Protein AF-A0A1X0B716-F1 (afdb_monomer_lite)

Sequence (444 aa):
MPIYIGDAAASIYVGNDLQDAVYLGSDRIWPPISFPYVIENTNLTDAETPSEAAGVIVELAGGGGPGKAGAVMPSQNNVVAAGGDGGGGAATIGTAGLRFFIPIEDLGPLFSTIVGTPGTASSFVSGAVQLNAGAGTNSAGGTPTISGIGYGFSAPGSLGANTLGGAAGGGQGRTARTDSNKNVSYTPGTAGAASLFKSGGAYLSPDPVPEASKPSGGAGGGAAGRGYGAGGGGGSGQIQGTPVDGSGKVGGPGYLRVTFTDKRHYWGRFLAGSWSWTLPSWLRNGDKIRLTGLGGGRGGDKGGSTSGGAGGRAGAWNDVVLTVGVDVPVGGTLVGVVGTGGAINSGNGGNTTCTTVGFVALGATASNGGTATGGDNSGIHSYLDDDYIGGLGGLYGGDINLTDPVGGDGGPGSGGGGGGSIFFSGKDGGKGGDGRLFIHAYQV

pLDDT: mean 75.84, std 18.98, range [22.39, 98.31]

Radius of gyration: 25.42 Å; chains: 1; bounding box: 63×60×68 Å

Secondary structure (DSSP, 8-state):
--EEETTEEE--EETTEEPS-EEETTEEEESPP-SSEEEES--EEEEEPPTT-SEEEEEEE-PPPPPPPPPEE-S-TT-EEPPPPPPPPPBEES-TT---EEEGGGS-SEEEEEPPPTTS-EEEEETTEEEEEPPPBTTBPP-EEEES--S---------TTSSSBPPPPPPPPEEEE-TT--EEEEPPPPPPPPS--S--SS-----SS-TTS----SSSSPPPPSTTPPPPPPPPEETT-----PPPPPPPPEEEEEEESS-EEEEEE-SEEEEEEPPTT--TT-EEEEEEEPPPPPPPPP-SSSPPPPBPPPPEEEEEEEBTTTB-TT-EEEEEEPPPPPTTTPPPPPEEEGGGTEEEPPP--BS-SS--PPPP--EEEETTEEEE-PPPPPPS--TT-SS-PPPPPSTTPPPPPP-EETTEEPPPPPPPP-EEEEEEE--

Structure (mmCIF, N/CA/C/O backbone):
data_AF-A0A1X0B716-F1
#
_entry.id   AF-A0A1X0B716-F1
#
loop_
_atom_site.group_PDB
_atom_site.id
_atom_site.type_symbol
_atom_site.label_atom_id
_atom_site.label_alt_id
_atom_site.label_comp_id
_atom_site.label_asym_id
_atom_site.label_entity_id
_atom_site.label_seq_id
_atom_site.pdbx_PDB_ins_code
_atom_site.Cartn_x
_atom_site.Cartn_y
_atom_site.Cartn_z
_atom_site.occupancy
_atom_site.B_iso_or_equiv
_atom_site.auth_seq_id
_atom_site.auth_comp_id
_atom_site.auth_asym_id
_atom_site.auth_atom_id
_atom_site.pdbx_PDB_model_num
ATOM 1 N N . MET A 1 1 ? -24.656 15.912 19.391 1.00 50.19 1 MET A N 1
ATOM 2 C CA . MET A 1 1 ? -25.612 16.390 20.421 1.00 50.19 1 MET A CA 1
ATOM 3 C C . MET A 1 1 ? -25.341 17.863 20.668 1.00 50.19 1 MET A C 1
ATOM 5 O O . MET A 1 1 ? -24.162 18.200 20.685 1.00 50.19 1 MET A O 1
ATOM 9 N N . PRO A 1 2 ? -26.360 18.723 20.838 1.00 56.22 2 PRO A N 1
ATOM 10 C CA . PRO A 1 2 ? -26.133 20.110 21.246 1.00 56.22 2 PRO A CA 1
ATOM 11 C C . PRO A 1 2 ? -25.443 20.166 22.617 1.00 56.22 2 PRO A C 1
ATOM 13 O O . PRO A 1 2 ? -25.610 19.256 23.432 1.00 56.22 2 PRO A O 1
ATOM 16 N N . ILE A 1 3 ? -24.669 21.223 22.863 1.00 62.41 3 ILE A N 1
ATOM 17 C CA . ILE A 1 3 ? -24.228 21.567 24.221 1.00 62.41 3 ILE A CA 1
ATOM 18 C C . ILE A 1 3 ? -25.440 22.115 24.960 1.00 62.41 3 ILE A C 1
ATOM 20 O O . ILE A 1 3 ? -26.265 22.795 24.357 1.00 62.41 3 ILE A O 1
ATOM 24 N N . TYR A 1 4 ? -25.546 21.842 26.254 1.00 67.19 4 TYR A N 1
ATOM 25 C CA . TYR A 1 4 ? -26.570 22.440 27.098 1.00 67.19 4 TYR A CA 1
ATOM 26 C C . TYR A 1 4 ? -25.923 23.358 28.133 1.00 67.19 4 TYR A C 1
ATOM 28 O O . TYR A 1 4 ? -24.949 22.977 28.784 1.00 67.19 4 TYR A O 1
ATOM 36 N N . ILE A 1 5 ? -26.463 24.568 28.281 1.00 64.12 5 ILE A N 1
ATOM 37 C CA . ILE A 1 5 ? -26.136 25.478 29.385 1.00 64.12 5 ILE A CA 1
ATOM 38 C C . ILE A 1 5 ? -27.394 25.558 30.251 1.00 64.12 5 ILE A C 1
ATOM 40 O O . ILE A 1 5 ? -28.365 26.229 29.898 1.00 64.12 5 ILE A O 1
ATOM 44 N N . GLY A 1 6 ? -27.407 24.797 31.348 1.00 73.75 6 GLY A N 1
ATOM 45 C CA . GLY A 1 6 ? -28.658 24.440 32.022 1.00 73.75 6 GLY A CA 1
ATOM 46 C C . GLY A 1 6 ? -29.502 23.542 31.115 1.00 73.75 6 GLY A C 1
ATOM 47 O O . GLY A 1 6 ? -28.984 22.574 30.568 1.00 73.75 6 GLY A O 1
ATOM 48 N N . ASP A 1 7 ? -30.768 23.898 30.907 1.00 73.00 7 ASP A N 1
ATOM 49 C CA . ASP A 1 7 ? -31.716 23.103 30.108 1.00 73.00 7 ASP A CA 1
ATOM 50 C C . ASP A 1 7 ? -31.784 23.544 28.630 1.00 73.00 7 ASP A C 1
ATOM 52 O O . ASP A 1 7 ? -32.474 22.930 27.812 1.00 73.00 7 ASP A O 1
ATOM 56 N N . ALA A 1 8 ? -31.087 24.626 28.264 1.00 60.66 8 ALA A N 1
ATOM 57 C CA . ALA A 1 8 ? -31.146 25.224 26.934 1.00 60.66 8 ALA A CA 1
ATOM 58 C C . ALA A 1 8 ? -30.020 24.709 26.027 1.00 60.66 8 ALA A C 1
ATOM 60 O O . ALA A 1 8 ? -28.842 24.784 26.383 1.00 60.66 8 ALA A O 1
ATOM 61 N N . ALA A 1 9 ? -30.386 24.238 24.831 1.00 68.44 9 ALA A N 1
ATOM 62 C CA . ALA A 1 9 ? -29.429 23.912 23.780 1.00 68.44 9 ALA A CA 1
ATOM 63 C C . ALA A 1 9 ? -28.690 25.184 23.328 1.00 68.44 9 ALA A C 1
ATOM 65 O O . ALA A 1 9 ? -29.315 26.176 22.953 1.00 68.44 9 ALA A O 1
ATOM 66 N N . ALA A 1 10 ? -27.363 25.136 23.361 1.00 69.75 10 ALA A N 1
ATOM 67 C CA . ALA A 1 10 ? -26.463 26.242 23.090 1.00 69.75 10 ALA A CA 1
ATOM 68 C C . ALA A 1 10 ? -25.494 25.902 21.949 1.00 69.75 10 ALA A C 1
ATOM 70 O O . ALA A 1 10 ? -25.012 24.773 21.824 1.00 69.75 10 ALA A O 1
ATOM 71 N N . SER A 1 11 ? -25.183 26.923 21.156 1.00 77.88 11 SER A N 1
ATOM 72 C CA . SER A 1 11 ? -24.108 26.920 20.164 1.00 77.88 11 SER A CA 1
ATOM 73 C C . SER A 1 11 ? -22.907 27.677 20.724 1.00 77.88 11 SER A C 1
ATOM 75 O O . SER A 1 11 ? -23.088 28.703 21.382 1.00 77.88 11 SER A O 1
ATOM 77 N N . ILE A 1 12 ? -21.689 27.205 20.456 1.00 72.94 12 ILE A N 1
ATOM 78 C CA . ILE A 1 12 ? -20.468 27.910 20.864 1.00 72.94 12 ILE A CA 1
ATOM 79 C C . ILE A 1 12 ? -19.996 28.828 19.744 1.00 72.94 12 ILE A C 1
ATOM 81 O O . ILE A 1 12 ? -19.888 28.420 18.591 1.00 72.94 12 ILE A O 1
ATOM 85 N N . TYR A 1 13 ? -19.683 30.062 20.123 1.00 77.94 13 TYR A N 1
ATOM 86 C CA . TYR A 1 13 ? -19.100 31.075 19.258 1.00 77.94 13 TYR A CA 1
ATOM 87 C C . TYR A 1 13 ? -17.765 31.532 19.843 1.00 77.94 13 TYR A C 1
ATOM 89 O O . TYR A 1 13 ? -17.650 31.729 21.055 1.00 77.94 13 TYR A O 1
ATOM 97 N N . VAL A 1 14 ? -16.773 31.745 18.981 1.00 76.31 14 VAL A N 1
ATOM 98 C CA . VAL A 1 14 ? -15.540 32.466 19.324 1.00 76.31 14 VAL A CA 1
ATOM 99 C C . VAL A 1 14 ? -15.579 33.776 18.549 1.00 76.31 14 VAL A C 1
ATOM 101 O O . VAL A 1 14 ? -15.478 33.799 17.326 1.00 76.31 14 VAL A O 1
ATOM 104 N N . GLY A 1 15 ? -15.830 34.878 19.257 1.00 82.81 15 GLY A N 1
ATOM 105 C CA . GLY A 1 15 ? -16.239 36.123 18.608 1.00 82.81 15 GLY A CA 1
ATOM 106 C C . GLY A 1 15 ? -17.602 35.951 17.930 1.00 82.81 15 GLY A C 1
ATOM 107 O O . GLY A 1 15 ? -18.578 35.624 18.599 1.00 82.81 15 GLY A O 1
ATOM 108 N N . ASN A 1 16 ? -17.654 36.158 16.613 1.00 84.88 16 ASN A N 1
ATOM 109 C CA . ASN A 1 16 ? -18.868 35.980 15.808 1.00 84.88 16 ASN A CA 1
ATOM 110 C C . ASN A 1 16 ? -18.928 34.615 15.097 1.00 84.88 16 ASN A C 1
ATOM 112 O O . ASN A 1 16 ? -19.954 34.290 14.500 1.00 84.88 16 ASN A O 1
ATOM 116 N N . ASP A 1 17 ? -17.852 33.827 15.148 1.00 79.75 17 ASP A N 1
ATOM 117 C CA . ASP A 1 17 ? -17.718 32.605 14.360 1.00 79.75 17 ASP A CA 1
ATOM 118 C C . ASP A 1 17 ? -18.241 31.399 15.146 1.00 79.75 17 ASP A C 1
ATOM 120 O O . ASP A 1 17 ? -17.757 31.094 16.243 1.00 79.75 17 ASP A O 1
ATOM 124 N N . LEU A 1 18 ? -19.239 30.714 14.581 1.00 80.00 18 LEU A N 1
ATOM 125 C CA . LEU A 1 18 ? -19.770 29.454 15.105 1.00 80.00 18 LEU A CA 1
ATOM 126 C C . LEU A 1 18 ? -18.666 28.388 15.093 1.00 80.00 18 LEU A C 1
ATOM 128 O O . LEU A 1 18 ? -17.950 28.254 14.104 1.00 80.00 18 LEU A O 1
ATOM 132 N N . GLN A 1 19 ? -18.535 27.635 16.183 1.00 77.56 19 GLN A N 1
ATOM 133 C CA . GLN A 1 19 ? -17.537 26.576 16.315 1.00 77.56 19 GLN A CA 1
ATOM 134 C C . GLN A 1 19 ? -18.175 25.194 16.160 1.00 77.56 19 GLN A C 1
ATOM 136 O O . GLN A 1 19 ? -19.081 24.833 16.912 1.00 77.56 19 GLN A O 1
ATOM 141 N N . ASP A 1 20 ? -17.643 24.397 15.233 1.00 71.56 20 ASP A N 1
ATOM 142 C CA . ASP A 1 20 ? -18.076 23.011 14.998 1.00 71.56 20 ASP A CA 1
ATOM 143 C C . ASP A 1 20 ? -17.448 22.005 15.982 1.00 71.56 20 ASP A C 1
ATOM 145 O O . ASP A 1 20 ? -17.894 20.861 16.079 1.00 71.56 20 ASP A O 1
ATOM 149 N N . ALA A 1 21 ? -16.411 22.416 16.719 1.00 73.38 21 ALA A N 1
ATOM 150 C CA . ALA A 1 21 ? -15.748 21.613 17.741 1.00 73.38 21 ALA A CA 1
ATOM 151 C C . ALA A 1 21 ? -15.097 22.488 18.826 1.00 73.38 21 ALA A C 1
ATOM 153 O O . ALA A 1 21 ? -14.761 23.647 18.592 1.00 73.38 21 ALA A O 1
ATOM 154 N N . VAL A 1 22 ? -14.880 21.909 20.008 1.00 72.62 22 VAL A N 1
ATOM 155 C CA . VAL A 1 22 ? -14.138 22.511 21.124 1.00 72.62 22 VAL A CA 1
ATOM 156 C C . VAL A 1 22 ? -13.045 21.557 21.574 1.00 72.62 22 VAL A C 1
ATOM 158 O O . VAL A 1 22 ? -13.288 20.357 21.723 1.00 72.62 22 VAL A O 1
ATOM 161 N N . TYR A 1 23 ? -11.866 22.119 21.831 1.00 73.38 23 TYR A N 1
ATOM 162 C CA . TYR A 1 23 ? -10.691 21.393 22.292 1.00 73.38 23 TYR A CA 1
ATOM 163 C C . TYR A 1 23 ? -10.191 21.947 23.629 1.00 73.38 23 TYR A C 1
ATOM 165 O O . TYR A 1 23 ? -10.232 23.159 23.855 1.00 73.38 23 TYR A O 1
ATOM 173 N N . LEU A 1 24 ? -9.694 21.067 24.495 1.00 68.75 24 LEU A N 1
ATOM 174 C CA . LEU A 1 24 ? -8.885 21.417 25.659 1.00 68.75 24 LEU A CA 1
ATOM 175 C C . LEU A 1 24 ? -7.451 20.963 25.365 1.00 68.75 24 LEU A C 1
ATOM 177 O O . LEU A 1 24 ? -7.176 19.773 25.324 1.00 68.75 24 LEU A O 1
ATOM 181 N N . GLY A 1 25 ? -6.546 21.901 25.076 1.00 75.94 25 GLY A N 1
ATOM 182 C CA . GLY A 1 25 ? -5.245 21.535 24.506 1.00 75.94 25 GLY A CA 1
ATOM 183 C C . GLY A 1 25 ? -5.425 20.880 23.133 1.00 75.94 25 GLY A C 1
ATOM 184 O O . GLY A 1 25 ? -5.976 21.509 22.229 1.00 75.94 25 GLY A O 1
ATOM 185 N N . SER A 1 26 ? -4.988 19.627 22.994 1.00 70.75 26 SER A N 1
ATOM 186 C CA . SER A 1 26 ? -5.176 18.816 21.782 1.00 70.75 26 SER A CA 1
ATOM 187 C C . SER A 1 26 ? -6.481 17.993 21.791 1.00 70.75 26 SER A C 1
ATOM 189 O O . SER A 1 26 ? -6.825 17.386 20.775 1.00 70.75 26 SER A O 1
ATOM 191 N N . ASP A 1 27 ? -7.223 17.977 22.904 1.00 67.31 27 ASP A N 1
ATOM 192 C CA . ASP A 1 27 ? -8.265 16.977 23.175 1.00 67.31 27 ASP A CA 1
ATOM 193 C C . ASP A 1 27 ? -9.656 17.478 22.806 1.00 67.31 27 ASP A C 1
ATOM 195 O O . ASP A 1 27 ? -10.122 18.485 23.342 1.00 67.31 27 ASP A O 1
ATOM 199 N N . ARG A 1 28 ? -10.359 16.779 21.904 1.00 70.25 28 ARG A N 1
ATOM 200 C CA . ARG A 1 28 ? -11.700 17.196 21.471 1.00 70.25 28 ARG A CA 1
ATOM 201 C C . ARG A 1 28 ? -12.757 16.848 22.518 1.00 70.25 28 ARG A C 1
ATOM 203 O O . ARG A 1 28 ? -13.259 15.727 22.554 1.00 70.25 28 ARG A O 1
ATOM 210 N N . ILE A 1 29 ? -13.167 17.843 23.300 1.00 75.00 29 ILE A N 1
ATOM 211 C CA . ILE A 1 29 ? -14.209 17.696 24.326 1.00 75.00 29 ILE A CA 1
ATOM 212 C C . ILE A 1 29 ? -15.636 17.832 23.770 1.00 75.00 29 ILE A C 1
ATOM 214 O O . ILE A 1 29 ? -16.586 17.344 24.382 1.00 75.00 29 ILE A O 1
ATOM 218 N N . TRP A 1 30 ? -15.817 18.469 22.606 1.00 67.56 30 TRP A N 1
ATOM 219 C CA . TRP A 1 30 ? -17.112 18.516 21.916 1.00 67.56 30 TRP A CA 1
ATOM 220 C C . TRP A 1 30 ? -16.957 18.658 20.388 1.00 67.56 30 TRP A C 1
ATOM 222 O O . TRP A 1 30 ? -16.027 19.335 19.952 1.00 67.56 30 TRP A O 1
ATOM 232 N N . PRO A 1 31 ? -17.853 18.079 19.561 1.00 68.38 31 PRO A N 1
ATOM 233 C CA . PRO A 1 31 ? -18.824 17.046 19.921 1.00 68.38 31 PRO A CA 1
ATOM 234 C C . PRO A 1 31 ? -18.126 15.771 20.427 1.00 68.38 31 PRO A C 1
ATOM 236 O O . PRO A 1 31 ? -16.957 15.548 20.083 1.00 68.38 31 PRO A O 1
ATOM 239 N N . PRO A 1 32 ? -18.823 14.930 21.223 1.00 70.50 32 PRO A N 1
ATOM 240 C CA . PRO A 1 32 ? -18.295 13.645 21.676 1.00 70.50 32 PRO A CA 1
ATOM 241 C C . PRO A 1 32 ? -17.695 12.832 20.526 1.00 70.50 32 PRO A C 1
ATOM 243 O O . PRO A 1 32 ? -18.095 12.981 19.365 1.00 70.50 32 PRO A O 1
ATOM 246 N N . ILE A 1 33 ? -16.703 12.002 20.832 1.00 73.88 33 ILE A N 1
ATOM 247 C CA . ILE A 1 33 ? -16.033 11.193 19.816 1.00 73.88 33 ILE A CA 1
ATOM 248 C C . ILE A 1 33 ? -17.026 10.160 19.272 1.00 73.88 33 ILE A C 1
ATOM 250 O O . ILE A 1 33 ? -17.605 9.376 20.012 1.00 73.88 33 ILE A O 1
ATOM 254 N N . SER A 1 34 ? -17.240 10.199 17.960 1.00 77.94 34 SER A N 1
ATOM 255 C CA . SER A 1 34 ? -18.018 9.221 17.205 1.00 77.94 34 SER A CA 1
ATOM 256 C C . SER A 1 34 ? -17.068 8.465 16.289 1.00 77.94 34 SER A C 1
ATOM 258 O O . SER A 1 34 ? -16.291 9.104 15.573 1.00 77.94 34 SER A O 1
ATOM 260 N N . PHE A 1 35 ? -17.143 7.138 16.276 1.00 82.00 35 PHE A N 1
ATOM 261 C CA . PHE A 1 35 ? -16.296 6.321 15.412 1.00 82.00 35 PHE A CA 1
ATOM 262 C C . PHE A 1 35 ? -16.904 6.164 14.004 1.00 82.00 35 PHE A C 1
ATOM 264 O O . PHE A 1 35 ? -18.129 6.090 13.878 1.00 82.00 35 PHE A O 1
ATOM 271 N N . PRO A 1 36 ? -16.080 6.136 12.938 1.00 85.56 36 PRO A N 1
ATOM 272 C CA . PRO A 1 36 ? -14.628 6.334 12.946 1.00 85.56 36 PRO A CA 1
ATOM 273 C C . PRO A 1 36 ? -14.232 7.795 13.231 1.00 85.56 36 PRO A C 1
ATOM 275 O O . PRO A 1 36 ? -14.748 8.725 12.612 1.00 85.56 36 PRO A O 1
ATOM 278 N N . TYR A 1 37 ? -13.270 7.995 14.134 1.00 83.25 37 TYR A N 1
ATOM 279 C CA . TYR A 1 37 ? -12.711 9.313 14.435 1.00 83.25 37 TYR A CA 1
ATOM 280 C C . TYR A 1 37 ? -11.433 9.517 13.624 1.00 83.25 37 TYR A C 1
ATOM 282 O O . TYR A 1 37 ? -10.414 8.871 13.873 1.00 83.25 37 TYR A O 1
ATOM 290 N N . VAL A 1 38 ? -11.521 10.389 12.618 1.00 85.00 38 VAL A N 1
ATOM 291 C CA . VAL A 1 38 ? -10.452 10.649 11.648 1.00 85.00 38 VAL A CA 1
ATOM 292 C C . VAL A 1 38 ? -9.750 11.964 11.972 1.00 85.00 38 VAL A C 1
ATOM 294 O O . VAL A 1 38 ? -10.389 13.007 12.085 1.00 85.00 38 VAL A O 1
ATOM 297 N N . ILE A 1 39 ? -8.425 11.906 12.048 1.00 84.06 39 ILE A N 1
ATOM 298 C CA . ILE A 1 39 ? -7.511 13.045 12.117 1.00 84.06 39 ILE A CA 1
ATOM 299 C C . ILE A 1 39 ? -6.667 12.997 10.844 1.00 84.06 39 ILE A C 1
ATOM 301 O O . ILE A 1 39 ? -5.988 12.004 10.590 1.00 84.06 39 ILE A O 1
ATOM 305 N N . GLU A 1 40 ? -6.700 14.051 10.033 1.00 85.12 40 GLU A N 1
ATOM 306 C CA . GLU A 1 40 ? -5.980 14.115 8.758 1.00 85.12 40 GLU A CA 1
ATOM 307 C C . GLU A 1 40 ? -5.145 15.398 8.687 1.00 85.12 40 GLU A C 1
ATOM 309 O O . GLU A 1 40 ? -5.602 16.471 9.080 1.00 85.12 40 GLU A O 1
ATOM 314 N N . ASN A 1 41 ? -3.895 15.270 8.234 1.00 84.00 41 ASN A N 1
ATOM 315 C CA . ASN A 1 41 ? -2.912 16.341 8.037 1.00 84.00 41 ASN A CA 1
ATOM 316 C C . ASN A 1 41 ? -2.848 17.381 9.176 1.00 84.00 41 ASN A C 1
ATOM 318 O O . ASN A 1 41 ? -2.639 18.570 8.939 1.00 84.00 41 ASN A O 1
ATOM 322 N N . THR A 1 42 ? -2.987 16.913 10.419 1.00 83.38 42 THR A N 1
ATOM 323 C CA . THR A 1 42 ? -2.998 17.740 11.631 1.00 83.38 42 THR A CA 1
ATOM 324 C C . THR A 1 42 ? -1.854 17.330 12.557 1.00 83.38 42 THR A C 1
ATOM 326 O O . THR A 1 42 ? -1.674 16.144 12.848 1.00 83.38 42 THR A O 1
ATOM 329 N N . ASN A 1 43 ? -1.090 18.317 13.030 1.00 88.88 43 ASN A N 1
ATOM 330 C CA . ASN A 1 43 ? -0.106 18.127 14.093 1.00 88.88 43 ASN A CA 1
ATOM 331 C C . ASN A 1 43 ? -0.817 18.174 15.446 1.00 88.88 43 ASN A C 1
ATOM 333 O O . ASN A 1 43 ? -1.476 19.168 15.746 1.00 88.88 43 ASN A O 1
ATOM 337 N N . LEU A 1 44 ? -0.651 17.132 16.253 1.00 89.25 44 LEU A N 1
ATOM 338 C CA . LEU A 1 44 ? -1.146 17.052 17.624 1.00 89.25 44 LEU A CA 1
ATOM 339 C C . LEU A 1 44 ? 0.016 16.669 18.534 1.00 89.25 44 LEU A C 1
ATOM 341 O O . LEU A 1 44 ? 0.822 15.805 18.185 1.00 89.25 44 LEU A O 1
ATOM 345 N N . THR A 1 45 ? 0.071 17.293 19.704 1.00 92.00 45 THR A N 1
ATOM 346 C CA . THR A 1 45 ? 1.028 16.955 20.758 1.00 92.00 45 THR A CA 1
ATOM 347 C C . THR A 1 45 ? 0.242 16.471 21.961 1.00 92.00 45 THR A C 1
ATOM 349 O O . THR A 1 45 ? -0.648 17.186 22.421 1.00 92.00 45 THR A O 1
ATOM 352 N N . ASP A 1 46 ? 0.584 15.281 22.445 1.00 89.94 46 ASP A N 1
ATOM 353 C CA . ASP A 1 46 ? 0.077 14.683 23.684 1.00 89.94 46 ASP A CA 1
ATOM 354 C C . ASP A 1 46 ? -1.459 14.720 23.815 1.00 89.94 46 ASP A C 1
ATOM 356 O O . ASP A 1 46 ? -1.996 15.081 24.858 1.00 89.94 46 ASP A O 1
ATOM 360 N N . ALA A 1 47 ? -2.157 14.349 22.737 1.00 88.19 47 ALA A N 1
ATOM 361 C CA . ALA A 1 47 ? -3.612 14.224 22.694 1.00 88.19 47 ALA A CA 1
ATOM 362 C C . ALA A 1 47 ? -4.085 12.910 23.336 1.00 88.19 47 ALA A C 1
ATOM 364 O O . ALA A 1 47 ? -3.438 11.877 23.166 1.00 88.19 47 ALA A O 1
ATOM 365 N N . GLU A 1 48 ? -5.230 12.909 24.013 1.00 88.94 48 GLU A N 1
ATOM 366 C CA . GLU A 1 48 ? -5.825 11.724 24.632 1.00 88.94 48 GLU A CA 1
ATOM 367 C C . GLU A 1 48 ? -6.213 10.658 23.600 1.00 88.94 48 GLU A C 1
ATOM 369 O O . GLU A 1 48 ? -6.988 10.884 22.666 1.00 88.94 48 GLU A O 1
ATOM 374 N N . THR A 1 49 ? -5.701 9.445 23.806 1.00 89.25 49 THR A N 1
ATOM 375 C CA . THR A 1 49 ? -6.096 8.255 23.052 1.00 89.25 49 THR A CA 1
ATOM 376 C C . THR A 1 49 ? -7.562 7.915 23.382 1.00 89.25 49 THR A C 1
ATOM 378 O O . THR A 1 49 ? -7.861 7.651 24.549 1.00 89.25 49 THR A O 1
ATOM 381 N N . PRO A 1 50 ? -8.495 7.879 22.405 1.00 88.12 50 PRO A N 1
ATOM 382 C CA . PRO A 1 50 ? -9.922 7.692 22.682 1.00 88.12 50 PRO A CA 1
ATOM 383 C C . PRO A 1 50 ? -10.223 6.358 23.378 1.00 88.12 50 PRO A C 1
ATOM 385 O O . PRO A 1 50 ? -10.025 5.290 22.802 1.00 88.12 50 PRO A O 1
ATOM 388 N N . SER A 1 51 ? -10.759 6.419 24.597 1.00 82.00 51 SER A N 1
ATOM 389 C CA . SER A 1 51 ? -10.973 5.257 25.477 1.00 82.00 51 SER A CA 1
ATOM 390 C C . SER A 1 51 ? -11.987 4.227 24.965 1.00 82.00 51 SER A C 1
ATOM 392 O O . SER A 1 51 ? -11.925 3.063 25.352 1.00 82.00 51 SER A O 1
ATOM 394 N N . GLU A 1 52 ? -12.908 4.641 24.094 1.00 84.94 52 GLU A N 1
ATOM 395 C CA . GLU A 1 52 ? -13.909 3.775 23.456 1.00 84.94 52 GLU A CA 1
ATOM 396 C C . GLU A 1 52 ? -13.426 3.149 22.132 1.00 84.94 52 GLU A C 1
ATOM 398 O O . GLU A 1 52 ? -14.128 2.322 21.549 1.00 84.94 52 GLU A O 1
ATOM 403 N N . ALA A 1 53 ? -12.233 3.507 21.640 1.00 87.62 53 ALA A N 1
ATOM 404 C CA . ALA A 1 53 ? -11.691 2.904 20.427 1.00 87.62 53 ALA A CA 1
ATOM 405 C C . ALA A 1 53 ? -11.252 1.452 20.682 1.00 87.62 53 ALA A C 1
ATOM 407 O O . ALA A 1 53 ? -10.569 1.151 21.656 1.00 87.62 53 ALA A O 1
ATOM 408 N N . ALA A 1 54 ? -11.549 0.549 19.749 1.00 86.25 54 ALA A N 1
ATOM 409 C CA . ALA A 1 54 ? -10.935 -0.776 19.705 1.00 86.25 54 ALA A CA 1
ATOM 410 C C . ALA A 1 54 ? -9.466 -0.719 19.246 1.00 86.25 54 ALA A C 1
ATOM 412 O O . ALA A 1 54 ? -8.700 -1.654 19.498 1.00 86.25 54 ALA A O 1
ATOM 413 N N . GLY A 1 55 ? -9.081 0.355 18.552 1.00 87.06 55 GLY A N 1
ATOM 414 C CA . GLY A 1 55 ? -7.722 0.627 18.098 1.00 87.06 55 GLY A CA 1
ATOM 415 C C . GLY A 1 55 ? -7.673 1.715 17.028 1.00 87.06 55 GLY A C 1
ATOM 416 O O . GLY A 1 55 ? -8.637 2.461 16.825 1.00 87.06 55 GLY A O 1
ATOM 417 N N . VAL A 1 56 ? -6.538 1.801 16.337 1.00 87.38 56 VAL A N 1
ATOM 418 C CA . VAL A 1 56 ? -6.241 2.856 15.363 1.00 87.38 56 VAL A CA 1
ATOM 419 C C . VAL A 1 56 ? -5.656 2.300 14.065 1.00 87.38 56 VAL A C 1
ATOM 421 O O . VAL A 1 56 ? -4.873 1.351 14.062 1.00 87.38 56 VAL A O 1
ATOM 424 N N . ILE A 1 57 ? -6.034 2.915 12.949 1.00 84.19 57 ILE A N 1
ATOM 425 C CA . ILE A 1 57 ? -5.453 2.712 11.620 1.00 84.19 57 ILE A CA 1
ATOM 426 C C . ILE A 1 57 ? -4.619 3.954 11.311 1.00 84.19 57 ILE A C 1
ATOM 428 O O . ILE A 1 57 ? -5.129 5.071 11.415 1.00 84.19 57 ILE A O 1
ATOM 432 N N . VAL A 1 58 ? -3.350 3.780 10.944 1.00 81.56 58 VAL A N 1
ATOM 433 C CA . VAL A 1 58 ? -2.422 4.897 10.714 1.00 81.56 58 VAL A CA 1
ATOM 434 C C . VAL A 1 58 ? -1.841 4.823 9.307 1.00 81.56 58 VAL A C 1
ATOM 436 O O . VAL A 1 58 ? -1.159 3.859 8.975 1.00 81.56 58 VAL A O 1
ATOM 439 N N . GLU A 1 59 ? -2.079 5.860 8.506 1.00 80.81 59 GLU A N 1
ATOM 440 C CA . GLU A 1 59 ? -1.545 6.053 7.157 1.00 80.81 59 GLU A CA 1
ATOM 441 C C . GLU A 1 59 ? -0.587 7.264 7.175 1.00 80.81 59 GLU A C 1
ATOM 443 O O . GLU A 1 59 ? -0.984 8.376 7.516 1.00 80.81 59 GLU A O 1
ATOM 448 N N . LEU A 1 60 ? 0.686 7.075 6.817 1.00 78.38 60 LEU A N 1
ATOM 449 C CA . LEU A 1 60 ? 1.716 8.122 6.785 1.00 78.38 60 LEU A CA 1
ATOM 450 C C . LEU A 1 60 ? 2.458 8.114 5.447 1.00 78.38 60 LEU A C 1
ATOM 452 O O . LEU A 1 60 ? 2.784 7.052 4.915 1.00 78.38 60 LEU A O 1
ATOM 456 N N . ALA A 1 61 ? 2.846 9.296 4.978 1.00 77.56 61 ALA A N 1
ATOM 457 C CA . ALA A 1 61 ? 3.923 9.477 4.009 1.00 77.56 61 ALA A CA 1
ATOM 458 C C . ALA A 1 61 ? 4.807 10.641 4.465 1.00 77.56 61 ALA A C 1
ATOM 460 O O . ALA A 1 61 ? 4.282 11.687 4.846 1.00 77.56 61 ALA A O 1
ATOM 461 N N . GLY A 1 62 ? 6.131 10.498 4.430 1.00 77.69 62 GLY A N 1
ATOM 462 C CA . GLY A 1 62 ? 7.029 11.632 4.684 1.00 77.69 62 GLY A CA 1
ATOM 463 C C . GLY A 1 62 ? 6.960 12.682 3.569 1.00 77.69 62 GLY A C 1
ATOM 464 O O . GLY A 1 62 ? 6.292 12.492 2.553 1.00 77.69 62 GLY A O 1
ATOM 465 N N . GLY A 1 63 ? 7.681 13.789 3.719 1.00 78.25 63 GLY A N 1
ATOM 466 C CA . GLY A 1 63 ? 7.883 14.768 2.653 1.00 78.25 63 GLY A CA 1
ATOM 467 C C . GLY A 1 63 ? 8.897 14.301 1.608 1.00 78.25 63 GLY A C 1
ATOM 468 O O . GLY A 1 63 ? 9.908 13.669 1.925 1.00 78.25 63 GLY A O 1
ATOM 469 N N . GLY A 1 64 ? 8.643 14.628 0.344 1.00 74.06 64 GLY A N 1
ATOM 470 C CA . GLY A 1 64 ? 9.529 14.276 -0.762 1.00 74.06 64 GLY A CA 1
ATOM 471 C C . GLY A 1 64 ? 10.807 15.109 -0.784 1.00 74.06 64 GLY A C 1
ATOM 472 O O . GLY A 1 64 ? 10.812 16.273 -0.375 1.00 74.06 64 GLY A O 1
ATOM 473 N N . GLY A 1 65 ? 11.892 14.518 -1.279 1.00 76.38 65 GLY A N 1
ATOM 474 C CA . GLY A 1 65 ? 13.178 15.191 -1.415 1.00 76.38 65 GLY A CA 1
ATOM 475 C C . GLY A 1 65 ? 13.183 16.221 -2.551 1.00 76.38 65 GLY A C 1
ATOM 476 O O . GLY A 1 65 ? 12.468 16.049 -3.546 1.00 76.38 65 GLY A O 1
ATOM 477 N N . PRO A 1 66 ? 13.992 17.290 -2.444 1.00 80.50 66 PRO A N 1
ATOM 478 C CA . PRO A 1 66 ? 14.195 18.220 -3.545 1.00 80.50 66 PRO A CA 1
ATOM 479 C C . PRO A 1 66 ? 14.969 17.555 -4.692 1.00 80.50 66 PRO A C 1
ATOM 481 O O . PRO A 1 66 ? 15.864 16.736 -4.465 1.00 80.50 66 PRO A O 1
ATOM 484 N N . GLY A 1 67 ? 14.655 17.948 -5.926 1.00 75.50 67 GLY A N 1
ATOM 485 C CA . GLY A 1 67 ? 15.504 17.665 -7.082 1.00 75.50 67 GLY A CA 1
ATOM 486 C C . GLY A 1 67 ? 16.810 18.462 -7.020 1.00 75.50 67 GLY A C 1
ATOM 487 O O . GLY A 1 67 ? 16.885 19.516 -6.384 1.00 75.50 67 GLY A O 1
ATOM 488 N N . LYS A 1 68 ? 17.851 17.980 -7.701 1.00 82.88 68 LYS A N 1
ATOM 489 C CA . LYS A 1 68 ? 19.126 18.698 -7.834 1.00 82.88 68 LYS A CA 1
ATOM 490 C C . LYS A 1 68 ? 19.033 19.765 -8.922 1.00 82.88 68 LYS A C 1
ATOM 492 O O . LYS A 1 68 ? 18.234 19.661 -9.855 1.00 82.88 68 LYS A O 1
ATOM 497 N N . ALA A 1 69 ? 19.883 20.783 -8.822 1.00 85.81 69 ALA A N 1
ATOM 498 C CA . ALA A 1 69 ? 20.084 21.735 -9.907 1.00 85.81 69 ALA A CA 1
ATOM 499 C C . ALA A 1 69 ? 20.735 21.060 -11.128 1.00 85.81 69 ALA A C 1
ATOM 501 O O . ALA A 1 69 ? 21.493 20.099 -10.982 1.00 85.81 69 ALA A O 1
ATOM 502 N N . GLY A 1 70 ? 20.450 21.582 -12.321 1.00 82.75 70 GLY A N 1
ATOM 503 C CA . GLY A 1 70 ? 21.200 21.242 -13.527 1.00 82.75 70 GLY A CA 1
ATOM 504 C C . GLY A 1 70 ? 22.610 21.829 -13.495 1.00 82.75 70 GLY A C 1
ATOM 505 O O . GLY A 1 70 ? 22.886 22.794 -12.780 1.00 82.75 70 GLY A O 1
ATOM 506 N N . ALA A 1 71 ? 23.519 21.253 -14.280 1.00 88.12 71 ALA A N 1
ATOM 507 C CA . ALA A 1 71 ? 24.859 21.804 -14.432 1.00 88.12 71 ALA A CA 1
ATOM 508 C C . ALA A 1 71 ? 24.801 23.177 -15.124 1.00 88.12 71 ALA A C 1
ATOM 510 O O . ALA A 1 71 ? 23.991 23.388 -16.029 1.00 88.12 71 ALA A O 1
ATOM 511 N N . VAL A 1 72 ? 25.694 24.092 -14.743 1.00 90.56 72 VAL A N 1
ATOM 512 C CA . VAL A 1 72 ? 25.854 25.398 -15.400 1.00 90.56 72 VAL A CA 1
ATOM 513 C C . VAL A 1 72 ? 27.163 25.395 -16.179 1.00 90.56 72 VAL A C 1
ATOM 515 O O . VAL A 1 72 ? 28.226 25.198 -15.595 1.00 90.56 72 VAL A O 1
ATOM 518 N N . MET A 1 73 ? 27.088 25.630 -17.488 1.00 89.38 73 MET A N 1
ATOM 519 C CA . MET A 1 73 ? 28.248 25.671 -18.383 1.00 89.38 73 MET A CA 1
ATOM 520 C C . MET A 1 73 ? 28.414 27.057 -19.029 1.00 89.38 73 MET A C 1
ATOM 522 O O . MET A 1 73 ? 27.420 27.749 -19.283 1.00 89.38 73 MET A O 1
ATOM 526 N N . PRO A 1 74 ? 29.657 27.485 -19.322 1.00 87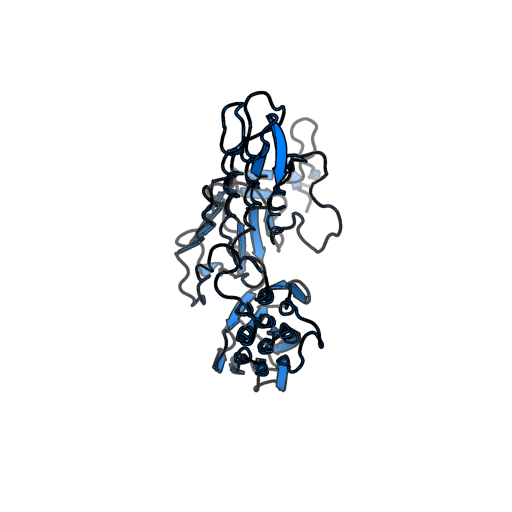.06 74 PRO A N 1
ATOM 527 C CA . PRO A 1 74 ? 29.920 28.744 -20.015 1.00 87.06 74 PRO A CA 1
ATOM 528 C C . PRO A 1 74 ? 29.384 28.726 -21.457 1.00 87.06 74 PRO A C 1
ATOM 530 O O . PRO A 1 74 ? 29.219 27.669 -22.063 1.00 87.06 74 PRO A O 1
ATOM 533 N N . SER A 1 75 ? 29.161 29.908 -22.042 1.00 83.38 75 SER A N 1
ATOM 534 C CA . SER A 1 75 ? 28.688 30.056 -23.432 1.00 83.38 75 SER A CA 1
ATOM 535 C C . SER A 1 75 ? 29.796 29.776 -24.466 1.00 83.38 75 SER A C 1
ATOM 537 O O . SER A 1 75 ? 30.418 30.674 -25.053 1.00 83.38 75 SER A O 1
ATOM 539 N N . GLN A 1 76 ? 30.071 28.488 -24.663 1.00 86.44 76 GLN A N 1
ATOM 540 C CA . GLN A 1 76 ? 31.114 27.945 -25.536 1.00 86.44 76 GLN A CA 1
ATOM 541 C C . GLN A 1 76 ? 30.523 27.007 -26.601 1.00 86.44 76 GLN A C 1
ATOM 543 O O . GLN A 1 76 ? 29.355 26.627 -26.539 1.00 86.44 76 GLN A O 1
ATOM 548 N N . ASN A 1 77 ? 31.327 26.651 -27.601 1.00 84.94 77 ASN A N 1
ATOM 549 C CA . ASN A 1 77 ? 30.939 25.696 -28.640 1.00 84.94 77 ASN A CA 1
ATOM 550 C C . ASN A 1 77 ? 31.026 24.270 -28.076 1.00 84.94 77 ASN A C 1
ATOM 552 O O . ASN A 1 77 ? 31.959 23.976 -27.328 1.00 84.94 77 ASN A O 1
ATOM 556 N N . ASN A 1 78 ? 30.117 23.381 -28.482 1.00 85.56 78 ASN A N 1
ATOM 557 C CA . ASN A 1 78 ? 30.153 21.947 -28.156 1.00 85.56 78 ASN A CA 1
ATOM 558 C C . ASN A 1 78 ? 30.221 21.614 -26.647 1.00 85.56 78 ASN A C 1
ATOM 560 O O . ASN A 1 78 ? 30.819 20.608 -26.262 1.00 85.56 78 ASN A O 1
ATOM 564 N N . VAL A 1 79 ? 29.603 22.429 -25.784 1.00 87.88 79 VAL A N 1
ATOM 565 C CA . VAL A 1 79 ? 29.463 22.120 -24.350 1.00 87.88 79 VAL A CA 1
ATOM 566 C C . VAL A 1 79 ? 28.131 21.441 -24.051 1.00 87.88 79 VAL A C 1
ATOM 568 O O . VAL A 1 79 ? 27.110 21.711 -24.686 1.00 87.88 79 VAL A O 1
ATOM 571 N N . VAL A 1 80 ? 28.141 20.569 -23.042 1.00 87.31 80 VAL A N 1
ATOM 572 C CA . VAL A 1 80 ? 26.963 19.859 -22.538 1.00 87.31 80 VAL A CA 1
ATOM 573 C C . VAL A 1 80 ? 26.745 20.251 -21.082 1.00 87.31 80 VAL A C 1
ATOM 575 O O . VAL A 1 80 ? 27.583 19.966 -20.233 1.00 87.31 80 VAL A O 1
ATOM 578 N N . ALA A 1 81 ? 25.607 20.875 -20.793 1.00 86.38 81 ALA A N 1
ATOM 579 C CA . ALA A 1 81 ? 25.124 21.086 -19.437 1.00 86.38 81 ALA A CA 1
ATOM 580 C C . ALA A 1 81 ? 24.096 19.995 -19.114 1.00 86.38 81 ALA A C 1
ATOM 582 O O . ALA A 1 81 ? 22.988 19.991 -19.656 1.00 86.38 81 ALA A O 1
ATOM 583 N N . ALA A 1 82 ? 24.478 19.042 -18.264 1.00 82.50 82 ALA A N 1
ATOM 584 C CA . ALA A 1 82 ? 23.595 17.966 -17.825 1.00 82.50 82 ALA A CA 1
ATOM 585 C C . ALA A 1 82 ? 22.374 18.507 -17.060 1.00 82.50 82 ALA A C 1
ATOM 587 O O . ALA A 1 82 ? 22.479 19.487 -16.317 1.00 82.50 82 ALA A O 1
ATOM 588 N N . GLY A 1 83 ? 21.231 17.841 -17.226 1.00 77.31 83 GLY A N 1
ATOM 589 C CA . GLY A 1 83 ? 20.089 18.015 -16.330 1.00 77.31 83 GLY A CA 1
ATOM 590 C C . GLY A 1 83 ? 20.423 17.554 -14.910 1.00 77.31 83 GLY A C 1
ATOM 591 O O . GLY A 1 83 ? 21.293 16.708 -14.713 1.00 77.31 83 GLY A O 1
ATOM 592 N N . GLY A 1 84 ? 19.752 18.139 -13.924 1.00 73.00 84 GLY A N 1
ATOM 593 C CA . GLY A 1 84 ? 19.857 17.742 -12.526 1.00 73.00 84 GLY A CA 1
ATOM 594 C C . GLY A 1 84 ? 19.017 16.504 -12.233 1.00 73.00 84 GLY A C 1
ATOM 595 O O . GLY A 1 84 ? 17.986 16.281 -12.874 1.00 73.00 84 GLY A O 1
ATOM 596 N N . ASP A 1 85 ? 19.437 15.732 -11.230 1.00 74.56 85 ASP A N 1
ATOM 597 C CA . ASP A 1 85 ? 18.685 14.564 -10.782 1.00 74.56 85 ASP A CA 1
ATOM 598 C C . ASP A 1 85 ? 17.321 14.923 -10.195 1.00 74.56 85 ASP A C 1
ATOM 600 O O . ASP A 1 85 ? 17.164 15.921 -9.486 1.00 74.56 85 ASP A O 1
ATOM 604 N N . GLY A 1 86 ? 16.355 14.033 -10.412 1.00 69.94 86 GLY A N 1
ATOM 605 C CA . GLY A 1 86 ? 15.106 14.038 -9.664 1.00 69.94 86 GLY A CA 1
ATOM 606 C C . GLY A 1 86 ? 15.319 13.786 -8.167 1.00 69.94 86 GLY A C 1
ATOM 607 O O . GLY A 1 86 ? 16.288 13.144 -7.740 1.00 69.94 86 GLY A O 1
ATOM 608 N N . GLY A 1 87 ? 14.386 14.305 -7.374 1.00 69.25 87 GLY A N 1
ATOM 609 C CA . GLY A 1 87 ? 14.275 14.041 -5.949 1.00 69.25 87 GLY A CA 1
ATOM 610 C C . GLY A 1 87 ? 13.770 12.620 -5.679 1.00 69.25 87 GLY A C 1
ATOM 611 O O . GLY A 1 87 ? 12.991 12.073 -6.454 1.00 69.25 87 GLY A O 1
ATOM 612 N N . GLY A 1 88 ? 14.174 12.013 -4.573 1.00 67.38 88 GLY A N 1
ATOM 613 C CA . GLY A 1 88 ? 13.625 10.766 -4.068 1.00 67.38 88 GLY A CA 1
ATOM 614 C C . GLY A 1 88 ? 12.298 11.032 -3.372 1.00 67.38 88 GLY A C 1
ATOM 615 O O . GLY A 1 88 ? 12.132 12.051 -2.697 1.00 67.38 88 GLY A O 1
ATOM 616 N N . GLY A 1 89 ? 11.337 10.131 -3.547 1.00 69.31 89 GLY A N 1
ATOM 617 C CA . GLY A 1 89 ? 10.093 10.200 -2.795 1.00 69.31 89 GLY A CA 1
ATOM 618 C C . GLY A 1 89 ? 10.258 9.694 -1.362 1.00 69.31 89 GLY A C 1
ATOM 619 O O . GLY A 1 89 ? 11.204 8.976 -1.031 1.00 69.31 89 GLY A O 1
ATOM 620 N N . ALA A 1 90 ? 9.345 10.095 -0.491 1.00 70.25 90 ALA A N 1
ATOM 621 C CA . ALA A 1 90 ? 9.342 9.684 0.904 1.00 70.25 90 ALA A CA 1
ATOM 622 C C . ALA A 1 90 ? 8.976 8.211 1.103 1.00 70.25 90 ALA A C 1
ATOM 624 O O . ALA A 1 90 ? 8.293 7.622 0.268 1.00 70.25 90 ALA A O 1
ATOM 625 N N . ALA A 1 91 ? 9.352 7.655 2.254 1.00 72.88 91 ALA A N 1
ATOM 626 C CA . ALA A 1 91 ? 8.766 6.418 2.751 1.00 72.88 91 ALA A CA 1
ATOM 627 C C . ALA A 1 91 ? 7.297 6.608 3.123 1.00 72.88 91 ALA A C 1
ATOM 629 O O . ALA A 1 91 ? 6.832 7.726 3.377 1.00 72.88 91 ALA A O 1
ATOM 630 N N . THR A 1 92 ? 6.593 5.484 3.215 1.00 71.12 92 THR A N 1
ATOM 631 C CA . THR A 1 92 ? 5.188 5.428 3.598 1.00 71.12 92 THR A CA 1
ATOM 632 C C . THR A 1 92 ? 4.946 4.283 4.581 1.00 71.12 92 THR A C 1
ATOM 634 O O . THR A 1 92 ? 5.703 3.312 4.641 1.00 71.12 92 THR A O 1
ATOM 637 N N . ILE A 1 93 ? 3.905 4.418 5.400 1.00 73.31 93 ILE A N 1
ATOM 638 C CA . ILE A 1 93 ? 3.504 3.459 6.435 1.00 73.31 93 ILE A CA 1
ATOM 639 C C . ILE A 1 93 ? 1.976 3.365 6.396 1.00 73.31 93 ILE A C 1
ATOM 641 O O . ILE A 1 93 ? 1.314 4.395 6.369 1.00 73.31 93 ILE A O 1
ATOM 645 N N . GLY A 1 94 ? 1.405 2.158 6.367 1.00 63.34 94 GLY A N 1
ATOM 646 C CA . GLY A 1 94 ? -0.055 1.980 6.410 1.00 63.34 94 GLY A CA 1
ATOM 647 C C . GLY A 1 94 ? -0.792 2.208 5.087 1.00 63.34 94 GLY A C 1
ATOM 648 O O . GLY A 1 94 ? -2.009 2.315 5.075 1.00 63.34 94 GLY A O 1
ATOM 649 N N . THR A 1 95 ? -0.080 2.327 3.968 1.00 54.19 95 THR A N 1
ATOM 650 C CA . THR A 1 95 ? -0.642 2.818 2.697 1.00 54.19 95 THR A CA 1
ATOM 651 C C . THR A 1 95 ? -0.982 1.665 1.746 1.00 54.19 95 THR A C 1
ATOM 653 O O . THR A 1 95 ? -0.636 0.529 2.054 1.00 54.19 95 THR A O 1
ATOM 656 N N . ALA A 1 96 ? -1.653 1.932 0.614 1.00 46.97 96 ALA A N 1
ATOM 657 C CA . ALA A 1 96 ? -2.251 0.938 -0.302 1.00 46.97 96 ALA A CA 1
ATOM 658 C C . ALA A 1 96 ? -1.571 -0.460 -0.326 1.00 46.97 96 ALA A C 1
ATOM 660 O O . ALA A 1 96 ? -0.370 -0.606 -0.558 1.00 46.97 96 ALA A O 1
ATOM 661 N N . GLY A 1 97 ? -2.356 -1.502 -0.041 1.00 45.56 97 GLY A N 1
ATOM 662 C CA . GLY A 1 97 ? -1.919 -2.894 0.116 1.00 45.56 97 GLY A CA 1
ATOM 663 C C . GLY A 1 97 ? -1.192 -3.232 1.429 1.00 45.56 97 GLY A C 1
ATOM 664 O O . GLY A 1 97 ? -0.814 -4.389 1.616 1.00 45.56 97 GLY A O 1
ATOM 665 N N . LEU A 1 98 ? -0.966 -2.257 2.319 1.00 51.38 98 LEU A N 1
ATOM 666 C CA . LEU A 1 98 ? -0.225 -2.384 3.584 1.00 51.38 98 LEU A CA 1
ATOM 667 C C . LEU A 1 98 ? -0.788 -1.503 4.723 1.00 51.38 98 LEU A C 1
ATOM 669 O O . LEU A 1 98 ? -0.031 -1.041 5.580 1.00 51.38 98 LEU A O 1
ATOM 673 N N . ARG A 1 99 ? -2.111 -1.297 4.774 1.00 63.41 99 ARG A N 1
ATOM 674 C CA . ARG A 1 99 ? -2.790 -0.817 5.994 1.00 63.41 99 ARG A CA 1
ATOM 675 C C . ARG A 1 99 ? -2.489 -1.744 7.169 1.00 63.41 99 ARG A C 1
ATOM 677 O O . ARG A 1 99 ? -2.254 -2.935 6.977 1.00 63.41 99 ARG A O 1
ATOM 684 N N . PHE A 1 100 ? -2.513 -1.214 8.386 1.00 65.44 100 PHE A N 1
ATOM 685 C CA . PHE A 1 100 ? -2.489 -2.031 9.595 1.00 65.44 100 PHE A CA 1
ATOM 686 C C . PHE A 1 100 ? -3.282 -1.377 10.719 1.00 65.44 100 PHE A C 1
ATOM 688 O O . PHE A 1 100 ? -3.449 -0.160 10.775 1.00 65.44 100 PHE A O 1
ATOM 695 N N . PHE A 1 101 ? -3.769 -2.240 11.599 1.00 76.19 101 PHE A N 1
ATOM 696 C CA . PHE A 1 101 ? -4.490 -1.898 12.809 1.00 76.19 101 PHE A CA 1
ATOM 697 C C . PHE A 1 101 ? -3.539 -2.027 13.994 1.00 76.19 101 PHE A C 1
ATOM 699 O O . PHE A 1 101 ? -2.851 -3.042 14.114 1.00 76.19 101 PHE A O 1
ATOM 706 N N . ILE A 1 102 ? -3.520 -1.023 14.862 1.00 82.81 102 ILE A N 1
ATOM 707 C CA . ILE A 1 102 ? -2.844 -1.067 16.155 1.00 82.81 102 ILE A CA 1
ATOM 708 C C . ILE A 1 102 ? -3.961 -1.155 17.203 1.00 82.81 102 ILE A C 1
ATOM 710 O O . ILE A 1 102 ? -4.736 -0.201 17.320 1.00 82.81 102 ILE A O 1
ATOM 714 N N . PRO A 1 103 ? -4.118 -2.291 17.903 1.00 83.56 103 PRO A N 1
ATOM 715 C CA . PRO A 1 103 ? -5.108 -2.434 18.965 1.00 83.56 103 PRO A CA 1
ATOM 716 C C . PRO A 1 103 ? -4.931 -1.375 20.057 1.00 83.56 103 PRO A C 1
ATOM 718 O O . PRO A 1 103 ? -3.810 -0.954 20.341 1.00 83.56 103 PRO A O 1
ATOM 721 N N . ILE A 1 104 ? -6.031 -0.964 20.691 1.00 87.25 104 ILE A N 1
ATOM 722 C CA . ILE A 1 104 ? -6.010 0.050 21.757 1.00 87.25 104 ILE A CA 1
ATOM 723 C C . ILE A 1 104 ? -5.110 -0.368 22.931 1.00 87.25 104 ILE A C 1
ATOM 725 O O . ILE A 1 104 ? -4.457 0.474 23.536 1.00 87.25 104 ILE A O 1
ATOM 729 N N . GLU A 1 105 ? -5.014 -1.675 23.199 1.00 85.50 105 GLU A N 1
ATOM 730 C CA . GLU A 1 105 ? -4.157 -2.253 24.237 1.00 85.50 105 GLU A CA 1
ATOM 731 C C . GLU A 1 105 ? -2.641 -2.113 23.987 1.00 85.50 105 GLU A C 1
ATOM 733 O O . GLU A 1 105 ? -1.872 -2.231 24.939 1.00 85.50 105 GLU A O 1
ATOM 738 N N . ASP A 1 106 ? -2.212 -1.831 22.750 1.00 84.25 106 ASP A N 1
ATOM 739 C CA . ASP A 1 106 ? -0.803 -1.580 22.405 1.00 84.25 106 ASP A CA 1
ATOM 740 C C . ASP A 1 106 ? -0.443 -0.074 22.462 1.00 84.25 106 ASP A C 1
ATOM 742 O O . ASP A 1 106 ? 0.731 0.293 22.354 1.00 84.25 106 ASP A O 1
ATOM 746 N N . LEU A 1 107 ? -1.434 0.815 22.618 1.00 88.25 107 LEU A N 1
ATOM 747 C CA . LEU A 1 107 ? -1.253 2.270 22.638 1.00 88.25 107 LEU A CA 1
ATOM 748 C C . LEU A 1 107 ? -1.003 2.815 24.054 1.00 88.25 107 LEU A C 1
ATOM 750 O O . LEU A 1 107 ? -1.342 2.209 25.070 1.00 88.25 107 LEU A O 1
ATOM 754 N N . GLY A 1 108 ? -0.414 4.009 24.122 1.00 90.88 108 GLY A N 1
ATOM 755 C CA . GLY A 1 108 ? -0.356 4.793 25.355 1.00 90.88 108 GLY A CA 1
ATOM 756 C C . GLY A 1 108 ? -1.655 5.571 25.605 1.00 90.88 108 GLY A C 1
ATOM 757 O O . GLY A 1 108 ? -2.466 5.727 24.691 1.00 90.88 108 GLY A O 1
ATOM 758 N N . PRO A 1 109 ? -1.839 6.144 26.811 1.00 92.06 109 PRO A N 1
ATOM 759 C CA . PRO A 1 109 ? -2.989 7.004 27.113 1.00 92.06 109 PRO A CA 1
ATOM 760 C C . PRO A 1 109 ? -2.998 8.301 26.290 1.00 92.06 109 PRO A C 1
ATOM 762 O O . PRO A 1 109 ? -4.044 8.922 26.148 1.00 92.06 109 PRO A O 1
ATOM 765 N N . LEU A 1 110 ? -1.841 8.693 25.747 1.00 93.62 110 LEU A N 1
ATOM 766 C CA . LEU A 1 110 ? -1.660 9.862 24.894 1.00 93.62 110 LEU A CA 1
ATOM 767 C C . LEU A 1 110 ? -1.047 9.449 23.548 1.00 93.62 110 LEU A C 1
ATOM 769 O O . LEU A 1 110 ? -0.326 8.443 23.460 1.00 93.62 110 LEU A O 1
ATOM 773 N N . PHE A 1 111 ? -1.275 10.255 22.516 1.00 94.19 111 PHE A N 1
ATOM 774 C CA . PHE A 1 111 ? -0.637 10.142 21.212 1.00 94.19 111 PHE A CA 1
ATOM 775 C C . PHE A 1 111 ? -0.212 11.510 20.654 1.00 94.19 111 PHE A C 1
ATOM 777 O O . PHE A 1 111 ? -0.747 12.554 21.014 1.00 94.19 111 PHE A O 1
ATOM 784 N N . SER A 1 112 ? 0.761 11.499 19.746 1.00 94.81 112 SER A N 1
ATOM 785 C CA . SER A 1 112 ? 1.230 12.677 19.011 1.00 94.81 112 SER A CA 1
ATOM 786 C C . SER A 1 112 ? 1.324 12.379 17.515 1.00 94.81 112 SER A C 1
ATOM 788 O O . SER A 1 112 ? 1.658 11.259 17.115 1.00 94.81 112 SER A O 1
ATOM 790 N N . THR A 1 113 ? 1.067 13.390 16.686 1.00 94.38 113 THR A N 1
ATOM 791 C CA . THR A 1 113 ? 1.127 13.328 15.219 1.00 94.38 113 THR A CA 1
ATOM 792 C C . THR A 1 113 ? 1.983 14.455 14.654 1.00 94.38 113 THR A C 1
ATOM 794 O O . THR A 1 113 ? 1.861 15.609 15.064 1.00 94.38 113 THR A O 1
ATOM 797 N N . ILE A 1 114 ? 2.827 14.135 13.670 1.00 94.88 114 ILE A N 1
ATOM 798 C CA . ILE A 1 114 ? 3.611 15.117 12.912 1.00 94.88 114 ILE A CA 1
ATOM 799 C C . ILE A 1 114 ? 3.395 14.883 11.419 1.00 94.88 114 ILE A C 1
ATOM 801 O O . ILE A 1 114 ? 3.613 13.783 10.911 1.00 94.88 114 ILE A O 1
ATOM 805 N N . VAL A 1 115 ? 3.005 15.936 10.708 1.00 87.88 115 VAL A N 1
ATOM 806 C CA . VAL A 1 115 ? 2.923 15.992 9.248 1.00 87.88 115 VAL A CA 1
ATOM 807 C C . VAL A 1 115 ? 4.241 16.532 8.701 1.00 87.88 115 VAL A C 1
ATOM 809 O O . VAL A 1 115 ? 4.635 17.662 8.996 1.00 87.88 115 VAL A O 1
ATOM 812 N N . GLY A 1 116 ? 4.916 15.741 7.872 1.00 84.88 116 GLY A N 1
ATOM 813 C CA . GLY A 1 116 ? 6.141 16.157 7.205 1.00 84.88 116 GLY A CA 1
ATOM 814 C C . GLY A 1 116 ? 5.906 17.305 6.221 1.00 84.88 116 GLY A C 1
ATOM 815 O O . GLY A 1 116 ? 4.976 17.298 5.418 1.00 84.88 116 GLY A O 1
ATOM 816 N N . THR A 1 117 ? 6.802 18.282 6.219 1.00 85.69 117 THR A N 1
ATOM 817 C CA . THR A 1 117 ? 7.013 19.201 5.087 1.00 85.69 117 THR A CA 1
ATOM 818 C C . THR A 1 117 ? 8.021 18.581 4.102 1.00 85.69 117 THR A C 1
ATOM 820 O O . THR A 1 117 ? 8.669 17.595 4.458 1.00 85.69 117 THR A O 1
ATOM 823 N N . PRO A 1 118 ? 8.197 19.091 2.866 1.00 82.38 118 PRO A N 1
ATOM 824 C CA . PRO A 1 118 ? 9.170 18.537 1.916 1.00 82.38 118 PRO A CA 1
ATOM 825 C C . PRO A 1 118 ? 10.569 18.358 2.533 1.00 82.38 118 PRO A C 1
ATOM 827 O O . PRO A 1 118 ? 11.101 19.272 3.159 1.00 82.38 118 PRO A O 1
ATOM 830 N N . GLY A 1 119 ? 11.157 17.168 2.381 1.00 79.94 119 GLY A N 1
ATOM 831 C CA . GLY A 1 119 ? 12.427 16.793 3.013 1.00 79.94 119 GLY A CA 1
ATOM 832 C C . GLY A 1 119 ? 12.372 16.475 4.519 1.00 79.94 119 GLY A C 1
ATOM 833 O O . GLY A 1 119 ? 13.420 16.199 5.099 1.00 79.94 119 GLY A O 1
ATOM 834 N N . THR A 1 120 ? 11.197 16.467 5.162 1.00 90.38 120 THR A N 1
ATOM 835 C CA . THR A 1 120 ? 11.020 16.088 6.581 1.00 90.38 120 THR A CA 1
ATOM 836 C C . THR A 1 120 ? 9.982 14.974 6.756 1.00 90.38 120 THR A C 1
ATOM 838 O O . THR A 1 120 ? 9.149 14.736 5.884 1.00 90.38 120 THR A O 1
ATOM 841 N N . ALA A 1 121 ? 10.101 14.198 7.831 1.00 89.56 121 ALA A N 1
ATOM 842 C CA . ALA A 1 121 ? 9.339 12.964 8.014 1.00 89.56 121 ALA A CA 1
ATOM 843 C C . ALA A 1 121 ? 7.948 13.208 8.627 1.00 89.56 121 ALA A C 1
ATOM 845 O O . ALA A 1 121 ? 7.743 14.213 9.306 1.00 89.56 121 ALA A O 1
ATOM 846 N N . SER A 1 122 ? 7.023 12.267 8.420 1.00 87.75 122 SER A N 1
ATOM 847 C CA . SER A 1 122 ? 5.718 12.243 9.104 1.00 87.75 122 SER A CA 1
ATOM 848 C C . SER A 1 122 ? 5.704 11.133 10.149 1.00 87.75 122 SER A C 1
ATOM 850 O O . SER A 1 122 ? 6.192 10.036 9.868 1.00 87.75 122 SER A O 1
ATOM 852 N N . SER A 1 123 ? 5.128 11.369 11.327 1.00 92.94 123 SER A N 1
ATOM 853 C CA . SER A 1 123 ? 5.132 10.389 12.416 1.00 92.94 123 SER A CA 1
ATOM 854 C C . SER A 1 123 ? 3.826 10.305 13.203 1.00 92.94 123 SER A C 1
ATOM 856 O O . SER A 1 123 ? 3.047 11.254 13.280 1.00 92.94 123 SER A O 1
ATOM 858 N N . PHE A 1 124 ? 3.624 9.139 13.814 1.00 93.25 124 PHE A N 1
ATOM 859 C CA . PHE A 1 124 ? 2.634 8.873 14.852 1.00 93.25 124 PHE A CA 1
ATOM 860 C C . PHE A 1 124 ? 3.348 8.196 16.023 1.00 93.25 124 PHE A C 1
ATOM 862 O O . PHE A 1 124 ? 4.115 7.251 15.819 1.00 93.25 124 PHE A O 1
ATOM 869 N N . VAL A 1 125 ? 3.110 8.671 17.242 1.00 94.69 125 VAL A N 1
ATOM 870 C CA . VAL A 1 125 ? 3.702 8.123 18.469 1.00 94.69 125 VAL A CA 1
ATOM 871 C C . VAL A 1 125 ? 2.609 7.954 19.511 1.00 94.69 125 VAL A C 1
ATOM 873 O O . VAL A 1 125 ? 1.853 8.891 19.741 1.00 94.69 125 VAL A O 1
ATOM 876 N N . SER A 1 126 ? 2.543 6.798 20.169 1.00 93.88 126 SER A N 1
ATOM 877 C CA . SER A 1 126 ? 1.682 6.580 21.335 1.00 93.88 126 SER A CA 1
ATOM 878 C C . SER A 1 126 ? 2.262 5.484 22.226 1.00 93.88 126 SER A C 1
ATOM 880 O O . SER A 1 126 ? 2.445 4.347 21.792 1.00 93.88 126 SER A O 1
ATOM 882 N N . GLY A 1 127 ? 2.578 5.818 23.479 1.00 90.75 127 GLY A N 1
ATOM 883 C CA . GLY A 1 127 ? 3.222 4.882 24.404 1.00 90.75 127 GLY A CA 1
ATOM 884 C C . GLY A 1 127 ? 4.541 4.332 23.845 1.00 90.75 127 GLY A C 1
ATOM 885 O O . GLY A 1 127 ? 5.464 5.092 23.554 1.00 90.75 127 GLY A O 1
ATOM 886 N N . ALA A 1 128 ? 4.629 3.008 23.698 1.00 87.00 128 ALA A N 1
ATOM 887 C CA . ALA A 1 128 ? 5.788 2.339 23.101 1.00 87.00 128 ALA A CA 1
ATOM 888 C C . ALA A 1 128 ? 5.776 2.339 21.560 1.00 87.00 128 ALA A C 1
ATOM 890 O O . ALA A 1 128 ? 6.820 2.110 20.947 1.00 87.00 128 ALA A O 1
ATOM 891 N N . VAL A 1 129 ? 4.619 2.576 20.933 1.00 88.81 129 VAL A N 1
ATOM 892 C CA . VAL A 1 129 ? 4.445 2.536 19.478 1.00 88.81 129 VAL A CA 1
ATOM 893 C C . VAL A 1 129 ? 4.991 3.811 18.852 1.00 88.81 129 VAL A C 1
ATOM 895 O O . VAL A 1 129 ? 4.551 4.915 19.178 1.00 88.81 129 VAL A O 1
ATOM 898 N N . GLN A 1 130 ? 5.926 3.661 17.913 1.00 90.44 130 GLN A N 1
ATOM 899 C CA . GLN A 1 130 ?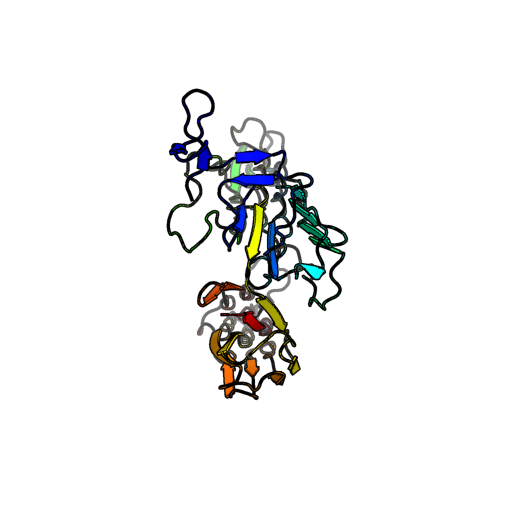 6.436 4.768 17.104 1.00 90.44 130 GLN A CA 1
ATOM 900 C C . GLN A 1 130 ? 6.447 4.374 15.631 1.00 90.44 130 GLN A C 1
ATOM 902 O O . GLN A 1 130 ? 7.063 3.384 15.230 1.00 90.44 130 GLN A O 1
ATOM 907 N N . LEU A 1 131 ? 5.777 5.183 14.821 1.00 87.62 131 LEU A N 1
ATOM 908 C CA . LEU A 1 131 ? 5.704 5.065 13.374 1.00 87.62 131 LEU A CA 1
ATOM 909 C C . LEU A 1 131 ? 6.318 6.322 12.773 1.00 87.62 131 LEU A C 1
ATOM 911 O O . LEU A 1 131 ? 5.891 7.429 13.093 1.00 87.62 131 LEU A O 1
ATOM 915 N N . ASN A 1 132 ? 7.308 6.168 11.901 1.00 88.19 132 ASN A N 1
ATOM 916 C CA . ASN A 1 132 ? 7.982 7.294 11.266 1.00 88.19 132 ASN A CA 1
ATOM 917 C C . ASN A 1 132 ? 8.206 7.006 9.779 1.00 88.19 132 ASN A C 1
ATOM 919 O O . ASN A 1 132 ? 9.015 6.154 9.406 1.00 88.19 132 ASN A O 1
ATOM 923 N N . ALA A 1 133 ? 7.471 7.713 8.928 1.00 83.06 133 ALA A N 1
ATOM 924 C CA . ALA A 1 133 ? 7.615 7.682 7.485 1.00 83.06 133 ALA A CA 1
ATOM 925 C C . ALA A 1 133 ? 8.701 8.689 7.074 1.00 83.06 133 ALA A C 1
ATOM 927 O O . ALA A 1 133 ? 8.435 9.880 6.891 1.00 83.06 133 ALA A O 1
ATOM 928 N N . GLY A 1 134 ? 9.942 8.202 6.968 1.00 81.44 134 GLY A N 1
ATOM 929 C CA . GLY A 1 134 ? 11.114 9.014 6.643 1.00 81.44 134 GLY A CA 1
ATOM 930 C C . GLY A 1 134 ? 10.999 9.771 5.316 1.00 81.44 134 GLY A C 1
ATOM 931 O O . GLY A 1 134 ? 10.424 9.286 4.340 1.00 81.44 134 GLY A O 1
ATOM 932 N N . ALA A 1 135 ? 11.580 10.967 5.272 1.00 82.00 135 ALA A N 1
ATOM 933 C CA . ALA A 1 135 ? 11.591 11.822 4.090 1.00 82.00 135 ALA A CA 1
ATOM 934 C C . ALA A 1 135 ? 12.491 11.296 2.966 1.00 82.00 135 ALA A C 1
ATOM 936 O O . ALA A 1 135 ? 13.505 10.648 3.224 1.00 82.00 135 ALA A O 1
ATOM 937 N N . GLY A 1 136 ? 12.173 11.666 1.725 1.00 75.44 136 GLY A N 1
ATOM 938 C CA . GLY A 1 136 ? 13.125 11.556 0.619 1.00 75.44 136 GLY A CA 1
ATOM 939 C C . GLY A 1 136 ? 14.235 12.605 0.749 1.00 75.44 136 GLY A C 1
ATOM 940 O O . GLY A 1 136 ? 13.990 13.717 1.219 1.00 75.44 136 GLY A O 1
ATOM 941 N N . THR A 1 137 ? 15.462 12.282 0.331 1.00 76.56 137 THR A N 1
ATOM 942 C CA . THR A 1 137 ? 16.614 13.200 0.434 1.00 76.56 137 THR A CA 1
ATOM 943 C C . THR A 1 137 ? 17.464 13.182 -0.831 1.00 76.56 137 THR A C 1
ATOM 945 O O . THR A 1 137 ? 17.995 12.145 -1.224 1.00 76.56 137 THR A O 1
ATOM 948 N N . ASN A 1 138 ? 17.621 14.339 -1.489 1.00 73.81 138 ASN A N 1
ATOM 949 C CA . ASN A 1 138 ? 18.208 14.418 -2.835 1.00 73.81 138 ASN A CA 1
ATOM 950 C C . ASN A 1 138 ? 17.597 13.318 -3.714 1.00 73.81 138 ASN A C 1
ATOM 952 O O . ASN A 1 138 ? 16.384 13.230 -3.735 1.00 73.81 138 ASN A O 1
ATOM 956 N N . SER A 1 139 ? 18.378 12.439 -4.345 1.00 68.56 139 SER A N 1
ATOM 957 C CA . SER A 1 139 ? 17.877 11.329 -5.181 1.00 68.56 139 SER A CA 1
ATOM 958 C C . SER A 1 139 ? 17.590 10.017 -4.427 1.00 68.56 139 SER A C 1
ATOM 960 O O . SER A 1 139 ? 17.301 9.008 -5.063 1.00 68.56 139 SER A O 1
ATOM 962 N N . ALA A 1 140 ? 17.703 9.992 -3.095 1.00 70.94 140 ALA A N 1
ATOM 963 C CA . ALA A 1 140 ? 17.457 8.808 -2.273 1.00 70.94 140 ALA A CA 1
ATOM 964 C C . ALA A 1 140 ? 16.018 8.788 -1.737 1.00 70.94 140 ALA A C 1
ATOM 966 O O . ALA A 1 140 ? 15.508 9.802 -1.250 1.00 70.94 140 ALA A O 1
ATOM 967 N N . GLY A 1 141 ? 15.375 7.621 -1.818 1.00 67.94 141 GLY A N 1
ATOM 968 C CA . GLY A 1 141 ? 14.067 7.393 -1.208 1.00 67.94 141 GLY A CA 1
ATOM 969 C C . GLY A 1 141 ? 14.134 7.433 0.320 1.00 67.94 141 GLY A C 1
ATOM 970 O O . GLY A 1 141 ? 15.180 7.152 0.908 1.00 67.94 141 GLY A O 1
ATOM 971 N N . GLY A 1 142 ? 13.024 7.792 0.959 1.00 68.25 142 GLY A N 1
ATOM 972 C CA . GLY A 1 142 ? 12.914 7.723 2.414 1.00 68.25 142 GLY A CA 1
ATOM 973 C C . GLY A 1 142 ? 12.871 6.288 2.942 1.00 68.25 142 GLY A C 1
ATOM 974 O O . GLY A 1 142 ? 12.530 5.354 2.217 1.00 68.25 142 GLY A O 1
ATOM 975 N N . THR A 1 143 ? 13.153 6.125 4.237 1.00 77.25 143 THR A N 1
ATOM 976 C CA . THR A 1 143 ? 13.104 4.832 4.945 1.00 77.25 143 THR A CA 1
ATOM 977 C C . THR A 1 143 ? 12.046 4.878 6.054 1.00 77.25 143 THR A C 1
ATOM 979 O O . THR A 1 143 ? 12.084 5.809 6.862 1.00 77.25 143 THR A O 1
ATOM 982 N N . PRO A 1 144 ? 11.104 3.918 6.132 1.00 74.12 144 PRO A N 1
ATOM 983 C CA . PRO A 1 144 ? 10.169 3.837 7.248 1.00 74.12 144 PRO A CA 1
ATOM 984 C C . PRO A 1 144 ? 10.842 3.204 8.474 1.00 74.12 144 PRO A C 1
ATOM 986 O O . PRO A 1 144 ? 11.618 2.258 8.341 1.00 74.12 144 PRO A O 1
ATOM 989 N N . THR A 1 145 ? 10.496 3.664 9.677 1.00 80.69 145 THR A N 1
ATOM 990 C CA . THR A 1 145 ? 10.828 2.963 10.928 1.00 80.69 145 THR A CA 1
ATOM 991 C C . THR A 1 145 ? 9.568 2.717 11.748 1.00 80.69 145 THR A C 1
ATOM 993 O O . THR A 1 145 ? 8.753 3.624 11.922 1.00 80.69 145 THR A O 1
ATOM 996 N N . ILE A 1 146 ? 9.427 1.493 12.256 1.00 77.88 146 ILE A N 1
ATOM 997 C CA . ILE A 1 146 ? 8.308 1.033 13.084 1.00 77.88 146 ILE A CA 1
ATOM 998 C C . ILE A 1 146 ? 8.905 0.403 14.344 1.00 77.88 146 ILE A C 1
ATOM 1000 O O . ILE A 1 146 ? 9.778 -0.459 14.242 1.00 77.88 146 ILE A O 1
ATOM 1004 N N . SER A 1 147 ? 8.442 0.821 15.519 1.00 82.19 147 SER A N 1
ATOM 1005 C CA . SER A 1 147 ? 8.792 0.227 16.813 1.00 82.19 147 SER A CA 1
ATOM 1006 C C . SER A 1 147 ? 7.558 0.112 17.714 1.00 82.19 147 SER A C 1
ATOM 1008 O O . SER A 1 147 ? 6.509 0.688 17.426 1.00 82.19 147 SER A O 1
ATOM 1010 N N . GLY A 1 148 ? 7.661 -0.697 18.773 1.00 71.44 148 GLY A N 1
ATOM 1011 C CA . GLY A 1 148 ? 6.579 -0.927 19.738 1.00 71.44 148 GLY A CA 1
ATOM 1012 C C . GLY A 1 148 ? 5.504 -1.936 19.320 1.00 71.44 148 GLY A C 1
ATOM 1013 O O . GLY A 1 148 ? 4.679 -2.290 20.149 1.00 71.44 148 GLY A O 1
ATOM 1014 N N . ILE A 1 149 ? 5.529 -2.451 18.084 1.00 69.75 149 ILE A N 1
ATOM 1015 C CA . ILE A 1 149 ? 4.562 -3.445 17.589 1.00 69.75 149 ILE A CA 1
ATOM 1016 C C . ILE A 1 149 ? 5.274 -4.786 17.369 1.00 69.75 149 ILE A C 1
ATOM 1018 O O . ILE A 1 149 ? 6.215 -4.871 16.580 1.00 69.75 149 ILE A O 1
ATOM 1022 N N . GLY A 1 150 ? 4.830 -5.834 18.072 1.00 50.84 150 GLY A N 1
ATOM 1023 C CA . GLY A 1 150 ? 5.450 -7.170 18.041 1.00 50.84 150 GLY A CA 1
ATOM 1024 C C . GLY A 1 150 ? 4.849 -8.158 17.034 1.00 50.84 150 GLY A C 1
ATOM 1025 O O . GLY A 1 150 ? 5.430 -9.216 16.791 1.00 50.84 150 GLY A O 1
ATOM 1026 N N . TYR A 1 151 ? 3.691 -7.848 16.446 1.00 53.38 151 TYR A N 1
ATOM 1027 C CA . TYR A 1 151 ? 3.029 -8.740 15.493 1.00 53.38 151 TYR A CA 1
ATOM 1028 C C . TYR A 1 151 ? 3.744 -8.727 14.140 1.00 53.38 151 TYR A C 1
ATOM 1030 O O . TYR A 1 151 ? 4.080 -7.673 13.604 1.00 53.38 151 TYR A O 1
ATOM 1038 N N . GLY A 1 152 ? 4.001 -9.923 13.605 1.00 37.84 152 GLY A N 1
ATOM 1039 C CA . GLY A 1 152 ? 4.909 -10.139 12.480 1.00 37.84 152 GLY A CA 1
ATOM 1040 C C . GLY A 1 152 ? 4.462 -9.487 11.174 1.00 37.84 152 GLY A C 1
ATOM 1041 O O . GLY A 1 152 ? 3.827 -10.127 10.337 1.00 37.84 152 GLY A O 1
ATOM 1042 N N . PHE A 1 153 ? 4.889 -8.247 10.948 1.00 38.62 153 PHE A N 1
ATOM 1043 C CA . PHE A 1 153 ? 4.952 -7.686 9.608 1.00 38.62 153 PHE A CA 1
ATOM 1044 C C . PHE A 1 153 ? 5.881 -8.548 8.748 1.00 38.62 153 PHE A C 1
ATOM 1046 O O . PHE A 1 153 ? 7.061 -8.716 9.066 1.00 38.62 153 PHE A O 1
ATOM 1053 N N . SER A 1 154 ? 5.410 -8.964 7.567 1.00 32.94 154 SER A N 1
ATOM 1054 C CA . SER A 1 154 ? 6.327 -8.972 6.426 1.00 32.94 154 SER A CA 1
ATOM 1055 C C . SER A 1 154 ? 6.770 -7.517 6.278 1.00 32.94 154 SER A C 1
ATOM 1057 O O . SER A 1 154 ? 5.949 -6.687 5.874 1.00 32.94 154 SER A O 1
ATOM 1059 N N . ALA A 1 155 ? 7.991 -7.190 6.707 1.00 29.50 155 ALA A N 1
ATOM 1060 C CA . ALA A 1 155 ? 8.461 -5.811 6.731 1.00 29.50 155 ALA A CA 1
ATOM 1061 C C . ALA A 1 155 ? 8.189 -5.126 5.376 1.00 29.50 155 ALA A C 1
ATOM 1063 O O . ALA A 1 155 ? 8.230 -5.800 4.332 1.00 29.50 155 ALA A O 1
ATOM 1064 N N . PRO A 1 156 ? 7.928 -3.806 5.343 1.00 31.39 156 PRO A N 1
ATOM 1065 C CA . PRO A 1 156 ? 8.138 -3.057 4.119 1.00 31.39 156 PRO A CA 1
ATOM 1066 C C . PRO A 1 156 ? 9.623 -3.212 3.787 1.00 31.39 156 PRO A C 1
ATOM 1068 O O . PRO A 1 156 ? 10.482 -2.555 4.372 1.00 31.39 156 PRO A O 1
ATOM 1071 N N . GLY A 1 157 ? 9.933 -4.163 2.904 1.00 26.64 157 GLY A N 1
ATOM 1072 C CA . GLY A 1 157 ? 11.270 -4.281 2.357 1.00 26.64 157 GLY A CA 1
ATOM 1073 C C . GLY A 1 157 ? 11.646 -2.922 1.788 1.00 26.64 157 GLY A C 1
ATOM 1074 O O . GLY A 1 157 ? 10.798 -2.255 1.192 1.00 26.64 157 GLY A O 1
ATOM 1075 N N . SER A 1 158 ? 12.900 -2.520 1.979 1.00 26.08 158 SER A N 1
ATOM 1076 C CA . SER A 1 158 ? 13.470 -1.438 1.186 1.00 26.08 158 SER A CA 1
ATOM 1077 C C . SER A 1 158 ? 13.476 -1.916 -0.262 1.00 26.08 158 SER A C 1
ATOM 1079 O O . SER A 1 158 ? 14.365 -2.647 -0.699 1.00 26.08 158 SER A O 1
ATOM 1081 N N . LEU A 1 159 ? 12.389 -1.617 -0.965 1.00 33.53 159 LEU A N 1
ATOM 1082 C CA . LEU A 1 159 ? 12.254 -1.883 -2.378 1.00 33.53 159 LEU A CA 1
ATOM 1083 C C . LEU A 1 159 ? 12.989 -0.737 -3.068 1.00 33.53 159 LEU A C 1
ATOM 1085 O O . LEU A 1 159 ? 12.806 0.431 -2.722 1.00 33.53 159 LEU A O 1
ATOM 1089 N N . GLY A 1 160 ? 13.926 -1.106 -3.943 1.00 27.69 160 GLY A N 1
ATOM 1090 C CA . GLY A 1 160 ? 14.914 -0.186 -4.500 1.00 27.69 160 GLY A CA 1
ATOM 1091 C C . GLY A 1 160 ? 14.289 1.003 -5.232 1.00 27.69 160 GLY A C 1
ATOM 1092 O O . GLY A 1 160 ? 13.083 1.048 -5.451 1.00 27.69 160 GLY A O 1
ATOM 1093 N N . ALA A 1 161 ? 15.147 1.940 -5.644 1.00 26.17 161 ALA A N 1
ATOM 1094 C CA . ALA A 1 161 ? 14.868 3.340 -5.995 1.00 26.17 161 ALA A CA 1
ATOM 1095 C C . ALA A 1 161 ? 13.779 3.673 -7.056 1.00 26.17 161 ALA A C 1
ATOM 1097 O O . ALA A 1 161 ? 13.764 4.800 -7.546 1.00 26.17 161 ALA A O 1
ATOM 1098 N N . ASN A 1 162 ? 12.883 2.756 -7.439 1.00 29.97 162 ASN A N 1
ATOM 1099 C CA . ASN A 1 162 ? 11.790 3.020 -8.374 1.00 29.97 162 ASN A CA 1
ATOM 1100 C C . ASN A 1 162 ? 10.463 2.249 -8.166 1.00 29.97 162 ASN A C 1
ATOM 1102 O O . ASN A 1 162 ? 9.534 2.511 -8.927 1.00 29.97 162 ASN A O 1
ATOM 1106 N N . THR A 1 163 ? 10.307 1.320 -7.205 1.00 27.73 163 THR A N 1
ATOM 1107 C CA . THR A 1 163 ? 9.061 0.514 -7.119 1.00 27.73 163 THR A CA 1
ATOM 1108 C C . THR A 1 163 ? 8.609 0.111 -5.705 1.00 27.73 163 THR A C 1
ATOM 1110 O O . THR A 1 163 ? 9.181 -0.783 -5.099 1.00 27.73 163 THR A O 1
ATOM 1113 N N . LEU A 1 164 ? 7.440 0.640 -5.300 1.00 29.33 164 LEU A N 1
ATOM 1114 C CA . LEU A 1 164 ? 6.573 0.250 -4.161 1.00 29.33 164 LEU A CA 1
ATOM 1115 C C . LEU A 1 164 ? 6.981 0.718 -2.748 1.00 29.33 164 LEU A C 1
ATOM 1117 O O . LEU A 1 164 ? 8.102 0.527 -2.296 1.00 29.33 164 LEU A O 1
ATOM 1121 N N . GLY A 1 165 ? 6.008 1.272 -2.010 1.00 33.59 165 GLY A N 1
ATOM 1122 C CA . GLY A 1 165 ? 6.146 1.693 -0.603 1.00 33.59 165 GLY A CA 1
ATOM 1123 C C . GLY A 1 165 ? 6.827 3.049 -0.384 1.00 33.59 165 GLY A C 1
ATOM 1124 O O . GLY A 1 165 ? 6.778 3.593 0.714 1.00 33.59 165 GLY A O 1
ATOM 1125 N N . GLY A 1 166 ? 7.434 3.615 -1.425 1.00 45.53 166 GLY A N 1
ATOM 1126 C CA . GLY A 1 166 ? 7.789 5.027 -1.479 1.00 45.53 166 GLY A CA 1
ATOM 1127 C C . GLY A 1 166 ? 6.762 5.823 -2.282 1.00 45.53 166 GLY A C 1
ATOM 1128 O O . GLY A 1 166 ? 6.170 5.311 -3.237 1.00 45.53 166 GLY A O 1
ATOM 1129 N N . ALA A 1 167 ? 6.590 7.097 -1.945 1.00 49.03 167 ALA A N 1
ATOM 1130 C CA . ALA A 1 167 ? 6.077 8.065 -2.903 1.00 49.03 167 ALA A CA 1
ATOM 1131 C C . ALA A 1 167 ? 7.014 8.133 -4.128 1.00 49.03 167 ALA A C 1
ATOM 1133 O O . ALA A 1 167 ? 8.188 7.764 -4.062 1.00 49.03 167 ALA A O 1
ATOM 1134 N N . ALA A 1 168 ? 6.501 8.573 -5.274 1.00 55.09 168 ALA A N 1
ATOM 1135 C CA . ALA A 1 168 ? 7.260 8.505 -6.521 1.00 55.09 168 ALA A CA 1
ATOM 1136 C C . ALA A 1 168 ? 8.488 9.428 -6.539 1.00 55.09 168 ALA A C 1
ATOM 1138 O O . ALA A 1 168 ? 8.425 10.558 -6.056 1.00 55.09 168 ALA A O 1
ATOM 1139 N N . GLY A 1 169 ? 9.577 8.974 -7.165 1.00 55.75 169 GLY A N 1
ATOM 1140 C CA . GLY A 1 169 ? 10.725 9.821 -7.490 1.00 55.75 169 GLY A CA 1
ATOM 1141 C C . GLY A 1 169 ? 10.389 10.885 -8.543 1.00 55.75 169 GLY A C 1
ATOM 1142 O O . GLY A 1 169 ? 9.534 10.685 -9.411 1.00 55.75 169 GLY A O 1
ATOM 1143 N N . GLY A 1 170 ? 11.071 12.024 -8.462 1.00 57.44 170 GLY A N 1
ATOM 1144 C CA . GLY A 1 170 ? 10.965 13.123 -9.413 1.00 57.44 170 GLY A CA 1
ATOM 1145 C C . GLY A 1 170 ? 11.644 12.816 -10.748 1.00 57.44 170 GLY A C 1
ATOM 1146 O O . GLY A 1 170 ? 12.551 11.989 -10.835 1.00 57.44 170 GLY A O 1
ATOM 1147 N N . GLY A 1 171 ? 11.207 13.503 -11.803 1.00 59.59 171 GLY A N 1
ATOM 1148 C CA . GLY A 1 171 ? 11.808 13.387 -13.130 1.00 59.59 171 GLY A CA 1
ATOM 1149 C C . GLY A 1 171 ? 13.193 14.026 -13.224 1.00 59.59 171 GLY A C 1
ATOM 1150 O O . GLY A 1 171 ? 13.491 14.985 -12.513 1.00 59.59 171 GLY A O 1
ATOM 1151 N N . GLN A 1 172 ? 14.022 13.517 -14.134 1.00 66.38 172 GLN A N 1
ATOM 1152 C CA . GLN A 1 172 ? 15.314 14.109 -14.491 1.00 66.38 172 GLN A CA 1
ATOM 1153 C C . GLN A 1 172 ? 15.119 15.425 -15.257 1.00 66.38 172 GLN A C 1
ATOM 1155 O O . GLN A 1 172 ? 14.200 15.540 -16.070 1.00 66.38 172 GLN A O 1
ATOM 1160 N N . GLY A 1 173 ? 15.994 16.407 -15.038 1.00 64.12 173 GLY A N 1
ATOM 1161 C CA . GLY A 1 173 ? 15.968 17.676 -15.773 1.00 64.12 173 GLY A CA 1
ATOM 1162 C C . GLY A 1 173 ? 16.392 17.542 -17.243 1.00 64.12 173 GLY A C 1
ATOM 1163 O O . GLY A 1 173 ? 17.005 16.552 -17.652 1.00 64.12 173 GLY A O 1
ATOM 1164 N N . ARG A 1 174 ? 16.102 18.556 -18.074 1.00 76.12 174 ARG A N 1
ATOM 1165 C CA . ARG A 1 174 ? 16.588 18.589 -19.470 1.00 76.12 174 ARG A CA 1
ATOM 1166 C C . ARG A 1 174 ? 18.106 18.728 -19.520 1.00 76.12 174 ARG A C 1
ATOM 1168 O O . ARG A 1 174 ? 18.675 19.507 -18.762 1.00 76.12 174 ARG A O 1
ATOM 1175 N N . THR A 1 175 ? 18.748 18.082 -20.489 1.00 78.12 175 THR A N 1
ATOM 1176 C CA . THR A 1 175 ? 20.167 18.326 -20.803 1.00 78.12 175 THR A CA 1
ATOM 1177 C C . THR A 1 175 ? 20.276 19.361 -21.919 1.00 78.12 175 THR A C 1
ATOM 1179 O O . THR A 1 175 ? 19.686 19.170 -22.981 1.00 78.12 175 THR A O 1
ATOM 1182 N N . ALA A 1 176 ? 21.032 20.436 -21.701 1.00 83.12 176 ALA A N 1
ATOM 1183 C CA . ALA A 1 176 ? 21.297 21.459 -22.712 1.00 83.12 176 ALA A CA 1
ATOM 1184 C C . ALA A 1 176 ? 22.625 21.196 -23.431 1.00 83.12 176 ALA A C 1
ATOM 1186 O O . ALA A 1 176 ? 23.595 20.743 -22.818 1.00 83.12 176 ALA A O 1
ATOM 1187 N N . ARG A 1 177 ? 22.682 21.487 -24.732 1.00 88.31 177 ARG A N 1
ATOM 1188 C CA . ARG A 1 177 ? 23.880 21.315 -25.567 1.00 88.31 177 ARG A CA 1
ATOM 1189 C C . ARG A 1 177 ? 24.030 22.471 -26.545 1.00 88.31 177 ARG A C 1
ATOM 1191 O O . ARG A 1 177 ? 23.043 22.844 -27.181 1.00 88.31 177 ARG A O 1
ATOM 1198 N N . THR A 1 178 ? 25.243 22.996 -26.699 1.00 87.25 178 THR A N 1
ATOM 1199 C CA . THR A 1 178 ? 25.580 23.901 -27.809 1.00 87.25 178 THR A CA 1
ATOM 1200 C C . THR A 1 178 ? 26.130 23.132 -29.003 1.00 87.25 178 THR A C 1
ATOM 1202 O O . THR A 1 178 ? 26.857 22.154 -28.836 1.00 87.25 178 THR A O 1
ATOM 1205 N N . ASP A 1 179 ? 25.812 23.590 -30.212 1.00 84.88 179 ASP A N 1
ATOM 1206 C CA . ASP A 1 179 ? 26.502 23.166 -31.433 1.00 84.88 179 ASP A CA 1
ATOM 1207 C C . ASP A 1 179 ? 27.787 23.992 -31.685 1.00 84.88 179 ASP A C 1
ATOM 1209 O O . ASP A 1 179 ? 28.180 24.861 -30.892 1.00 84.88 179 ASP A O 1
ATOM 1213 N N . SER A 1 180 ? 28.436 23.751 -32.827 1.00 87.81 180 SER A N 1
ATOM 1214 C CA . SER A 1 180 ? 29.608 24.506 -33.295 1.00 87.81 180 SER A CA 1
ATOM 1215 C C . SER A 1 180 ? 29.347 26.002 -33.534 1.00 87.81 180 SER A C 1
ATOM 1217 O O . SER A 1 180 ? 30.304 26.765 -33.635 1.00 87.81 180 SER A O 1
ATOM 1219 N N . ASN A 1 181 ? 28.083 26.428 -33.610 1.00 84.62 181 ASN A N 1
ATOM 1220 C CA . ASN A 1 181 ? 27.644 27.809 -33.826 1.00 84.62 181 ASN A CA 1
ATOM 1221 C C . ASN A 1 181 ? 27.065 28.451 -32.547 1.00 84.62 181 ASN A C 1
ATOM 1223 O O . ASN A 1 181 ? 26.551 29.566 -32.603 1.00 84.62 181 ASN A O 1
ATOM 1227 N N . LYS A 1 182 ? 27.162 27.768 -31.394 1.00 81.56 182 LYS A N 1
ATOM 1228 C CA . LYS A 1 182 ? 26.559 28.141 -30.100 1.00 81.56 182 LYS A CA 1
ATOM 1229 C C . LYS A 1 182 ? 25.025 28.140 -30.063 1.00 81.56 182 LYS A C 1
ATOM 1231 O O . LYS A 1 182 ? 24.448 28.655 -29.104 1.00 81.56 182 LYS A O 1
ATOM 1236 N N . ASN A 1 183 ? 24.350 27.524 -31.033 1.00 84.88 183 ASN A N 1
ATOM 1237 C CA . ASN A 1 183 ? 22.908 27.309 -30.943 1.00 84.88 183 ASN A CA 1
ATOM 1238 C C . ASN A 1 183 ? 22.625 26.334 -29.800 1.00 84.88 183 ASN A C 1
ATOM 1240 O O . ASN A 1 183 ? 23.197 25.243 -29.756 1.00 84.88 183 ASN A O 1
ATOM 1244 N N . VAL A 1 184 ? 21.748 26.720 -28.873 1.00 83.50 184 VAL A N 1
ATOM 1245 C CA . VAL A 1 184 ? 21.401 25.888 -27.717 1.00 83.50 184 VAL A CA 1
ATOM 1246 C C . VAL A 1 184 ? 20.219 24.991 -28.065 1.00 83.50 184 VAL A C 1
ATOM 1248 O O . VAL A 1 184 ? 19.153 25.460 -28.459 1.00 83.50 184 VAL A O 1
ATOM 1251 N N . SER A 1 185 ? 20.406 23.691 -27.872 1.00 83.56 185 SER A N 1
ATOM 1252 C CA . SER A 1 185 ? 19.380 22.658 -27.998 1.00 83.56 185 SER A CA 1
ATOM 1253 C C . SER A 1 185 ? 19.162 21.964 -26.652 1.00 83.56 185 SER A C 1
ATOM 1255 O O . SER A 1 185 ? 20.063 21.928 -25.813 1.00 83.56 185 SER A O 1
ATOM 1257 N N . TYR A 1 186 ? 17.966 21.411 -26.439 1.00 76.31 186 TYR A N 1
ATOM 1258 C CA . TYR A 1 186 ? 17.605 20.719 -25.200 1.00 76.31 186 TYR A CA 1
ATOM 1259 C C . TYR A 1 186 ? 17.131 19.299 -25.500 1.00 76.31 186 TYR A C 1
ATOM 1261 O O . TYR A 1 186 ? 16.139 19.104 -26.201 1.00 76.31 186 TYR A O 1
ATOM 1269 N N . THR A 1 187 ? 17.801 18.308 -24.919 1.00 74.75 187 THR A N 1
ATOM 1270 C CA . THR A 1 187 ? 17.292 16.937 -24.837 1.00 74.75 187 THR A CA 1
ATOM 1271 C C . THR A 1 187 ? 16.254 16.869 -23.707 1.00 74.75 187 THR A C 1
ATOM 1273 O O . THR A 1 187 ? 16.558 17.331 -22.600 1.00 74.75 187 THR A O 1
ATOM 1276 N N . PRO A 1 188 ? 15.043 16.326 -23.942 1.00 66.00 188 PRO A N 1
ATOM 1277 C CA . PRO A 1 188 ? 14.044 16.144 -22.891 1.00 66.00 188 PRO A CA 1
ATOM 1278 C C . PRO A 1 188 ? 14.588 15.341 -21.704 1.00 66.00 188 PRO A C 1
ATOM 1280 O O . PRO A 1 188 ? 15.314 14.367 -21.889 1.00 66.00 188 PRO A O 1
ATOM 1283 N N . GLY A 1 189 ? 14.221 15.756 -20.492 1.00 59.03 189 GLY A N 1
ATOM 1284 C CA . GLY A 1 189 ? 14.412 14.960 -19.279 1.00 59.03 189 GLY A CA 1
ATOM 1285 C C . GLY A 1 189 ? 13.312 13.904 -19.113 1.00 59.03 189 GLY A C 1
ATOM 1286 O O . GLY A 1 189 ? 12.322 13.910 -19.850 1.00 59.03 189 GLY A O 1
ATOM 1287 N N . THR A 1 190 ? 13.459 13.006 -18.138 1.00 57.91 190 THR A N 1
ATOM 1288 C CA . THR A 1 190 ? 12.438 11.987 -17.840 1.00 57.91 190 THR A CA 1
ATOM 1289 C C . THR A 1 190 ? 11.285 12.574 -17.022 1.00 57.91 190 THR A C 1
ATOM 1291 O O . THR A 1 190 ? 11.448 13.544 -16.282 1.00 57.91 190 THR A O 1
ATOM 1294 N N . ALA A 1 191 ? 10.094 11.987 -17.130 1.00 52.78 191 ALA A N 1
ATOM 1295 C CA . ALA A 1 191 ? 9.020 12.255 -16.179 1.00 52.78 191 ALA A CA 1
ATOM 1296 C C . ALA A 1 191 ? 9.247 11.441 -14.897 1.00 52.78 191 ALA A C 1
ATOM 1298 O O . ALA A 1 191 ? 9.640 10.277 -14.972 1.00 52.78 191 ALA A O 1
ATOM 1299 N N . GLY A 1 192 ? 8.977 12.038 -13.735 1.00 49.75 192 GLY A N 1
ATOM 1300 C CA . GLY A 1 192 ? 8.816 11.283 -12.496 1.00 49.75 192 GLY A CA 1
ATOM 1301 C C . GLY A 1 192 ? 7.541 10.444 -12.550 1.00 49.75 192 GLY A C 1
ATOM 1302 O O . GLY A 1 192 ? 6.600 10.776 -13.281 1.00 49.75 192 GLY A O 1
ATOM 1303 N N . ALA A 1 193 ? 7.488 9.364 -11.774 1.00 49.38 193 ALA A N 1
ATOM 1304 C CA . ALA A 1 193 ? 6.246 8.612 -11.625 1.00 49.38 193 ALA A CA 1
ATOM 1305 C C . ALA A 1 193 ? 5.196 9.452 -10.863 1.00 49.38 193 ALA A C 1
ATOM 1307 O O . ALA A 1 193 ? 5.517 10.412 -10.160 1.00 49.38 193 ALA A O 1
ATOM 1308 N N . ALA A 1 194 ? 3.913 9.114 -11.000 1.00 46.19 194 ALA A N 1
ATOM 1309 C CA . ALA A 1 194 ? 2.886 9.695 -10.137 1.00 46.19 194 ALA A CA 1
ATOM 1310 C C . ALA A 1 194 ? 3.009 9.098 -8.729 1.00 46.19 194 ALA A C 1
ATOM 1312 O O . ALA A 1 194 ? 3.211 7.891 -8.596 1.00 46.19 194 ALA A O 1
ATOM 1313 N N . SER A 1 195 ? 2.876 9.918 -7.682 1.00 45.25 195 SER A N 1
ATOM 1314 C CA . SER A 1 195 ? 2.793 9.380 -6.327 1.00 45.25 195 SER A CA 1
ATOM 1315 C C . SER A 1 195 ? 1.497 8.593 -6.172 1.00 45.25 195 SER A C 1
ATOM 1317 O O . SER A 1 195 ? 0.465 8.954 -6.739 1.00 45.25 195 SER A O 1
ATOM 1319 N N . LEU A 1 196 ? 1.551 7.531 -5.372 1.00 47.53 196 LEU A N 1
ATOM 1320 C CA . LEU A 1 196 ? 0.382 6.717 -5.045 1.00 47.53 196 LEU A CA 1
ATOM 1321 C C . LEU A 1 196 ? -0.600 7.476 -4.125 1.00 47.53 196 LEU A C 1
ATOM 1323 O O . LEU A 1 196 ? -1.765 7.105 -4.032 1.00 47.53 196 LEU A O 1
ATOM 1327 N N . PHE A 1 197 ? -0.161 8.582 -3.511 1.00 46.00 197 PHE A N 1
ATOM 1328 C CA . PHE A 1 197 ? -0.997 9.473 -2.702 1.00 46.00 197 PHE A CA 1
ATOM 1329 C C . PHE A 1 197 ? -1.728 10.498 -3.560 1.00 46.00 197 PHE A C 1
ATOM 1331 O O . PHE A 1 197 ? -1.204 11.579 -3.854 1.00 46.00 197 PHE A O 1
ATOM 1338 N N . LYS A 1 198 ? -2.980 10.187 -3.892 1.00 39.56 198 LYS A N 1
ATOM 1339 C CA . LYS A 1 198 ? -3.969 11.219 -4.205 1.00 39.56 198 LYS A CA 1
ATOM 1340 C C . LYS A 1 198 ? -4.383 11.907 -2.901 1.00 39.56 198 LYS A C 1
ATOM 1342 O O . LYS A 1 198 ? -4.563 11.245 -1.886 1.00 39.56 198 LYS A O 1
ATOM 1347 N N . SER A 1 199 ? -4.526 13.227 -2.931 1.00 29.03 199 SER A N 1
ATOM 1348 C CA . SER A 1 199 ? -5.227 13.959 -1.875 1.00 29.03 199 SER A CA 1
ATOM 1349 C C . SER A 1 199 ? -6.724 13.708 -1.990 1.00 29.03 199 SER A C 1
ATOM 1351 O O . SER A 1 199 ? -7.247 13.760 -3.103 1.00 29.03 199 SER A O 1
ATOM 1353 N N . GLY A 1 200 ? -7.394 13.501 -0.860 1.00 27.11 200 GLY A N 1
ATOM 1354 C CA . GLY A 1 200 ? -8.829 13.241 -0.818 1.00 27.11 200 GLY A CA 1
ATOM 1355 C C . GLY A 1 200 ? -9.133 11.924 -0.121 1.00 27.11 200 GLY A C 1
ATOM 1356 O O . GLY A 1 200 ? -9.243 10.882 -0.763 1.00 27.11 200 GLY A O 1
ATOM 1357 N N . GLY A 1 201 ? -9.305 12.000 1.198 1.00 25.05 201 GLY A N 1
ATOM 1358 C CA . GLY A 1 201 ? -10.200 11.089 1.896 1.00 25.05 201 GLY A CA 1
ATOM 1359 C C . GLY A 1 201 ? -11.668 11.289 1.466 1.00 25.05 201 GLY A C 1
ATOM 1360 O O . GLY A 1 201 ? -11.986 12.153 0.650 1.00 25.05 201 GLY A O 1
ATOM 1361 N N . ALA A 1 202 ? -12.619 10.531 2.013 1.00 33.47 202 ALA A N 1
ATOM 1362 C CA . ALA A 1 202 ? -12.493 9.657 3.177 1.00 33.47 202 ALA A CA 1
ATOM 1363 C C . ALA A 1 202 ? -12.763 8.138 3.003 1.00 33.47 202 ALA A C 1
ATOM 1365 O O . ALA A 1 202 ? -12.009 7.384 3.617 1.00 33.47 202 ALA A O 1
ATOM 1366 N N . TYR A 1 203 ? -13.764 7.553 2.324 1.00 30.91 203 TYR A N 1
ATOM 1367 C CA . TYR A 1 203 ? -14.709 7.962 1.265 1.00 30.91 203 TYR A CA 1
ATOM 1368 C C . TYR A 1 203 ? -14.047 8.167 -0.116 1.00 30.91 203 TYR A C 1
ATOM 1370 O O . TYR A 1 203 ? -13.111 8.943 -0.255 1.00 30.91 203 TYR A O 1
ATOM 1378 N N . LEU A 1 204 ? -14.563 7.509 -1.162 1.00 35.09 204 LEU A N 1
ATOM 1379 C CA . LEU A 1 204 ? -14.172 7.773 -2.553 1.00 35.09 204 LEU A CA 1
ATOM 1380 C C . LEU A 1 204 ? -14.896 9.028 -3.060 1.00 35.09 204 LEU A C 1
ATOM 1382 O O . LEU A 1 204 ? -16.003 8.938 -3.589 1.00 35.09 204 LEU A O 1
ATOM 1386 N N . SER A 1 205 ? -14.268 10.195 -2.908 1.00 23.09 205 SER A N 1
ATOM 1387 C CA . SER A 1 205 ? -14.682 11.408 -3.618 1.00 23.09 205 SER A CA 1
ATOM 1388 C C . SER A 1 205 ? -13.954 11.473 -4.963 1.00 23.09 205 SER A C 1
ATOM 1390 O O . SER A 1 205 ? -12.725 11.579 -4.973 1.00 23.09 205 SER A O 1
ATOM 1392 N N . PRO A 1 206 ? -14.651 11.423 -6.112 1.00 26.56 206 PRO A N 1
ATOM 1393 C CA . PRO A 1 206 ? -14.083 11.969 -7.333 1.00 26.56 206 PRO A CA 1
ATOM 1394 C C . PRO A 1 206 ? -13.930 13.491 -7.176 1.00 26.56 206 PRO A C 1
ATOM 1396 O O . PRO A 1 206 ? -14.684 14.128 -6.444 1.00 26.56 206 PRO A O 1
ATOM 1399 N N . ASP A 1 207 ? -12.965 14.038 -7.908 1.00 22.39 207 ASP A N 1
ATOM 1400 C CA . ASP A 1 207 ? -12.584 15.453 -7.997 1.00 22.39 207 ASP A CA 1
ATOM 1401 C C . ASP A 1 207 ? -11.934 16.143 -6.773 1.00 22.39 207 ASP A C 1
ATOM 1403 O O . ASP A 1 207 ? -12.342 15.953 -5.630 1.00 22.39 207 ASP A O 1
ATOM 1407 N N . PRO A 1 208 ? -10.985 17.069 -7.018 1.00 26.73 208 PRO A N 1
ATOM 1408 C CA . PRO A 1 208 ? -10.007 17.091 -8.101 1.00 26.73 208 PRO A CA 1
ATOM 1409 C C . PRO A 1 208 ? -8.589 16.812 -7.583 1.00 26.73 208 PRO A C 1
ATOM 1411 O O . PRO A 1 208 ? -8.283 16.851 -6.391 1.00 26.73 208 PRO A O 1
ATOM 1414 N N . VAL A 1 209 ? -7.675 16.597 -8.533 1.00 28.28 209 VAL A N 1
ATOM 1415 C CA . VAL A 1 209 ? -6.243 16.884 -8.339 1.00 28.28 209 VAL A CA 1
ATOM 1416 C C . VAL A 1 209 ? -6.117 18.244 -7.629 1.00 28.28 209 VAL A C 1
ATOM 1418 O O . VAL A 1 209 ? -6.888 19.133 -8.001 1.00 28.28 209 VAL A O 1
ATOM 1421 N N . PRO A 1 210 ? -5.178 18.450 -6.675 1.00 25.81 210 PRO A N 1
ATOM 1422 C CA . PRO A 1 210 ? -4.949 19.763 -6.080 1.00 25.81 210 PRO A CA 1
ATOM 1423 C C . PRO A 1 210 ? -4.978 20.839 -7.158 1.00 25.81 210 PRO A C 1
ATOM 1425 O O . PRO A 1 210 ? -4.290 20.707 -8.175 1.00 25.81 210 PRO A O 1
ATOM 1428 N N . GLU A 1 211 ? -5.858 21.820 -6.954 1.00 25.73 211 GLU A N 1
ATOM 1429 C CA . GLU A 1 211 ? -6.222 22.819 -7.952 1.00 25.73 211 GLU A CA 1
ATOM 1430 C C . GLU A 1 211 ? -4.961 23.381 -8.624 1.00 25.73 211 GLU A C 1
ATOM 1432 O O . GLU A 1 211 ? -3.957 23.639 -7.954 1.00 25.73 211 GLU A O 1
ATOM 1437 N N . ALA A 1 212 ? -5.008 23.595 -9.944 1.00 28.84 212 ALA A N 1
ATOM 1438 C CA . ALA A 1 212 ? -3.861 24.012 -10.767 1.00 28.84 212 ALA A CA 1
ATOM 1439 C C . ALA A 1 212 ? -3.242 25.384 -10.380 1.00 28.84 212 ALA A C 1
ATOM 1441 O O . ALA A 1 212 ? -2.369 25.899 -11.076 1.00 28.84 212 ALA A O 1
ATOM 1442 N N . SER A 1 213 ? -3.709 25.971 -9.278 1.00 23.94 213 SER A N 1
ATOM 1443 C CA . SER A 1 213 ? -3.358 27.248 -8.669 1.00 23.94 213 SER A CA 1
ATOM 1444 C C . SER A 1 213 ? -2.289 27.158 -7.564 1.00 23.94 213 SER A C 1
ATOM 1446 O O . SER A 1 213 ? -1.726 28.195 -7.207 1.00 23.94 213 SER A O 1
ATOM 1448 N N . LYS A 1 214 ? -1.983 25.973 -6.998 1.00 25.31 214 LYS A N 1
ATOM 1449 C CA . LYS A 1 214 ? -0.985 25.813 -5.909 1.00 25.31 214 LYS A CA 1
ATOM 1450 C C . LYS A 1 214 ? 0.039 24.707 -6.224 1.00 25.31 214 LYS A C 1
ATOM 1452 O O . LYS A 1 214 ? -0.283 23.732 -6.896 1.00 25.31 214 LYS A O 1
ATOM 1457 N N . PRO A 1 215 ? 1.327 24.905 -5.887 1.00 29.61 215 PRO A N 1
ATOM 1458 C CA . PRO A 1 215 ? 2.357 24.823 -6.923 1.00 29.61 215 PRO A CA 1
ATOM 1459 C C . PRO A 1 215 ? 2.822 23.401 -7.270 1.00 29.61 215 PRO A C 1
ATOM 1461 O O . PRO A 1 215 ? 3.808 22.899 -6.732 1.00 29.61 215 PRO A O 1
ATOM 1464 N N . SER A 1 216 ? 2.232 22.819 -8.317 1.00 30.80 216 SER A N 1
ATOM 1465 C CA . SER A 1 216 ? 2.969 21.908 -9.197 1.00 30.80 216 SER A CA 1
ATOM 1466 C C . SER A 1 216 ? 4.035 22.714 -9.954 1.00 30.80 216 SER A C 1
ATOM 1468 O O . SER A 1 216 ? 3.723 23.446 -10.895 1.00 30.80 216 SER A O 1
ATOM 1470 N N . GLY A 1 217 ? 5.288 22.635 -9.503 1.00 28.08 217 GLY A N 1
ATOM 1471 C CA . GLY A 1 217 ? 6.366 23.540 -9.910 1.00 28.08 217 GLY A CA 1
ATOM 1472 C C . GLY A 1 217 ? 6.818 23.445 -11.374 1.00 28.08 217 GLY A C 1
ATOM 1473 O O . GLY A 1 217 ? 7.834 22.820 -11.658 1.00 28.08 217 GLY A O 1
ATOM 1474 N N . GLY A 1 218 ? 6.142 24.182 -12.260 1.00 23.61 218 GLY A N 1
ATOM 1475 C CA . GLY A 1 218 ? 6.710 24.739 -13.494 1.00 23.61 218 GLY A CA 1
ATOM 1476 C C . GLY A 1 218 ? 6.744 23.825 -14.726 1.00 23.61 218 GLY A C 1
ATOM 1477 O O . GLY A 1 218 ? 7.383 22.775 -14.750 1.00 23.61 218 GLY A O 1
ATOM 1478 N N . ALA A 1 219 ? 6.140 24.294 -15.821 1.00 26.72 219 ALA A N 1
ATOM 1479 C CA . ALA A 1 219 ? 6.309 23.711 -17.150 1.00 26.72 219 ALA A CA 1
ATOM 1480 C C . ALA A 1 219 ? 7.755 23.925 -17.651 1.00 26.72 219 ALA A C 1
ATOM 1482 O O . ALA A 1 219 ? 8.061 24.911 -18.314 1.00 26.72 219 ALA A O 1
ATOM 1483 N N . GLY A 1 220 ? 8.653 22.997 -17.300 1.00 28.28 220 GLY A N 1
ATOM 1484 C CA . GLY A 1 220 ? 10.101 23.137 -17.509 1.00 28.28 220 GLY A CA 1
ATOM 1485 C C . GLY A 1 220 ? 10.822 21.892 -18.032 1.00 28.28 220 GLY A C 1
ATOM 1486 O O . GLY A 1 220 ? 11.977 21.998 -18.414 1.00 28.28 220 GLY A O 1
ATOM 1487 N N . GLY A 1 221 ? 10.140 20.749 -18.184 1.00 31.17 221 GLY A N 1
ATOM 1488 C CA . GLY A 1 221 ? 10.707 19.465 -18.645 1.00 31.17 221 GLY A CA 1
ATOM 1489 C C . GLY A 1 221 ? 11.575 18.773 -17.587 1.00 31.17 221 GLY A C 1
ATOM 1490 O O . GLY A 1 221 ? 12.546 19.346 -17.109 1.00 31.17 221 GLY A O 1
ATOM 1491 N N . GLY A 1 222 ? 11.197 17.544 -17.237 1.00 39.75 222 GLY A N 1
ATOM 1492 C CA . GLY A 1 222 ? 11.415 17.011 -15.892 1.00 39.75 222 GLY A CA 1
ATOM 1493 C C . GLY A 1 222 ? 10.140 17.202 -15.076 1.00 39.75 222 GLY A C 1
ATOM 1494 O O . GLY A 1 222 ? 10.040 18.110 -14.255 1.00 39.75 222 GLY A O 1
ATOM 1495 N N . ALA A 1 223 ? 9.105 16.409 -15.371 1.00 43.66 223 ALA A N 1
ATOM 1496 C CA . ALA A 1 223 ? 7.857 16.478 -14.615 1.00 43.66 223 ALA A CA 1
ATOM 1497 C C . ALA A 1 223 ? 8.108 15.967 -13.188 1.00 43.66 223 ALA A C 1
ATOM 1499 O O . ALA A 1 223 ? 8.596 14.849 -13.011 1.00 43.66 223 ALA A O 1
ATOM 1500 N N . ALA A 1 224 ? 7.787 16.781 -12.180 1.00 43.69 224 ALA A N 1
ATOM 1501 C CA . ALA A 1 224 ? 7.804 16.346 -10.787 1.00 43.69 224 ALA A CA 1
ATOM 1502 C C . ALA A 1 224 ? 6.780 15.222 -10.564 1.00 43.69 224 ALA A C 1
ATOM 1504 O O . ALA A 1 224 ? 5.742 15.180 -11.238 1.00 43.69 224 ALA A O 1
ATOM 1505 N N . GLY A 1 225 ? 7.041 14.347 -9.591 1.00 42.81 225 GLY A N 1
ATOM 1506 C CA . GLY A 1 225 ? 6.001 13.438 -9.128 1.00 42.81 225 GLY A CA 1
ATOM 1507 C C . GLY A 1 225 ? 4.844 14.247 -8.533 1.00 42.81 225 GLY A C 1
ATOM 1508 O O . GLY A 1 225 ? 5.060 15.242 -7.841 1.00 42.81 225 GLY A O 1
ATOM 1509 N N . ARG A 1 226 ? 3.601 13.862 -8.835 1.00 48.06 226 ARG A N 1
ATOM 1510 C CA . ARG A 1 226 ? 2.399 14.524 -8.294 1.00 48.06 226 ARG A CA 1
ATOM 1511 C C . ARG A 1 226 ? 1.888 13.774 -7.072 1.00 48.06 226 ARG A C 1
ATOM 1513 O O . ARG A 1 226 ? 1.796 12.553 -7.141 1.00 48.06 226 ARG A O 1
ATOM 1520 N N . GLY A 1 227 ? 1.500 14.500 -6.024 1.00 55.94 227 GLY A N 1
ATOM 1521 C CA . GLY A 1 227 ? 0.907 13.953 -4.796 1.00 55.94 227 GLY A CA 1
ATOM 1522 C C . GLY A 1 227 ? 1.813 14.073 -3.569 1.00 55.94 227 GLY A C 1
ATOM 1523 O O . GLY A 1 227 ? 2.931 14.587 -3.654 1.00 55.94 227 GLY A O 1
ATOM 1524 N N . TYR A 1 228 ? 1.325 13.601 -2.421 1.00 66.81 228 TYR A N 1
ATOM 1525 C CA . TYR A 1 228 ? 2.098 13.619 -1.178 1.00 66.81 228 TYR A CA 1
ATOM 1526 C C . TYR A 1 228 ? 3.361 12.746 -1.277 1.00 66.81 228 TYR A C 1
ATOM 1528 O O . TYR A 1 228 ? 3.409 11.758 -2.018 1.00 66.81 228 TYR A O 1
ATOM 1536 N N . GLY A 1 229 ? 4.405 13.166 -0.563 1.00 68.88 229 GLY A N 1
ATOM 1537 C CA . GLY A 1 229 ? 5.734 12.560 -0.494 1.00 68.88 229 GLY A CA 1
ATOM 1538 C C . GLY A 1 229 ? 6.550 12.558 -1.789 1.00 68.88 229 GLY A C 1
ATOM 1539 O O . GLY A 1 229 ? 7.666 12.046 -1.786 1.00 68.88 229 GLY A O 1
ATOM 1540 N N . ALA A 1 230 ? 6.029 13.085 -2.899 1.00 68.38 230 ALA A N 1
ATOM 1541 C CA . ALA A 1 230 ? 6.647 12.939 -4.214 1.00 68.38 230 ALA A CA 1
ATOM 1542 C C . ALA A 1 230 ? 7.990 13.679 -4.343 1.00 68.38 230 ALA A C 1
ATOM 1544 O O . ALA A 1 230 ? 8.140 14.804 -3.875 1.00 68.38 230 ALA A O 1
ATOM 1545 N N . GLY A 1 231 ? 8.963 13.091 -5.031 1.00 67.25 231 GLY A N 1
ATOM 1546 C CA . GLY A 1 231 ? 10.237 13.736 -5.326 1.00 67.25 231 GLY A CA 1
ATOM 1547 C C . GLY A 1 231 ? 10.088 14.932 -6.273 1.00 67.25 231 GLY A C 1
ATOM 1548 O O . GLY A 1 231 ? 9.363 14.878 -7.274 1.00 67.25 231 GLY A O 1
ATOM 1549 N N . GLY A 1 232 ? 10.803 16.017 -5.975 1.00 69.19 232 GLY A N 1
ATOM 1550 C CA . GLY A 1 232 ? 10.842 17.204 -6.828 1.00 69.19 232 GLY A CA 1
ATOM 1551 C C . GLY A 1 232 ? 11.551 16.934 -8.160 1.00 69.19 232 GLY A C 1
ATOM 1552 O O . GLY A 1 232 ? 12.506 16.164 -8.219 1.00 69.19 232 GLY A O 1
ATOM 1553 N N . GLY A 1 233 ? 11.099 17.552 -9.252 1.00 70.94 233 GLY A N 1
ATOM 1554 C CA . GLY A 1 233 ? 11.776 17.447 -10.552 1.00 70.94 233 GLY A CA 1
ATOM 1555 C C . GLY A 1 233 ? 13.185 18.057 -10.532 1.00 70.94 233 GLY A C 1
ATOM 1556 O O . GLY A 1 233 ? 13.426 19.060 -9.859 1.00 70.94 233 GLY A O 1
ATOM 1557 N N . GLY A 1 234 ? 14.117 17.464 -11.272 1.00 71.56 234 GLY A N 1
ATOM 1558 C CA . GLY A 1 234 ? 15.465 17.997 -11.456 1.00 71.56 234 GLY A CA 1
ATOM 1559 C C . GLY A 1 234 ? 15.496 19.261 -12.322 1.00 71.56 234 GLY A C 1
ATOM 1560 O O . GLY A 1 234 ? 14.671 19.446 -13.219 1.00 71.56 234 GLY A O 1
ATOM 1561 N N . GLY A 1 235 ? 16.451 20.151 -12.053 1.00 77.62 235 GLY A N 1
ATOM 1562 C CA . GLY A 1 235 ? 16.630 21.397 -12.801 1.00 77.62 235 GLY A CA 1
ATOM 1563 C C . GLY A 1 235 ? 17.199 21.166 -14.203 1.00 77.62 235 GLY A C 1
ATOM 1564 O O . GLY A 1 235 ? 17.949 20.218 -14.429 1.00 77.62 235 GLY A O 1
ATOM 1565 N N . SER A 1 236 ? 16.876 22.026 -15.170 1.00 81.81 236 SER A N 1
ATOM 1566 C CA . SER A 1 236 ? 17.463 21.909 -16.515 1.00 81.81 236 SER A CA 1
ATOM 1567 C C . SER A 1 236 ? 18.934 22.336 -16.530 1.00 81.81 236 SER A C 1
ATOM 1569 O O . SER A 1 236 ? 19.320 23.280 -15.848 1.00 81.81 236 SER A O 1
ATOM 1571 N N . GLY A 1 237 ? 19.762 21.688 -17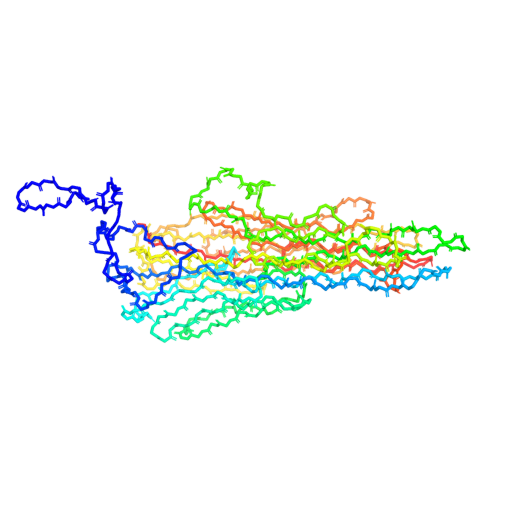.347 1.00 83.06 237 GLY A N 1
ATOM 1572 C CA . GLY A 1 237 ? 21.115 22.165 -17.619 1.00 83.06 237 GLY A CA 1
ATOM 1573 C C . GLY A 1 237 ? 21.088 23.569 -18.228 1.00 83.06 237 GLY A C 1
ATOM 1574 O O . GLY A 1 237 ? 20.272 23.859 -19.108 1.00 83.06 237 GLY A O 1
ATOM 1575 N N . GLN A 1 238 ? 21.970 24.450 -17.761 1.00 88.06 238 GLN A N 1
ATOM 1576 C CA . GLN A 1 238 ? 22.029 25.850 -18.176 1.00 88.06 238 GLN A CA 1
ATOM 1577 C C . GLN A 1 238 ? 23.300 26.138 -18.974 1.00 88.06 238 GLN A C 1
ATOM 1579 O O . GLN A 1 238 ? 24.413 25.851 -18.534 1.00 88.06 238 GLN A O 1
ATOM 1584 N N . ILE A 1 239 ? 23.134 26.799 -20.120 1.00 87.44 239 ILE A N 1
ATOM 1585 C CA . ILE A 1 239 ? 24.222 27.508 -20.800 1.00 87.44 239 ILE A CA 1
ATOM 1586 C C . ILE A 1 239 ? 24.131 28.978 -20.385 1.00 87.44 239 ILE A C 1
ATOM 1588 O O . ILE A 1 239 ? 23.052 29.571 -20.468 1.00 87.44 239 ILE A O 1
ATOM 1592 N N . GLN A 1 240 ? 25.232 29.573 -19.920 1.00 86.06 240 GLN A N 1
ATOM 1593 C CA . GLN A 1 240 ? 25.253 30.975 -19.481 1.00 86.06 240 GLN A CA 1
ATOM 1594 C C . GLN A 1 240 ? 24.655 31.918 -20.541 1.00 86.06 240 GLN A C 1
ATOM 1596 O O . GLN A 1 240 ? 25.055 31.894 -21.705 1.00 86.06 240 GLN A O 1
ATOM 1601 N N . GLY A 1 241 ? 23.702 32.754 -20.119 1.00 77.56 241 GLY A N 1
ATOM 1602 C CA . GLY A 1 241 ? 22.952 33.662 -20.995 1.00 77.56 241 GLY A CA 1
ATOM 1603 C C . GLY A 1 241 ? 21.633 33.100 -21.545 1.00 77.56 241 GLY A C 1
ATOM 1604 O O . GLY A 1 241 ? 20.912 33.835 -22.213 1.00 77.56 241 GLY A O 1
ATOM 1605 N N . THR A 1 242 ? 21.276 31.841 -21.257 1.00 76.44 242 THR A N 1
ATOM 1606 C CA . THR A 1 242 ? 19.946 31.293 -21.593 1.00 76.44 242 THR A CA 1
ATOM 1607 C C . THR A 1 242 ? 18.922 31.532 -20.473 1.00 76.44 242 THR A C 1
ATOM 1609 O O . THR A 1 242 ? 19.270 31.406 -19.300 1.00 76.44 242 THR A O 1
ATOM 1612 N N . PRO A 1 243 ? 17.647 31.839 -20.792 1.00 68.94 243 PRO A N 1
ATOM 1613 C CA . PRO A 1 243 ? 16.607 32.155 -19.805 1.00 68.94 243 PRO A CA 1
ATOM 1614 C C . PRO A 1 243 ? 15.929 30.904 -19.207 1.00 68.94 243 PRO A C 1
ATOM 1616 O O . PRO A 1 243 ? 14.757 30.946 -18.840 1.00 68.94 243 PRO A O 1
ATOM 1619 N N . VAL A 1 244 ? 16.626 29.766 -19.157 1.00 71.12 244 VAL A N 1
ATOM 1620 C CA . VAL A 1 244 ? 16.070 28.499 -18.657 1.00 71.12 244 VAL A CA 1
ATOM 1621 C C . VAL A 1 244 ? 16.422 28.324 -17.188 1.00 71.12 244 VAL A C 1
ATOM 1623 O O . VAL A 1 244 ? 17.564 28.531 -16.791 1.00 71.12 244 VAL A O 1
ATOM 1626 N N . ASP A 1 245 ? 15.445 27.922 -16.384 1.00 72.62 245 ASP A N 1
ATOM 1627 C CA . ASP A 1 245 ? 15.610 27.694 -14.953 1.00 72.62 245 ASP A CA 1
ATOM 1628 C C . ASP A 1 245 ? 16.312 26.353 -14.664 1.00 72.62 245 ASP A C 1
ATOM 1630 O O . ASP A 1 245 ? 15.778 25.271 -14.932 1.00 72.62 245 ASP A O 1
ATOM 1634 N N . GLY A 1 246 ? 17.524 26.441 -14.110 1.00 74.56 246 GLY A N 1
ATOM 1635 C CA . GLY A 1 246 ? 18.325 25.294 -13.688 1.00 74.56 246 GLY A CA 1
ATOM 1636 C C . GLY A 1 246 ? 18.127 24.864 -12.240 1.00 74.56 246 GLY A C 1
ATOM 1637 O O . GLY A 1 246 ? 18.792 23.927 -11.805 1.00 74.56 246 GLY A O 1
ATOM 1638 N N . SER A 1 247 ? 17.229 25.501 -11.482 1.00 82.06 247 SER A N 1
ATOM 1639 C CA . SER A 1 247 ? 16.927 25.086 -10.111 1.00 82.06 247 SER A CA 1
ATOM 1640 C C . SER A 1 247 ? 16.165 23.759 -10.076 1.00 82.06 247 SER A C 1
ATOM 1642 O O . SER A 1 247 ? 15.167 23.568 -10.782 1.00 82.06 247 SER A O 1
ATOM 1644 N N . GLY A 1 248 ? 16.617 22.852 -9.208 1.00 74.81 248 GLY A N 1
ATOM 1645 C CA . GLY A 1 248 ? 15.834 21.686 -8.815 1.00 74.81 248 GLY A CA 1
ATOM 1646 C C . GLY A 1 248 ? 14.567 22.106 -8.070 1.00 74.81 248 GLY A C 1
ATOM 1647 O O . GLY A 1 248 ? 14.525 23.156 -7.425 1.00 74.81 248 GLY A O 1
ATOM 1648 N N . LYS A 1 249 ? 13.502 21.315 -8.200 1.00 77.75 249 LYS A N 1
ATOM 1649 C CA . LYS A 1 249 ? 12.190 21.617 -7.620 1.00 77.75 249 LYS A CA 1
ATOM 1650 C C . LYS A 1 249 ? 12.043 21.017 -6.231 1.00 77.75 249 LYS A C 1
ATOM 1652 O O . LYS A 1 249 ? 12.645 19.997 -5.908 1.00 77.75 249 LYS A O 1
ATOM 1657 N N . VAL A 1 250 ? 11.216 21.665 -5.418 1.00 80.19 250 VAL A N 1
A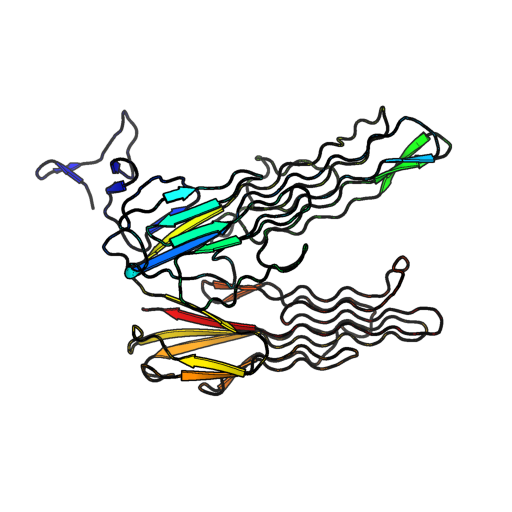TOM 1658 C CA . VAL A 1 250 ? 10.816 21.174 -4.096 1.00 80.19 250 VAL A CA 1
ATOM 1659 C C . VAL A 1 250 ? 9.979 19.898 -4.268 1.00 80.19 250 VAL A C 1
ATOM 1661 O O . VAL A 1 250 ? 9.244 19.771 -5.249 1.00 80.19 250 VAL A O 1
ATOM 1664 N N . GLY A 1 251 ? 10.116 18.947 -3.342 1.00 71.62 251 GLY A N 1
ATOM 1665 C CA . GLY A 1 251 ? 9.259 17.762 -3.288 1.00 71.62 251 GLY A CA 1
ATOM 1666 C C . GLY A 1 251 ? 7.844 18.065 -2.783 1.00 71.62 251 GLY A C 1
ATOM 1667 O O . GLY A 1 251 ? 7.545 19.164 -2.315 1.00 71.62 251 GLY A O 1
ATOM 1668 N N . GLY A 1 252 ? 6.961 17.075 -2.867 1.00 69.94 252 GLY A N 1
ATOM 1669 C CA . GLY A 1 252 ? 5.621 17.125 -2.296 1.00 69.94 252 GLY A CA 1
ATOM 1670 C C . GLY A 1 252 ? 5.646 17.124 -0.759 1.00 69.94 252 GLY A C 1
ATOM 1671 O O . GLY A 1 252 ? 6.571 16.566 -0.157 1.00 69.94 252 GLY A O 1
ATOM 1672 N N . PRO A 1 253 ? 4.637 17.728 -0.105 1.00 76.94 253 PRO A N 1
ATOM 1673 C CA . PRO A 1 253 ? 4.481 17.662 1.347 1.00 76.94 253 PRO A CA 1
ATOM 1674 C C . PRO A 1 253 ? 4.226 16.221 1.805 1.00 76.94 253 PRO A C 1
ATOM 1676 O O . PRO A 1 253 ? 3.808 15.379 1.011 1.00 76.94 253 PRO A O 1
ATOM 1679 N N . GLY A 1 254 ? 4.465 15.938 3.080 1.00 75.25 254 GLY A N 1
ATOM 1680 C CA . GLY A 1 254 ? 4.073 14.686 3.714 1.00 75.25 254 GLY A CA 1
ATOM 1681 C C . GLY A 1 254 ? 2.568 14.596 3.954 1.00 75.25 254 GLY A C 1
ATOM 1682 O O . GLY A 1 254 ? 1.842 15.585 3.857 1.00 75.25 254 GLY A O 1
ATOM 1683 N N . TYR A 1 255 ? 2.120 13.380 4.246 1.00 79.12 255 TYR A N 1
ATOM 1684 C CA . TYR A 1 255 ? 0.740 13.023 4.546 1.00 79.12 255 TYR A CA 1
ATOM 1685 C C . TYR A 1 255 ? 0.653 12.329 5.900 1.00 79.12 255 TYR A C 1
ATOM 1687 O O . TYR A 1 255 ? 1.541 11.551 6.264 1.00 79.12 255 TYR A O 1
ATOM 1695 N N . LEU A 1 256 ? -0.451 12.559 6.602 1.00 83.12 256 LEU A N 1
ATOM 1696 C CA . LEU A 1 256 ? -0.822 11.811 7.793 1.00 83.12 256 LEU A CA 1
ATOM 1697 C C . LEU A 1 256 ? -2.338 11.657 7.846 1.00 83.12 256 LEU A C 1
ATOM 1699 O O . LEU A 1 256 ? -3.063 12.645 7.745 1.00 83.12 256 LEU A O 1
ATOM 1703 N N . ARG A 1 257 ? -2.807 10.435 8.088 1.00 84.62 257 ARG A N 1
ATOM 1704 C CA . ARG A 1 257 ? -4.182 10.144 8.477 1.00 84.62 257 ARG A CA 1
ATOM 1705 C C . ARG A 1 257 ? -4.190 9.094 9.578 1.00 84.62 257 ARG A C 1
ATOM 1707 O O . ARG A 1 257 ? -3.583 8.036 9.459 1.00 84.62 257 ARG A O 1
ATOM 1714 N N . VAL A 1 258 ? -4.889 9.401 10.659 1.00 87.19 258 VAL A N 1
ATOM 1715 C CA . VAL A 1 258 ? -5.055 8.550 11.836 1.00 87.19 258 VAL A CA 1
ATOM 1716 C C . VAL A 1 258 ? -6.551 8.347 12.012 1.00 87.19 258 VAL A C 1
ATOM 1718 O O . VAL A 1 258 ? -7.299 9.315 12.100 1.00 87.19 258 VAL A O 1
ATOM 1721 N N . THR A 1 259 ? -7.004 7.098 11.996 1.00 87.19 259 THR A N 1
ATOM 1722 C CA . THR A 1 259 ? -8.421 6.741 12.116 1.00 87.19 259 THR A CA 1
ATOM 1723 C C . THR A 1 259 ? -8.607 5.814 13.306 1.00 87.19 259 THR A C 1
ATOM 1725 O O . THR A 1 259 ? -8.287 4.629 13.225 1.00 87.19 259 THR A O 1
ATOM 1728 N N . PHE A 1 260 ? -9.123 6.348 14.410 1.00 89.62 260 PHE A N 1
ATOM 1729 C CA . PHE A 1 260 ? -9.599 5.532 15.524 1.00 89.62 260 PHE A CA 1
ATOM 1730 C C . PHE A 1 260 ? -10.957 4.919 15.170 1.00 89.62 260 PHE A C 1
ATOM 1732 O O . PHE A 1 260 ? -11.779 5.551 14.502 1.00 89.62 260 PHE A O 1
ATOM 1739 N N . THR A 1 261 ? -11.198 3.688 15.610 1.00 88.50 261 THR A N 1
ATOM 1740 C CA . THR A 1 261 ? -12.394 2.903 15.268 1.00 88.50 261 THR A CA 1
ATOM 1741 C C . THR A 1 261 ? -12.834 2.042 16.451 1.00 88.50 261 THR A C 1
ATOM 1743 O O . THR A 1 261 ? -11.996 1.576 17.222 1.00 88.50 261 THR A O 1
ATOM 1746 N N . ASP A 1 262 ? -14.140 1.822 16.591 1.00 87.25 262 ASP A N 1
ATOM 1747 C CA . ASP A 1 262 ? -14.774 0.904 17.550 1.00 87.25 262 ASP A CA 1
ATOM 1748 C C . ASP A 1 262 ? -14.715 -0.568 17.091 1.00 87.25 262 ASP A C 1
ATOM 1750 O O . ASP A 1 262 ? -15.000 -1.483 17.865 1.00 87.25 262 ASP A O 1
ATOM 1754 N N . LYS A 1 263 ? -14.317 -0.817 15.836 1.00 86.69 263 LYS A N 1
ATOM 1755 C CA . LYS A 1 263 ? -14.200 -2.153 15.236 1.00 86.69 263 LYS A CA 1
ATOM 1756 C C . LYS A 1 263 ? -12.745 -2.600 15.151 1.00 86.69 263 LYS A C 1
ATOM 1758 O O . LYS A 1 263 ? -11.875 -1.847 14.712 1.00 86.69 263 LYS A O 1
ATOM 1763 N N . ARG A 1 264 ? -12.464 -3.859 15.501 1.00 84.94 264 ARG A N 1
ATOM 1764 C CA . ARG A 1 264 ? -11.150 -4.465 15.232 1.00 84.94 264 ARG A CA 1
ATOM 1765 C C . ARG A 1 264 ? -10.997 -4.807 13.756 1.00 84.94 264 ARG A C 1
ATOM 1767 O O . ARG A 1 264 ? -11.913 -5.339 13.127 1.00 84.94 264 ARG A O 1
ATOM 1774 N N . HIS A 1 265 ? -9.796 -4.559 13.244 1.00 84.31 265 HIS A N 1
ATOM 1775 C CA . HIS A 1 265 ? -9.372 -4.949 11.905 1.00 84.31 265 HIS A CA 1
ATOM 1776 C C . HIS A 1 265 ? -8.057 -5.736 11.967 1.00 84.31 265 HIS A C 1
ATOM 1778 O O . HIS A 1 265 ? -7.287 -5.644 12.922 1.00 84.31 265 HIS A O 1
ATOM 1784 N N . TYR A 1 266 ? -7.775 -6.497 10.919 1.00 80.44 266 TYR A N 1
ATOM 1785 C CA . TYR A 1 266 ? -6.479 -7.110 10.660 1.00 80.44 266 TYR A CA 1
ATOM 1786 C C . TYR A 1 266 ? -6.213 -7.077 9.160 1.00 80.44 266 TYR A C 1
ATOM 1788 O O . TYR A 1 266 ? -7.071 -7.487 8.382 1.00 80.44 266 TYR A O 1
ATOM 1796 N N . TRP A 1 267 ? -5.013 -6.659 8.767 1.00 78.56 267 TRP A N 1
ATOM 1797 C CA . TRP A 1 267 ? -4.516 -6.795 7.401 1.00 78.56 267 TRP A CA 1
ATOM 1798 C C . TRP A 1 267 ? -3.269 -7.681 7.406 1.00 78.56 267 TRP A C 1
ATOM 1800 O O . TRP A 1 267 ? -2.368 -7.502 8.225 1.00 78.56 267 TRP A O 1
ATOM 1810 N N . GLY A 1 268 ? -3.213 -8.635 6.481 1.00 73.44 268 GLY A N 1
ATOM 1811 C CA . GLY A 1 268 ? -2.085 -9.539 6.280 1.00 73.44 268 GLY A CA 1
ATOM 1812 C C . GLY A 1 268 ? -1.721 -9.640 4.804 1.00 73.44 268 GLY A C 1
ATOM 1813 O O . GLY A 1 268 ? -2.580 -9.506 3.934 1.00 73.44 268 GLY A O 1
ATOM 1814 N N . ARG A 1 269 ? -0.442 -9.891 4.509 1.00 79.25 269 ARG A N 1
ATOM 1815 C CA . ARG A 1 269 ? 0.063 -10.049 3.140 1.00 79.25 269 ARG A CA 1
ATOM 1816 C C . ARG A 1 269 ? 1.019 -11.229 3.053 1.00 79.25 269 ARG A C 1
ATOM 1818 O O . ARG A 1 269 ? 1.973 -11.306 3.824 1.00 79.25 269 ARG A O 1
ATOM 1825 N N . PHE A 1 270 ? 0.817 -12.080 2.054 1.00 79.38 270 PHE A N 1
ATOM 1826 C CA . PHE A 1 270 ? 1.669 -13.230 1.770 1.00 79.38 270 PHE A CA 1
ATOM 1827 C C . PHE A 1 270 ? 2.398 -13.066 0.430 1.00 79.38 270 PHE A C 1
ATOM 1829 O O . PHE A 1 270 ? 1.870 -12.513 -0.541 1.00 79.38 270 PHE A O 1
ATOM 1836 N N . LEU A 1 271 ? 3.650 -13.524 0.414 1.00 82.00 271 LEU A N 1
ATOM 1837 C CA . LEU A 1 271 ? 4.527 -13.582 -0.758 1.00 82.00 271 LEU A CA 1
ATOM 1838 C C . LEU A 1 271 ? 4.436 -14.978 -1.397 1.00 82.00 271 LEU A C 1
ATOM 1840 O O . LEU A 1 271 ? 3.860 -15.880 -0.794 1.00 82.00 271 LEU A O 1
ATOM 1844 N N . ALA A 1 272 ? 5.007 -15.155 -2.594 1.00 83.38 272 ALA A N 1
ATOM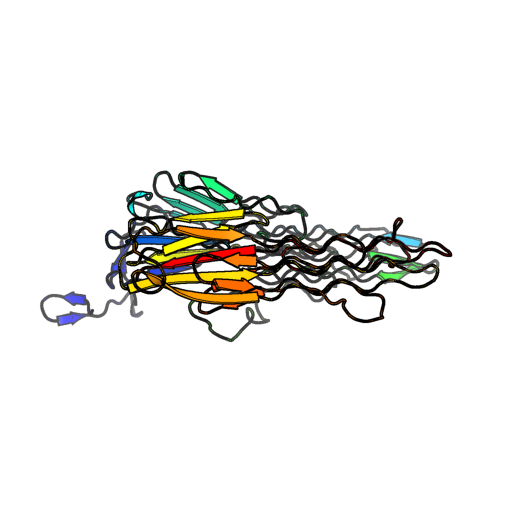 1845 C CA . ALA A 1 272 ? 5.008 -16.437 -3.303 1.00 83.38 272 ALA A CA 1
ATOM 1846 C C . ALA A 1 272 ? 5.520 -17.607 -2.441 1.00 83.38 272 ALA A C 1
ATOM 1848 O O . ALA A 1 272 ? 6.508 -17.474 -1.718 1.00 83.38 272 ALA A O 1
ATOM 1849 N N . GLY A 1 273 ? 4.846 -18.754 -2.554 1.00 85.44 273 GLY A N 1
ATOM 1850 C CA . GLY A 1 273 ? 5.061 -19.931 -1.710 1.00 85.44 273 GLY A CA 1
ATOM 1851 C C . GLY A 1 273 ? 3.820 -20.331 -0.906 1.00 85.44 273 GLY A C 1
ATOM 1852 O O . GLY A 1 273 ? 2.738 -19.762 -1.060 1.00 85.44 273 GLY A O 1
ATOM 1853 N N . SER A 1 274 ? 3.967 -21.354 -0.066 1.00 91.19 274 SER A N 1
ATOM 1854 C CA . SER A 1 274 ? 2.911 -21.827 0.836 1.00 91.19 274 SER A CA 1
ATOM 1855 C C . SER A 1 274 ? 2.634 -20.822 1.951 1.00 91.19 274 SER A C 1
ATOM 1857 O O . SER A 1 274 ? 3.573 -20.319 2.570 1.00 91.19 274 SER A O 1
ATOM 1859 N N . TRP A 1 275 ? 1.363 -20.604 2.272 1.00 89.88 275 TRP A N 1
ATOM 1860 C CA . TRP A 1 275 ? 0.944 -19.731 3.364 1.00 89.88 275 TRP A CA 1
ATOM 1861 C C . TRP A 1 275 ? -0.128 -20.388 4.240 1.00 89.88 275 TRP A C 1
ATOM 1863 O O . TRP A 1 275 ? -0.842 -21.302 3.818 1.00 89.88 275 TRP A O 1
ATOM 1873 N N . SER A 1 276 ? -0.220 -19.905 5.477 1.00 89.31 276 SER A N 1
ATOM 1874 C CA . SER A 1 276 ? -1.203 -20.316 6.475 1.00 89.31 276 SER A CA 1
ATOM 1875 C C . SER A 1 276 ? -1.540 -19.121 7.362 1.00 89.31 276 SER A C 1
ATOM 1877 O O . SER A 1 276 ? -0.645 -18.361 7.738 1.00 89.31 276 SER A O 1
ATOM 1879 N N . TRP A 1 277 ? -2.818 -18.946 7.685 1.00 91.06 277 TRP A N 1
ATOM 1880 C CA . TRP A 1 277 ? -3.311 -17.886 8.557 1.00 91.06 277 TRP A CA 1
ATOM 1881 C C . TRP A 1 277 ? -4.472 -18.387 9.414 1.00 91.06 277 TRP A C 1
ATOM 1883 O O . TRP A 1 277 ? -5.514 -18.788 8.895 1.00 91.06 277 TRP A O 1
ATOM 1893 N N . THR A 1 278 ? -4.297 -18.360 10.733 1.00 88.75 278 THR A N 1
ATOM 1894 C CA . THR A 1 278 ? -5.347 -18.702 11.702 1.00 88.75 278 THR A CA 1
ATOM 1895 C C . THR A 1 278 ? -6.125 -17.450 12.082 1.00 88.75 278 THR A C 1
ATOM 1897 O O . THR A 1 278 ? -5.527 -16.406 12.344 1.00 88.75 278 THR A O 1
ATOM 1900 N N . LEU A 1 279 ? -7.452 -17.566 12.137 1.00 87.62 279 LEU A N 1
ATOM 1901 C CA . LEU A 1 279 ? -8.353 -16.477 12.507 1.00 87.62 279 LEU A CA 1
ATOM 1902 C C . LEU A 1 279 ? -8.003 -15.933 13.909 1.00 87.62 279 LEU A C 1
ATOM 1904 O O . LEU A 1 279 ? -7.984 -16.712 14.867 1.00 87.62 279 LEU A O 1
ATOM 1908 N N . PRO A 1 280 ? -7.777 -14.613 14.065 1.00 83.69 280 PRO A N 1
ATOM 1909 C CA . PRO A 1 280 ? -7.602 -13.980 15.365 1.00 83.69 280 PRO A CA 1
ATOM 1910 C C . PRO A 1 280 ? -8.730 -14.300 16.350 1.00 83.69 280 PRO A C 1
ATOM 1912 O O . PRO A 1 280 ? -9.906 -14.343 15.990 1.00 83.69 280 PRO A O 1
ATOM 1915 N N . SER A 1 281 ? -8.376 -14.448 17.627 1.00 84.12 281 SER A N 1
ATOM 1916 C CA . SER A 1 281 ? -9.293 -14.838 18.710 1.00 84.12 281 SER A CA 1
ATOM 1917 C C . SER A 1 281 ? -10.415 -13.835 19.000 1.00 84.12 281 SER A C 1
ATOM 1919 O O . SER A 1 281 ? -11.331 -14.166 19.757 1.00 84.12 281 SER A O 1
ATOM 1921 N N . TRP A 1 282 ? -10.366 -12.631 18.421 1.00 84.00 282 TRP A N 1
ATOM 1922 C CA . TRP A 1 282 ? -11.427 -11.626 18.496 1.00 84.00 282 TRP A CA 1
ATOM 1923 C C . TRP A 1 282 ? -12.514 -11.794 17.428 1.00 84.00 282 TRP A C 1
ATOM 1925 O O . TRP A 1 282 ? -13.602 -11.264 17.631 1.00 84.00 282 TRP A O 1
ATOM 1935 N N . LEU A 1 283 ? -12.270 -12.552 16.349 1.00 89.94 283 LEU A N 1
ATOM 1936 C CA . LEU A 1 283 ? -13.296 -12.834 15.341 1.00 89.94 283 LEU A CA 1
ATOM 1937 C C . LEU A 1 283 ? -14.414 -13.709 15.931 1.00 89.94 283 LEU A C 1
ATOM 1939 O O . LEU A 1 283 ? -14.178 -14.662 16.687 1.00 89.94 283 LEU A O 1
ATOM 1943 N N . ARG A 1 284 ? -15.654 -13.375 15.585 1.00 93.06 284 ARG A N 1
ATOM 1944 C CA . ARG A 1 284 ? -16.897 -14.012 16.035 1.00 93.06 284 ARG A CA 1
ATOM 1945 C C . ARG A 1 284 ? -17.764 -14.401 14.841 1.00 93.06 284 ARG A C 1
ATOM 1947 O O . ARG A 1 284 ? -17.505 -14.019 13.707 1.00 93.06 284 ARG A O 1
ATOM 1954 N N . ASN A 1 285 ? -18.792 -15.206 15.099 1.00 95.75 285 ASN A N 1
ATOM 1955 C CA . ASN A 1 285 ? -19.766 -15.581 14.076 1.00 95.75 285 ASN A CA 1
ATOM 1956 C C . ASN A 1 285 ? -20.443 -14.319 13.502 1.00 95.75 285 ASN A C 1
ATOM 1958 O O . ASN A 1 285 ? -20.942 -13.504 14.273 1.00 95.75 285 ASN A O 1
ATOM 1962 N N . GLY A 1 286 ? -20.449 -14.170 12.177 1.00 94.12 286 GLY A N 1
ATOM 1963 C CA . GLY A 1 286 ? -20.944 -12.990 11.460 1.00 94.12 286 GLY A CA 1
ATOM 1964 C C . GLY A 1 286 ? -19.860 -12.014 10.981 1.00 94.12 286 GLY A C 1
ATOM 1965 O O . GLY A 1 286 ? -20.099 -11.314 9.992 1.00 94.12 286 GLY A O 1
ATOM 1966 N N . ASP A 1 287 ? -18.673 -12.012 11.601 1.00 96.00 287 ASP A N 1
ATOM 1967 C CA . ASP A 1 287 ? -17.539 -11.176 11.174 1.00 96.00 287 ASP A CA 1
ATOM 1968 C C . ASP A 1 287 ? -17.048 -11.557 9.768 1.00 96.00 287 ASP A C 1
ATOM 1970 O O . ASP A 1 287 ? -17.352 -12.636 9.243 1.00 96.00 287 ASP A O 1
ATOM 1974 N N . LYS A 1 288 ? -16.283 -10.663 9.132 1.00 95.12 288 LYS A N 1
ATOM 1975 C CA . LYS A 1 288 ? -15.921 -10.782 7.714 1.00 95.12 288 LYS A CA 1
ATOM 1976 C C . LYS A 1 288 ? -14.424 -10.936 7.500 1.00 95.12 288 LYS A C 1
ATOM 1978 O O . LYS A 1 288 ? -13.610 -10.340 8.202 1.00 95.12 288 LYS A O 1
ATOM 1983 N N . ILE A 1 289 ? -14.077 -11.722 6.483 1.00 93.88 289 ILE A N 1
ATOM 1984 C CA . ILE A 1 289 ? -12.713 -11.887 5.976 1.00 93.88 289 ILE A CA 1
ATOM 1985 C C . ILE A 1 289 ? -12.754 -11.696 4.460 1.00 93.88 289 ILE A C 1
ATOM 1987 O O . ILE A 1 289 ? -13.394 -12.469 3.755 1.00 93.88 289 ILE A O 1
ATOM 1991 N N . ARG A 1 290 ? -12.068 -10.679 3.946 1.00 92.19 290 ARG A N 1
ATOM 1992 C CA . ARG A 1 290 ? -11.801 -10.477 2.520 1.00 92.19 290 ARG A CA 1
ATOM 1993 C C . ARG A 1 290 ? -10.484 -11.168 2.172 1.00 92.19 290 ARG A C 1
ATOM 1995 O O . ARG A 1 290 ? -9.494 -11.001 2.890 1.00 92.19 290 ARG A O 1
ATOM 2002 N N . LEU A 1 291 ? -10.467 -11.919 1.077 1.00 93.56 291 LEU A N 1
ATOM 2003 C CA . LEU A 1 291 ? -9.247 -12.396 0.431 1.00 93.56 291 LEU A CA 1
ATOM 2004 C C . LEU A 1 291 ? -9.149 -11.729 -0.939 1.00 93.56 291 LEU A C 1
ATOM 2006 O O . LEU A 1 291 ? -10.047 -11.908 -1.758 1.00 93.56 291 LEU A O 1
ATOM 2010 N N . THR A 1 292 ? -8.048 -11.025 -1.190 1.00 92.25 292 THR A N 1
ATOM 2011 C CA . THR A 1 292 ? -7.731 -10.445 -2.502 1.00 92.25 292 THR A CA 1
ATOM 2012 C C . THR A 1 292 ? -6.422 -11.039 -2.990 1.00 92.25 292 THR A C 1
ATOM 2014 O O . THR A 1 292 ? -5.378 -10.915 -2.346 1.00 92.25 292 THR A O 1
ATOM 2017 N N . GLY A 1 293 ? -6.478 -11.748 -4.111 1.00 92.00 293 GLY A N 1
ATOM 2018 C CA . GLY A 1 293 ? -5.355 -12.492 -4.670 1.00 92.00 293 GLY A CA 1
ATOM 2019 C C . GLY A 1 293 ? -4.948 -11.971 -6.039 1.00 92.00 293 GLY A C 1
ATOM 2020 O O . GLY A 1 293 ? -5.795 -11.654 -6.864 1.00 92.00 293 GLY A O 1
ATOM 2021 N N . LEU A 1 294 ? -3.643 -11.959 -6.290 1.00 91.00 294 LEU A N 1
ATOM 2022 C CA . LEU A 1 294 ? -3.024 -11.695 -7.584 1.00 91.00 294 LEU A CA 1
ATOM 2023 C C . LEU A 1 294 ? -2.210 -12.924 -7.996 1.00 91.00 294 LEU A C 1
ATOM 2025 O O . LEU A 1 294 ? -1.317 -13.357 -7.255 1.00 91.00 294 LEU A O 1
ATOM 2029 N N . GLY A 1 295 ? -2.514 -13.495 -9.162 1.00 96.44 295 GLY A N 1
ATOM 2030 C CA . GLY A 1 295 ? -1.698 -14.551 -9.765 1.00 96.44 295 GLY A CA 1
ATOM 2031 C C . GLY A 1 295 ? -0.316 -14.050 -10.204 1.00 96.44 295 GLY A C 1
ATOM 2032 O O . GLY A 1 295 ? -0.091 -12.851 -10.367 1.00 96.44 295 GLY A O 1
ATOM 2033 N N . GLY A 1 296 ? 0.628 -14.967 -10.408 1.00 94.00 296 GLY A N 1
ATOM 2034 C CA . GLY A 1 296 ? 1.932 -14.629 -10.977 1.00 94.00 296 GLY A CA 1
ATOM 2035 C C . GLY A 1 296 ? 1.806 -14.161 -12.430 1.00 94.00 296 GLY A C 1
ATOM 2036 O O . GLY A 1 296 ? 1.002 -14.699 -13.194 1.00 94.00 296 GLY A O 1
ATOM 2037 N N . GLY A 1 297 ? 2.609 -13.180 -12.835 1.00 95.38 297 GLY A N 1
ATOM 2038 C CA . GLY A 1 297 ? 2.704 -12.773 -14.237 1.00 95.38 297 GLY A CA 1
ATOM 2039 C C . GLY A 1 297 ? 3.579 -13.728 -15.050 1.00 95.38 297 GLY A C 1
ATOM 2040 O O . GLY A 1 297 ? 4.329 -14.533 -14.493 1.00 95.38 297 GLY A O 1
ATOM 2041 N N . ARG A 1 298 ? 3.484 -13.663 -16.379 1.00 97.19 298 ARG A N 1
ATOM 2042 C CA . ARG A 1 298 ? 4.226 -14.537 -17.300 1.00 97.19 298 ARG A CA 1
ATOM 2043 C C . ARG A 1 298 ? 5.626 -13.980 -17.557 1.00 97.19 298 ARG A C 1
ATOM 2045 O O . ARG A 1 298 ? 5.799 -12.764 -17.605 1.00 97.19 298 ARG A O 1
ATOM 2052 N N . GLY A 1 299 ? 6.606 -14.848 -17.789 1.00 94.56 299 GLY A N 1
ATOM 2053 C CA . GLY A 1 299 ? 7.897 -14.440 -18.341 1.00 94.56 299 GLY A CA 1
ATOM 2054 C C . GLY A 1 299 ? 7.766 -13.815 -19.734 1.00 94.56 299 GLY A C 1
ATOM 2055 O O . GLY A 1 299 ? 6.860 -14.159 -20.505 1.00 94.56 299 GLY A O 1
ATOM 2056 N N . GLY A 1 300 ? 8.676 -12.898 -20.052 1.00 93.38 300 GLY A N 1
ATOM 2057 C CA . GLY A 1 300 ? 8.834 -12.361 -21.402 1.00 93.38 300 GLY A CA 1
ATOM 2058 C C . GLY A 1 300 ? 9.372 -13.422 -22.359 1.00 93.38 300 GLY A C 1
ATOM 2059 O O . GLY A 1 300 ? 10.037 -14.372 -21.945 1.00 93.38 300 GLY A O 1
ATOM 2060 N N . ASP A 1 301 ? 9.069 -13.283 -23.644 1.00 94.06 301 ASP A N 1
ATOM 2061 C CA . ASP A 1 301 ? 9.586 -14.160 -24.692 1.00 94.06 301 ASP A CA 1
ATOM 2062 C C . ASP A 1 301 ? 11.035 -13.786 -25.050 1.00 94.06 301 ASP A C 1
ATOM 2064 O O . ASP A 1 301 ? 11.425 -12.612 -25.015 1.00 94.06 301 ASP A O 1
ATOM 2068 N N . LYS A 1 302 ? 11.834 -14.792 -25.428 1.00 92.06 302 LYS A N 1
ATOM 2069 C CA . LYS A 1 302 ? 13.196 -14.588 -25.938 1.00 92.06 302 LYS A CA 1
ATOM 2070 C C . LYS A 1 302 ? 13.151 -13.794 -27.248 1.00 92.06 302 LYS A C 1
ATOM 2072 O O . LYS A 1 302 ? 12.295 -14.042 -28.098 1.00 92.06 302 LYS A O 1
ATOM 2077 N N . GLY A 1 303 ? 14.104 -12.889 -27.441 1.00 88.56 303 GLY A N 1
ATOM 2078 C CA . GLY A 1 303 ? 14.350 -12.266 -28.737 1.00 88.56 303 GLY A CA 1
ATOM 2079 C C . GLY A 1 303 ? 14.820 -13.271 -29.791 1.00 88.56 303 GLY A C 1
ATOM 2080 O O . GLY A 1 303 ? 15.417 -14.305 -29.483 1.00 88.56 303 GLY A O 1
ATOM 2081 N N . GLY A 1 304 ? 14.567 -12.949 -31.056 1.00 84.94 304 GLY A N 1
ATOM 2082 C CA . GLY A 1 304 ? 15.126 -13.638 -32.214 1.00 84.94 304 GLY A CA 1
ATOM 2083 C C . GLY A 1 304 ? 16.445 -13.016 -32.683 1.00 84.94 304 GLY A C 1
ATOM 2084 O O . GLY A 1 304 ? 16.905 -11.998 -32.170 1.00 84.94 304 GLY A O 1
ATOM 2085 N N . SER A 1 305 ? 17.044 -13.600 -33.719 1.00 81.69 305 SER A N 1
ATOM 2086 C CA . SER A 1 305 ? 18.317 -13.146 -34.309 1.00 81.69 305 SER A CA 1
ATOM 2087 C C . SER A 1 305 ? 18.254 -11.784 -35.021 1.00 81.69 305 SER A C 1
ATOM 2089 O O . SER A 1 305 ? 19.300 -11.229 -35.359 1.00 81.69 305 SER A O 1
ATOM 2091 N N . THR A 1 306 ? 17.043 -11.288 -35.300 1.00 78.81 306 THR A N 1
ATOM 2092 C CA . THR A 1 306 ? 16.763 -10.025 -36.012 1.00 78.81 306 THR A CA 1
ATOM 2093 C C . THR A 1 306 ? 15.506 -9.296 -35.502 1.00 78.81 306 THR A C 1
ATOM 2095 O O . THR A 1 306 ? 15.062 -8.333 -36.123 1.00 78.81 306 THR A O 1
ATOM 2098 N N . SER A 1 307 ? 14.900 -9.744 -34.397 1.00 83.00 307 SER A N 1
ATOM 2099 C CA . SER A 1 307 ? 13.643 -9.199 -33.862 1.00 83.00 307 SER A CA 1
ATOM 2100 C C . SER A 1 307 ? 13.584 -9.328 -32.341 1.00 83.00 307 SER A C 1
ATOM 2102 O O . SER A 1 307 ? 14.089 -10.301 -31.785 1.00 83.00 307 SER A O 1
ATOM 2104 N N . GLY A 1 308 ? 12.943 -8.381 -31.656 1.00 85.75 308 GLY A N 1
ATOM 2105 C CA . GLY A 1 308 ? 12.654 -8.519 -30.225 1.00 85.75 308 GLY A CA 1
ATOM 2106 C C . GLY A 1 308 ? 11.556 -9.549 -29.943 1.00 85.75 308 GLY A C 1
ATOM 2107 O O . GLY A 1 308 ? 10.707 -9.806 -30.797 1.00 85.75 308 GLY A O 1
ATOM 2108 N N . GLY A 1 309 ? 11.578 -10.120 -28.742 1.00 89.75 309 GLY A N 1
ATOM 2109 C CA . GLY A 1 309 ? 10.504 -10.931 -28.175 1.00 89.75 309 GLY A CA 1
ATOM 2110 C C . GLY A 1 309 ? 9.422 -10.054 -27.542 1.00 89.75 309 GLY A C 1
ATOM 2111 O O . GLY A 1 309 ? 9.654 -8.883 -27.232 1.00 89.75 309 GLY A O 1
ATOM 2112 N N . ALA A 1 310 ? 8.228 -10.610 -27.353 1.00 92.62 310 ALA A N 1
ATOM 2113 C CA . ALA A 1 310 ? 7.127 -9.925 -26.682 1.00 92.62 310 ALA A CA 1
ATOM 2114 C C . ALA A 1 310 ? 7.247 -10.007 -25.153 1.00 92.62 310 ALA A C 1
ATOM 2116 O O . ALA A 1 310 ? 7.806 -10.961 -24.609 1.00 92.62 310 ALA A O 1
ATOM 2117 N N . GLY A 1 311 ? 6.690 -9.026 -24.444 1.00 91.56 311 GLY A N 1
ATOM 2118 C CA . GLY A 1 311 ? 6.522 -9.110 -22.996 1.00 91.56 311 GLY A CA 1
ATOM 2119 C C . GLY A 1 311 ? 5.492 -10.166 -22.586 1.00 91.56 311 GLY A C 1
ATOM 2120 O O . GLY A 1 311 ? 4.634 -10.568 -23.375 1.00 91.56 311 GLY A O 1
ATOM 2121 N N . GLY A 1 312 ? 5.562 -10.624 -21.340 1.00 95.19 312 GLY A N 1
ATOM 2122 C CA . GLY A 1 312 ? 4.515 -11.436 -20.724 1.00 95.19 312 GLY A CA 1
ATOM 2123 C C . GLY A 1 312 ? 3.316 -10.588 -20.286 1.00 95.19 312 GLY A C 1
ATOM 2124 O O . GLY A 1 312 ? 3.459 -9.390 -20.042 1.00 95.19 312 GLY A O 1
ATOM 2125 N N . ARG A 1 313 ? 2.145 -11.214 -20.121 1.00 95.62 313 ARG A N 1
ATOM 2126 C CA . ARG A 1 313 ? 0.999 -10.574 -19.457 1.00 95.62 313 ARG A CA 1
ATOM 2127 C C . ARG A 1 313 ? 1.108 -10.615 -17.934 1.00 95.62 313 ARG A C 1
ATOM 2129 O O . ARG A 1 313 ? 1.771 -11.486 -17.362 1.00 95.62 313 ARG A O 1
ATOM 2136 N N . ALA A 1 314 ? 0.386 -9.703 -17.293 1.00 90.94 314 ALA A N 1
ATOM 2137 C CA . ALA A 1 314 ? 0.129 -9.703 -15.862 1.00 90.94 314 ALA A CA 1
ATOM 2138 C C . ALA A 1 314 ? -0.853 -10.819 -15.462 1.00 90.94 314 ALA A C 1
ATOM 2140 O O . ALA A 1 314 ? -1.743 -11.187 -16.233 1.00 90.94 314 ALA A O 1
ATOM 2141 N N . GLY A 1 315 ? -0.682 -11.355 -14.251 1.00 94.69 315 GLY A N 1
ATOM 2142 C CA . GLY A 1 315 ? -1.624 -12.275 -13.619 1.00 94.69 315 GLY A CA 1
ATOM 2143 C C . GLY A 1 315 ? -2.953 -11.591 -13.297 1.00 94.69 315 GLY A C 1
ATOM 2144 O O . GLY A 1 315 ? -3.035 -10.368 -13.190 1.00 94.69 315 GLY A O 1
ATOM 2145 N N . ALA A 1 316 ? -4.006 -12.389 -13.146 1.00 95.94 316 ALA A N 1
ATOM 2146 C CA . ALA A 1 316 ? -5.335 -11.889 -12.827 1.00 95.94 316 ALA A CA 1
ATOM 2147 C C . ALA A 1 316 ? -5.479 -11.600 -11.327 1.00 95.94 316 ALA A C 1
ATOM 2149 O O . ALA A 1 316 ? -4.988 -12.360 -10.483 1.00 95.94 316 ALA A O 1
ATOM 2150 N N . TRP A 1 317 ? -6.218 -10.536 -11.020 1.00 94.00 317 TRP A N 1
ATOM 2151 C CA . TRP A 1 317 ? -6.792 -10.300 -9.700 1.00 94.00 317 TRP A CA 1
ATOM 2152 C C . TRP A 1 317 ? -8.060 -11.142 -9.510 1.00 94.00 317 TRP A C 1
ATOM 2154 O O . TRP A 1 317 ? -8.777 -11.420 -10.474 1.00 94.00 317 TRP A O 1
ATOM 2164 N N . ASN A 1 318 ? -8.334 -11.554 -8.275 1.00 96.25 318 ASN A N 1
ATOM 2165 C CA . ASN A 1 318 ? -9.618 -12.113 -7.861 1.00 96.25 318 ASN A CA 1
ATOM 2166 C C . ASN A 1 318 ? -9.874 -11.795 -6.381 1.00 96.25 318 ASN A C 1
ATOM 2168 O O . ASN A 1 318 ? -8.925 -11.695 -5.600 1.00 96.25 318 ASN A O 1
ATOM 2172 N N . ASP A 1 319 ? -11.144 -11.722 -5.990 1.00 95.31 319 ASP A N 1
ATOM 2173 C CA . ASP A 1 319 ? -11.582 -11.345 -4.649 1.00 95.31 319 ASP A CA 1
ATOM 2174 C C . ASP A 1 319 ? -12.679 -12.278 -4.130 1.00 95.31 319 ASP A C 1
ATOM 2176 O O . ASP A 1 319 ? -13.504 -12.786 -4.891 1.00 95.31 319 ASP A O 1
ATOM 2180 N N . VAL A 1 320 ? -12.732 -12.475 -2.814 1.00 95.56 320 VAL A N 1
ATOM 2181 C CA . VAL A 1 320 ? -13.873 -13.109 -2.141 1.00 95.56 320 VAL A CA 1
ATOM 2182 C C . VAL A 1 320 ? -14.075 -12.520 -0.747 1.00 95.56 320 VAL A C 1
ATOM 2184 O O . VAL A 1 320 ? -13.109 -12.230 -0.041 1.00 95.56 320 VAL A O 1
ATOM 2187 N N . VAL A 1 321 ? -15.337 -12.372 -0.333 1.00 95.94 321 VAL A N 1
ATOM 2188 C CA . VAL A 1 321 ? -15.709 -12.058 1.053 1.00 95.94 321 VAL A CA 1
ATOM 2189 C C . VAL A 1 321 ? -16.290 -13.306 1.700 1.00 95.94 321 VAL A C 1
ATOM 2191 O O . VAL A 1 321 ? -17.249 -13.885 1.199 1.00 95.94 321 VAL A O 1
ATOM 2194 N N . LEU A 1 322 ? -15.708 -13.690 2.827 1.00 96.62 322 LEU A N 1
ATOM 2195 C CA . LEU A 1 322 ? -16.073 -14.833 3.651 1.00 96.62 322 LEU A CA 1
ATOM 2196 C C . LEU A 1 322 ? -16.724 -14.340 4.946 1.00 96.62 322 LEU A C 1
ATOM 2198 O O . LEU A 1 322 ? -16.383 -13.273 5.465 1.00 96.62 322 LEU A O 1
ATOM 2202 N N . THR A 1 323 ? -17.624 -15.144 5.496 1.00 97.62 323 THR A N 1
ATOM 2203 C CA . THR A 1 323 ? -18.305 -14.915 6.769 1.00 97.62 323 THR A CA 1
ATOM 2204 C C . THR A 1 323 ? -17.843 -15.946 7.789 1.00 97.62 323 THR A C 1
ATOM 2206 O O . THR A 1 323 ? -17.994 -17.156 7.597 1.00 97.62 323 THR A O 1
ATOM 2209 N N . VAL A 1 324 ? -17.297 -15.470 8.904 1.00 97.12 324 VAL A N 1
ATOM 2210 C CA . VAL A 1 324 ? -16.897 -16.319 10.026 1.00 97.12 324 VAL A CA 1
ATOM 2211 C C . VAL A 1 324 ? -18.139 -16.996 10.610 1.00 97.12 324 VAL A C 1
ATOM 2213 O O . VAL A 1 324 ? -19.166 -16.356 10.809 1.00 97.12 324 VAL A O 1
ATOM 2216 N N . GLY A 1 325 ? -18.050 -18.299 10.869 1.00 95.62 325 GLY A N 1
ATOM 2217 C CA . GLY A 1 325 ? -19.159 -19.155 11.296 1.00 95.62 325 GLY A CA 1
ATOM 2218 C C . GLY A 1 325 ? -19.999 -19.751 10.158 1.00 95.62 325 GLY A C 1
ATOM 2219 O O . GLY A 1 325 ? -20.790 -20.651 10.431 1.00 95.62 325 GLY A O 1
ATOM 2220 N N . VAL A 1 326 ? -19.803 -19.313 8.907 1.00 96.44 326 VAL A N 1
ATOM 2221 C CA . VAL A 1 326 ? -20.476 -19.867 7.714 1.00 96.44 326 VAL A CA 1
ATOM 2222 C C . VAL A 1 326 ? -19.452 -20.475 6.757 1.00 96.44 326 VAL A C 1
ATOM 2224 O O . VAL A 1 326 ? -19.429 -21.688 6.575 1.00 96.44 326 VAL A O 1
ATOM 2227 N N . ASP A 1 327 ? -18.571 -19.646 6.196 1.00 96.69 327 ASP A N 1
ATOM 2228 C CA . ASP A 1 327 ? -17.576 -20.060 5.198 1.00 96.69 327 ASP A CA 1
ATOM 2229 C C . ASP A 1 327 ? -16.283 -20.569 5.856 1.00 96.69 327 ASP A C 1
ATOM 2231 O O . ASP A 1 327 ? -15.556 -21.388 5.296 1.00 96.69 327 ASP A O 1
ATOM 2235 N N . VAL A 1 328 ? -15.991 -20.082 7.068 1.00 95.25 328 VAL A N 1
ATOM 2236 C CA . VAL A 1 328 ? -14.822 -20.464 7.874 1.00 95.25 328 VAL A CA 1
ATOM 2237 C C . VAL A 1 328 ? -15.250 -20.578 9.341 1.00 95.25 328 VAL A C 1
ATOM 2239 O O . VAL A 1 328 ? -15.830 -19.623 9.860 1.00 95.25 328 VAL A O 1
ATOM 2242 N N . PRO A 1 329 ? -14.983 -21.688 10.055 1.00 95.62 329 PRO A N 1
ATOM 2243 C CA . PRO A 1 329 ? -15.334 -21.800 11.471 1.00 95.62 329 PRO A CA 1
ATOM 2244 C C . PRO A 1 329 ? -14.557 -20.788 12.330 1.00 95.62 329 PRO A C 1
ATOM 2246 O O . PRO A 1 329 ? -13.433 -20.408 11.999 1.00 95.62 329 PRO A O 1
ATOM 2249 N N . VAL A 1 330 ? -15.136 -20.374 13.463 1.00 93.94 330 VAL A N 1
ATOM 2250 C CA . VAL A 1 330 ? -14.461 -19.505 14.448 1.00 93.94 330 VAL A CA 1
ATOM 2251 C C . VAL A 1 330 ? -13.156 -20.166 14.906 1.00 93.94 330 VAL A C 1
ATOM 2253 O O . VAL A 1 330 ? -13.158 -21.333 15.290 1.00 93.94 330 VAL A O 1
ATOM 2256 N N . GLY A 1 331 ? -12.042 -19.429 14.853 1.00 89.88 331 GLY A N 1
ATOM 2257 C CA . GLY A 1 331 ? -10.706 -19.961 15.158 1.00 89.88 331 GLY A CA 1
ATOM 2258 C C . GLY A 1 331 ? -10.128 -20.912 14.098 1.00 89.88 331 GLY A C 1
ATOM 2259 O O . GLY A 1 331 ? -9.109 -21.548 14.352 1.00 89.88 331 GLY A O 1
ATOM 2260 N N . GLY A 1 332 ? -10.762 -21.026 12.925 1.00 92.56 332 GLY A N 1
ATOM 2261 C CA . GLY A 1 332 ? -10.261 -21.821 11.805 1.00 92.56 332 GLY A CA 1
ATOM 2262 C C . GLY A 1 332 ? -8.956 -21.287 11.203 1.00 92.56 332 GLY A C 1
ATOM 2263 O O . GLY A 1 332 ? -8.485 -20.198 11.536 1.00 92.56 332 GLY A O 1
ATOM 2264 N N . THR A 1 333 ? -8.391 -22.048 10.266 1.00 94.00 333 THR A N 1
ATOM 2265 C CA . THR A 1 333 ? -7.152 -21.692 9.561 1.00 94.00 333 THR A CA 1
ATOM 2266 C C . THR A 1 333 ? -7.363 -21.741 8.052 1.00 94.00 333 THR A C 1
ATOM 2268 O O . THR A 1 333 ? -7.811 -22.746 7.496 1.00 94.00 333 THR A O 1
ATOM 2271 N N . LEU A 1 334 ? -7.015 -20.645 7.383 1.00 95.50 334 LEU A N 1
ATOM 2272 C CA . LEU A 1 334 ? -6.955 -20.540 5.932 1.00 95.50 334 LEU A CA 1
ATOM 2273 C C . LEU A 1 334 ? -5.551 -20.921 5.458 1.00 95.50 334 LEU A C 1
ATOM 2275 O O . LEU A 1 334 ? -4.564 -20.448 6.019 1.00 95.50 334 LEU A O 1
ATOM 2279 N N . VAL A 1 335 ? -5.455 -21.770 4.434 1.00 95.94 335 VAL A N 1
ATOM 2280 C CA . VAL A 1 335 ? -4.174 -22.203 3.853 1.00 95.94 335 VAL A CA 1
ATOM 2281 C C . VAL A 1 335 ? -4.207 -22.154 2.330 1.00 95.94 335 VAL A C 1
ATOM 2283 O O . VAL A 1 335 ? -5.272 -22.212 1.710 1.00 95.94 335 VAL A O 1
ATOM 2286 N N . GLY A 1 336 ? -3.032 -22.073 1.710 1.00 96.38 336 GLY A N 1
ATOM 2287 C CA . GLY A 1 336 ? -2.905 -22.148 0.259 1.00 96.38 336 GLY A CA 1
ATOM 2288 C C . GLY A 1 336 ? -1.492 -21.869 -0.239 1.00 96.38 336 GLY A C 1
ATOM 2289 O O . GLY A 1 336 ? -0.511 -21.998 0.495 1.00 96.38 336 GLY A O 1
ATOM 2290 N N . VAL A 1 337 ? -1.396 -21.479 -1.509 1.00 96.56 337 VAL A N 1
ATOM 2291 C CA . VAL A 1 337 ? -0.137 -21.123 -2.178 1.00 96.56 337 VAL A CA 1
ATOM 2292 C C . VAL A 1 337 ? -0.315 -19.800 -2.912 1.00 96.56 337 VAL A C 1
ATOM 2294 O O . VAL A 1 337 ? -1.273 -19.651 -3.666 1.00 96.56 337 VAL A O 1
ATOM 2297 N N . VAL A 1 338 ? 0.601 -18.851 -2.722 1.00 94.56 338 VAL A N 1
ATOM 2298 C CA . VAL A 1 338 ? 0.727 -17.660 -3.575 1.00 94.56 338 VAL A CA 1
ATOM 2299 C C . VAL A 1 338 ? 1.602 -18.018 -4.774 1.00 94.56 338 VAL A C 1
ATOM 2301 O O . VAL A 1 338 ? 2.687 -18.582 -4.609 1.00 94.56 338 VAL A O 1
ATOM 2304 N N . GLY A 1 339 ? 1.130 -17.705 -5.979 1.00 94.69 339 GLY A N 1
ATOM 2305 C CA . GLY A 1 339 ? 1.763 -18.127 -7.225 1.00 94.69 339 GLY A CA 1
ATOM 2306 C C . GLY A 1 339 ? 3.115 -17.460 -7.473 1.00 94.69 339 GLY A C 1
ATOM 2307 O O . GLY A 1 339 ? 3.274 -16.258 -7.267 1.00 94.69 339 GLY A O 1
ATOM 2308 N N . THR A 1 340 ? 4.094 -18.224 -7.958 1.00 94.50 340 THR A N 1
ATOM 2309 C CA . THR A 1 340 ? 5.361 -17.670 -8.458 1.00 94.50 340 THR A CA 1
ATOM 2310 C C . THR A 1 340 ? 5.171 -17.026 -9.827 1.00 94.50 340 THR A C 1
ATOM 2312 O O . THR A 1 340 ? 4.328 -17.443 -10.619 1.00 94.50 340 THR A O 1
ATOM 2315 N N . GLY A 1 341 ? 5.990 -16.031 -10.134 1.00 93.50 341 GLY A N 1
ATOM 2316 C CA . GLY A 1 341 ? 6.090 -15.453 -11.462 1.00 93.50 341 GLY A CA 1
ATOM 2317 C C . GLY A 1 341 ? 6.733 -16.432 -12.436 1.00 93.50 341 GLY A C 1
ATOM 2318 O O . GLY A 1 341 ? 7.579 -17.247 -12.055 1.00 93.50 341 GLY A O 1
ATOM 2319 N N . GLY A 1 342 ? 6.305 -16.367 -13.690 1.00 96.69 342 GLY A N 1
ATOM 2320 C CA . GLY A 1 342 ? 6.744 -17.277 -14.734 1.00 96.69 342 GLY A CA 1
ATOM 2321 C C . GLY A 1 342 ? 8.226 -17.133 -15.057 1.00 96.69 342 GLY A C 1
ATOM 2322 O O . GLY A 1 342 ? 8.769 -16.030 -15.064 1.00 96.69 342 GLY A O 1
ATOM 2323 N N . ALA A 1 343 ? 8.888 -18.257 -15.319 1.00 96.19 343 ALA A N 1
ATOM 2324 C CA . ALA A 1 343 ? 10.310 -18.277 -15.646 1.00 96.19 343 ALA A CA 1
ATOM 2325 C C . ALA A 1 343 ? 10.642 -17.443 -16.900 1.00 96.19 343 ALA A C 1
ATOM 2327 O O . ALA A 1 343 ? 9.809 -17.281 -17.794 1.00 96.19 343 ALA A O 1
ATOM 2328 N N . ILE A 1 344 ? 11.888 -16.962 -16.955 1.00 92.44 344 ILE A N 1
ATOM 2329 C CA . ILE A 1 344 ? 12.527 -16.361 -18.137 1.00 92.44 344 ILE A CA 1
ATOM 2330 C C . ILE A 1 344 ? 12.219 -17.182 -19.397 1.00 92.44 344 ILE A C 1
ATOM 2332 O O . ILE A 1 344 ? 12.222 -18.412 -19.348 1.00 92.44 344 ILE A O 1
ATOM 2336 N N . ASN A 1 345 ? 12.007 -16.496 -20.524 1.00 92.38 345 ASN A N 1
ATOM 2337 C CA . ASN A 1 345 ? 11.660 -17.082 -21.821 1.00 92.38 345 ASN A CA 1
ATOM 2338 C C . ASN A 1 345 ? 10.350 -17.887 -21.781 1.00 92.38 345 ASN A C 1
ATOM 2340 O O . ASN A 1 345 ? 10.338 -19.117 -21.806 1.00 92.38 345 ASN A O 1
ATOM 2344 N N . SER A 1 346 ? 9.235 -17.155 -21.786 1.00 93.19 346 SER A N 1
ATOM 2345 C CA . SER A 1 346 ? 7.881 -17.683 -22.010 1.00 93.19 346 SER A CA 1
ATOM 2346 C C . SER A 1 346 ? 7.269 -18.534 -20.885 1.00 93.19 346 SER A C 1
ATOM 2348 O O . SER A 1 346 ? 6.202 -19.116 -21.091 1.00 93.19 346 SER A O 1
ATOM 2350 N N . GLY A 1 347 ? 7.878 -18.606 -19.697 1.00 96.81 347 GLY A N 1
ATOM 2351 C CA . GLY A 1 347 ? 7.333 -19.372 -18.573 1.00 96.81 347 GLY A CA 1
ATOM 2352 C C . GLY A 1 347 ? 5.993 -18.822 -18.068 1.00 96.81 347 GLY A C 1
ATOM 2353 O O . GLY A 1 347 ? 5.841 -17.614 -17.887 1.00 96.81 347 GLY A O 1
ATOM 2354 N N . ASN A 1 348 ? 5.027 -19.704 -17.802 1.00 97.94 348 ASN A N 1
ATOM 2355 C CA . ASN A 1 348 ? 3.714 -19.335 -17.256 1.00 97.94 348 ASN A CA 1
ATOM 2356 C C . ASN A 1 348 ? 3.805 -18.917 -15.783 1.00 97.94 348 ASN A C 1
ATOM 2358 O O . ASN A 1 348 ? 4.533 -19.535 -15.006 1.00 97.94 348 ASN A O 1
ATOM 2362 N N . GLY A 1 349 ? 3.025 -17.909 -15.393 1.00 97.44 349 GLY A N 1
ATOM 2363 C CA . GLY A 1 349 ? 2.830 -17.546 -13.992 1.00 97.44 349 GLY A CA 1
ATOM 2364 C C . GLY A 1 349 ? 1.970 -18.570 -13.246 1.00 97.44 349 GLY A C 1
ATOM 2365 O O . GLY A 1 349 ? 1.065 -19.179 -13.817 1.00 97.44 349 GLY A O 1
ATOM 2366 N N . GLY A 1 350 ? 2.253 -18.766 -11.960 1.00 97.94 350 GLY A N 1
ATOM 2367 C CA . GLY A 1 350 ? 1.497 -19.649 -11.076 1.00 97.94 350 GLY A CA 1
ATOM 2368 C C . GLY A 1 350 ? 0.230 -18.996 -10.521 1.00 97.94 350 GLY A C 1
ATOM 2369 O O . GLY A 1 350 ? 0.162 -17.779 -10.346 1.00 97.94 350 GLY A O 1
ATOM 2370 N N . ASN A 1 351 ? -0.769 -19.813 -10.191 1.00 98.31 351 ASN A N 1
ATOM 2371 C CA . ASN A 1 351 ? -1.993 -19.348 -9.535 1.00 98.31 351 ASN A CA 1
ATOM 2372 C C . ASN A 1 351 ? -1.741 -19.012 -8.057 1.00 98.31 351 ASN A C 1
ATOM 2374 O O . ASN A 1 351 ? -1.023 -19.736 -7.367 1.00 98.31 351 ASN A O 1
ATOM 2378 N N . THR A 1 352 ? -2.405 -17.972 -7.556 1.00 98.25 352 THR A N 1
ATOM 2379 C CA . THR A 1 352 ? -2.545 -17.712 -6.116 1.00 98.25 352 THR A CA 1
ATOM 2380 C C . THR A 1 352 ? -3.850 -18.334 -5.627 1.00 98.25 352 THR A C 1
ATOM 2382 O O . THR A 1 352 ? -4.872 -18.226 -6.294 1.00 98.25 352 THR A O 1
ATOM 2385 N N . THR A 1 353 ? -3.834 -19.018 -4.486 1.00 98.25 353 THR A N 1
ATOM 2386 C CA . THR A 1 353 ? -4.931 -19.889 -4.042 1.00 98.25 353 THR A CA 1
ATOM 2387 C C . THR A 1 353 ? -5.161 -19.834 -2.534 1.00 98.25 353 THR A C 1
ATOM 2389 O O . THR A 1 353 ? -4.214 -19.647 -1.765 1.00 98.25 353 THR A O 1
ATOM 2392 N N . CYS A 1 354 ? -6.407 -20.078 -2.117 1.00 97.50 354 CYS A N 1
ATOM 2393 C CA . CYS A 1 354 ? -6.755 -20.546 -0.775 1.00 97.50 354 CYS A CA 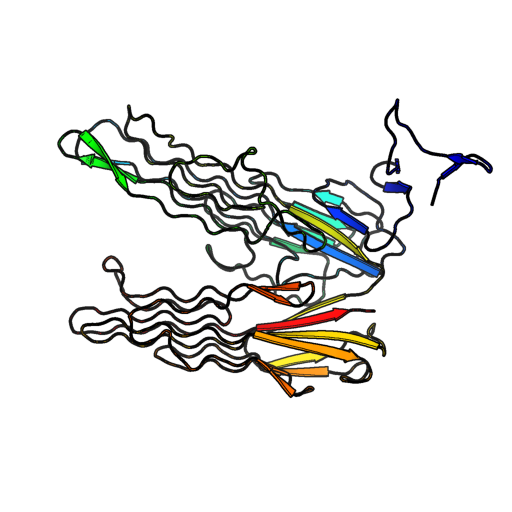1
ATOM 2394 C C . CYS A 1 354 ? -7.551 -21.846 -0.911 1.00 97.50 354 CYS A C 1
ATOM 2396 O O . CYS A 1 354 ? -8.702 -21.831 -1.353 1.00 97.50 354 CYS A O 1
ATOM 2398 N N . THR A 1 355 ? -6.944 -22.976 -0.553 1.00 96.00 355 THR A N 1
ATOM 2399 C CA . THR A 1 355 ? -7.567 -24.294 -0.727 1.00 96.00 355 THR A CA 1
ATOM 2400 C C . THR A 1 355 ? -8.691 -24.540 0.274 1.00 96.00 355 THR A C 1
ATOM 2402 O O . THR A 1 355 ? -9.633 -25.247 -0.068 1.00 96.00 355 THR A O 1
ATOM 2405 N N . THR A 1 356 ? -8.655 -23.906 1.455 1.00 94.50 356 THR A N 1
ATOM 2406 C CA . THR A 1 356 ? -9.717 -24.003 2.475 1.00 94.50 356 THR A CA 1
ATOM 2407 C C . THR A 1 356 ? -11.093 -23.576 1.950 1.00 94.50 356 THR A C 1
ATOM 2409 O O . THR A 1 356 ? -12.095 -24.146 2.364 1.00 94.50 356 THR A O 1
ATOM 2412 N N . VAL A 1 357 ? -11.145 -22.597 1.037 1.00 95.44 357 VAL A N 1
ATOM 2413 C CA . VAL A 1 357 ? -12.398 -22.010 0.510 1.00 95.44 357 VAL A CA 1
ATOM 2414 C C . VAL A 1 357 ? -12.516 -22.083 -1.020 1.00 95.44 357 VAL A C 1
ATOM 2416 O O . VAL A 1 357 ? -13.368 -21.428 -1.610 1.00 95.44 357 VAL A O 1
ATOM 2419 N N . GLY A 1 358 ? -11.645 -22.846 -1.691 1.00 94.94 358 GLY A N 1
ATOM 2420 C CA . GLY A 1 358 ? -11.662 -22.998 -3.154 1.00 94.94 358 GLY A CA 1
ATOM 2421 C C . GLY A 1 358 ? -11.330 -21.728 -3.956 1.00 94.94 358 GLY A C 1
ATOM 2422 O O . GLY A 1 358 ? -11.616 -21.668 -5.150 1.00 94.94 358 GLY A O 1
ATOM 2423 N N . PHE A 1 359 ? -10.727 -20.714 -3.331 1.00 97.62 359 PHE A N 1
ATOM 2424 C CA . PHE A 1 359 ? -10.384 -19.447 -3.981 1.00 97.62 359 PHE A CA 1
ATOM 2425 C C . PHE A 1 359 ? -9.151 -19.586 -4.887 1.00 97.62 359 PHE A C 1
ATOM 2427 O O . PHE A 1 359 ? -8.141 -20.174 -4.484 1.00 97.62 359 PHE A O 1
ATOM 2434 N N . VAL A 1 360 ? -9.209 -18.991 -6.086 1.00 98.12 360 VAL A N 1
ATOM 2435 C CA . VAL A 1 360 ? -8.124 -18.988 -7.083 1.00 98.12 360 VAL A CA 1
ATOM 2436 C C . VAL A 1 360 ? -8.043 -17.635 -7.801 1.00 98.12 360 VAL A C 1
ATOM 2438 O O . VAL A 1 360 ? -9.009 -17.215 -8.430 1.00 98.12 360 VAL A O 1
ATOM 2441 N N . ALA A 1 361 ? -6.874 -16.997 -7.785 1.00 97.69 361 ALA A N 1
ATOM 2442 C CA . ALA A 1 361 ? -6.482 -15.918 -8.690 1.00 97.69 361 ALA A CA 1
ATOM 2443 C C . ALA A 1 361 ? -5.490 -16.473 -9.729 1.00 97.69 361 ALA A C 1
ATOM 2445 O O . ALA A 1 361 ? -4.491 -17.109 -9.373 1.00 97.69 361 ALA A O 1
ATOM 2446 N N . LEU A 1 362 ? -5.790 -16.295 -11.018 1.00 98.31 362 LEU A N 1
ATOM 2447 C CA . LEU A 1 362 ? -5.106 -17.003 -12.107 1.00 98.31 362 LEU A CA 1
ATOM 2448 C C . LEU A 1 362 ? -3.753 -16.377 -12.464 1.00 98.31 362 LEU A C 1
ATOM 2450 O O . LEU A 1 362 ? -3.645 -15.168 -12.658 1.00 98.31 362 LEU A O 1
ATOM 2454 N N . GLY A 1 363 ? -2.729 -17.217 -12.608 1.00 97.56 363 GLY A N 1
ATOM 2455 C CA . GLY A 1 363 ? -1.449 -16.825 -13.189 1.00 97.56 363 GLY A CA 1
ATOM 2456 C C . GLY A 1 363 ? -1.542 -16.632 -14.706 1.00 97.56 363 GLY A C 1
ATOM 2457 O O . GLY A 1 363 ? -2.378 -17.236 -15.381 1.00 97.56 363 GLY A O 1
ATOM 2458 N N . ALA A 1 364 ? -0.689 -15.772 -15.257 1.00 97.25 364 ALA A N 1
ATOM 2459 C CA . ALA A 1 364 ? -0.713 -15.439 -16.676 1.00 97.25 364 ALA A CA 1
ATOM 2460 C C . ALA A 1 364 ? -0.035 -16.500 -17.555 1.00 97.25 364 ALA A C 1
ATOM 2462 O O . ALA A 1 364 ? 1.070 -16.964 -17.269 1.00 97.25 364 ALA A O 1
ATOM 2463 N N . THR A 1 365 ? -0.674 -16.822 -18.681 1.00 96.69 365 THR A N 1
ATOM 2464 C CA . THR A 1 365 ? -0.208 -17.838 -19.646 1.00 96.69 365 THR A CA 1
ATOM 2465 C C . THR A 1 365 ? 0.068 -17.291 -21.051 1.00 96.69 365 THR A C 1
ATOM 2467 O O . THR A 1 365 ? 0.736 -17.947 -21.848 1.00 96.69 365 THR A O 1
ATOM 2470 N N . ALA A 1 366 ? -0.387 -16.072 -21.363 1.00 93.62 366 ALA A N 1
ATOM 2471 C CA . ALA A 1 366 ? -0.215 -15.435 -22.671 1.00 93.62 366 ALA A CA 1
ATOM 2472 C C . ALA A 1 366 ? 0.811 -14.286 -22.651 1.00 93.62 366 ALA A C 1
ATOM 2474 O O . ALA A 1 366 ? 1.038 -13.657 -21.616 1.00 93.62 366 ALA A O 1
ATOM 2475 N N . SER A 1 367 ? 1.419 -14.011 -23.806 1.00 92.19 367 SER A N 1
ATOM 2476 C CA . SER A 1 367 ? 2.264 -12.836 -24.045 1.00 92.19 367 SER A CA 1
ATOM 2477 C C . SER A 1 367 ? 1.442 -11.616 -24.488 1.00 92.19 367 SER A C 1
ATOM 2479 O O . SER A 1 367 ? 0.231 -11.696 -24.745 1.00 92.19 367 SER A O 1
ATOM 2481 N N . ASN A 1 368 ? 2.118 -10.479 -24.620 1.00 85.94 368 ASN A N 1
ATOM 2482 C CA . ASN A 1 368 ? 1.573 -9.203 -25.086 1.00 85.94 368 ASN A CA 1
ATOM 2483 C C . ASN A 1 368 ? 1.361 -9.139 -26.612 1.00 85.94 368 ASN A C 1
ATOM 2485 O O . ASN A 1 368 ? 1.055 -8.082 -27.159 1.00 85.94 368 ASN A O 1
ATOM 2489 N N . GLY A 1 369 ? 1.466 -10.275 -27.309 1.00 74.88 369 GLY A N 1
ATOM 2490 C CA . GLY A 1 369 ? 1.262 -10.400 -28.752 1.00 74.88 369 GLY A CA 1
ATOM 2491 C C . GLY A 1 369 ? 2.523 -10.867 -29.476 1.00 74.88 369 GLY A C 1
ATOM 2492 O O . GLY A 1 369 ? 3.378 -11.521 -28.890 1.00 74.88 369 GLY A O 1
ATOM 2493 N N . GLY A 1 370 ? 2.615 -10.553 -30.770 1.00 64.31 370 GLY A N 1
ATOM 2494 C CA . GLY A 1 370 ? 3.750 -10.917 -31.631 1.00 64.31 370 GLY A CA 1
ATOM 2495 C C . GLY A 1 370 ? 4.770 -9.796 -31.859 1.00 64.31 370 GLY A C 1
ATOM 2496 O O . GLY A 1 370 ? 5.640 -9.938 -32.713 1.00 64.31 370 GLY A O 1
ATOM 2497 N N . THR A 1 371 ? 4.643 -8.665 -31.161 1.00 71.06 371 THR A N 1
ATOM 2498 C CA . THR A 1 371 ? 5.520 -7.495 -31.303 1.00 71.06 371 THR A CA 1
ATOM 2499 C C . THR A 1 371 ? 6.438 -7.322 -30.099 1.00 71.06 371 THR A C 1
ATOM 2501 O O . THR A 1 371 ? 6.086 -7.631 -28.959 1.00 71.06 371 THR A O 1
ATOM 2504 N N . ALA A 1 372 ? 7.620 -6.772 -30.368 1.00 81.00 372 ALA A N 1
ATOM 2505 C CA . ALA A 1 372 ? 8.622 -6.451 -29.366 1.00 81.00 372 ALA A CA 1
ATOM 2506 C C . ALA A 1 372 ? 8.086 -5.423 -28.350 1.00 81.00 372 ALA A C 1
ATOM 2508 O O . ALA A 1 372 ? 7.751 -4.299 -28.726 1.00 81.00 372 ALA A O 1
ATOM 2509 N N . THR A 1 373 ? 7.948 -5.822 -27.082 1.00 84.69 373 THR A N 1
ATOM 2510 C CA . THR A 1 373 ? 7.220 -5.057 -26.051 1.00 84.69 373 THR A CA 1
ATOM 2511 C C . THR A 1 373 ? 7.783 -5.277 -24.645 1.00 84.69 373 THR A C 1
ATOM 2513 O O . THR A 1 373 ? 8.458 -6.270 -24.367 1.00 84.69 373 THR A O 1
ATOM 2516 N N . GLY A 1 374 ? 7.488 -4.341 -23.736 1.00 83.75 374 GLY A N 1
ATOM 2517 C CA . GLY A 1 374 ? 7.595 -4.585 -22.296 1.00 83.75 374 GLY A CA 1
ATOM 2518 C C . GLY A 1 374 ? 6.471 -5.506 -21.814 1.00 83.75 374 GLY A C 1
ATOM 2519 O O . GLY A 1 374 ? 5.505 -5.748 -22.544 1.00 83.75 374 GLY A O 1
ATOM 2520 N N . GLY A 1 375 ? 6.601 -6.023 -20.595 1.00 82.94 375 GLY A N 1
ATOM 2521 C CA . GLY A 1 375 ? 5.539 -6.790 -19.945 1.00 82.94 375 GLY A CA 1
ATOM 2522 C C . GLY A 1 375 ? 4.380 -5.903 -19.485 1.00 82.94 375 GLY A C 1
ATOM 2523 O O . GLY A 1 375 ? 4.546 -4.698 -19.291 1.00 82.94 375 GLY A O 1
ATOM 2524 N N . ASP A 1 376 ? 3.205 -6.497 -19.284 1.00 83.69 376 ASP A N 1
ATOM 2525 C CA . ASP A 1 376 ? 2.043 -5.776 -18.748 1.00 83.69 376 ASP A CA 1
ATOM 2526 C C . ASP A 1 376 ? 2.218 -5.427 -17.266 1.00 83.69 376 ASP A C 1
ATOM 2528 O O . ASP A 1 376 ? 2.671 -6.247 -16.465 1.00 83.69 376 ASP A O 1
ATOM 2532 N N . ASN A 1 377 ? 1.766 -4.232 -16.881 1.00 77.25 377 ASN A N 1
ATOM 2533 C CA . ASN A 1 377 ? 1.583 -3.848 -15.480 1.00 77.25 377 ASN A CA 1
ATOM 2534 C C . ASN A 1 377 ? 0.379 -4.604 -14.888 1.00 77.25 377 ASN A C 1
ATOM 2536 O O . ASN A 1 377 ? -0.685 -4.613 -15.501 1.00 77.25 377 ASN A O 1
ATOM 2540 N N . SER A 1 378 ? 0.493 -5.149 -13.672 1.00 67.62 378 SER A N 1
ATOM 2541 C CA . SER A 1 378 ? -0.673 -5.673 -12.928 1.00 67.62 378 SER A CA 1
ATOM 2542 C C . SER A 1 378 ? -1.475 -4.569 -12.222 1.00 67.62 378 SER A C 1
ATOM 2544 O O . SER A 1 378 ? -2.625 -4.788 -11.847 1.00 67.62 378 SER A O 1
ATOM 2546 N N . GLY A 1 379 ? -0.894 -3.369 -12.099 1.00 64.50 379 GLY A N 1
ATOM 2547 C CA . GLY A 1 379 ? -1.593 -2.141 -11.713 1.00 64.50 379 GLY A CA 1
ATOM 2548 C C . GLY A 1 379 ? -2.006 -2.067 -10.240 1.00 64.50 379 GLY A C 1
ATOM 2549 O O . GLY A 1 379 ? -1.525 -2.821 -9.399 1.00 64.50 379 GLY A O 1
ATOM 2550 N N . ILE A 1 380 ? -2.885 -1.113 -9.933 1.00 68.12 380 ILE A N 1
ATOM 2551 C CA . ILE A 1 380 ? -3.600 -1.043 -8.653 1.00 68.12 380 ILE A CA 1
ATOM 2552 C C . ILE A 1 380 ? -4.961 -1.698 -8.869 1.00 68.12 380 ILE A C 1
ATOM 2554 O O . ILE A 1 380 ? -5.625 -1.406 -9.864 1.00 68.12 380 ILE A O 1
ATOM 2558 N N . HIS A 1 381 ? -5.365 -2.552 -7.938 1.00 73.25 381 HIS A N 1
ATOM 2559 C CA . HIS A 1 381 ? -6.682 -3.171 -7.909 1.00 73.25 381 HIS A CA 1
ATOM 2560 C C . HIS A 1 381 ? -7.461 -2.655 -6.705 1.00 73.25 381 HIS A C 1
ATOM 2562 O O . HIS A 1 381 ? -7.060 -2.882 -5.564 1.00 73.25 381 HIS A O 1
ATOM 2568 N N . SER A 1 382 ? -8.547 -1.938 -6.971 1.00 77.75 382 SER A N 1
ATOM 2569 C CA . SER A 1 382 ? -9.451 -1.410 -5.950 1.00 77.75 382 SER A CA 1
ATOM 2570 C C . SER A 1 382 ? -10.578 -2.413 -5.721 1.00 77.75 382 SER A C 1
ATOM 2572 O O . SER A 1 382 ? -11.347 -2.691 -6.644 1.00 77.75 382 SER A O 1
ATOM 2574 N N . TYR A 1 383 ? -10.704 -2.934 -4.501 1.00 73.31 383 TYR A N 1
ATOM 2575 C CA . TYR A 1 383 ? -11.804 -3.821 -4.129 1.00 73.31 383 TYR A CA 1
ATOM 2576 C C . TYR A 1 383 ? -12.451 -3.362 -2.823 1.00 73.31 383 TYR A C 1
ATOM 2578 O O . TYR A 1 383 ? -11.815 -3.304 -1.770 1.00 73.31 383 TYR A O 1
ATOM 2586 N N . LEU A 1 384 ? -13.747 -3.045 -2.909 1.00 76.12 384 LEU A N 1
ATOM 2587 C CA . LEU A 1 384 ? -14.502 -2.371 -1.852 1.00 76.12 384 LEU A CA 1
ATOM 2588 C C . LEU A 1 384 ? -13.788 -1.071 -1.429 1.00 76.12 384 LEU A C 1
ATOM 2590 O O . LEU A 1 384 ? -13.714 -0.139 -2.225 1.00 76.12 384 LEU A O 1
ATOM 2594 N N . ASP A 1 385 ? -13.262 -1.021 -0.207 1.00 66.56 385 ASP A N 1
ATOM 2595 C CA . ASP A 1 385 ? -12.702 0.182 0.428 1.00 66.56 385 ASP A CA 1
ATOM 2596 C C . ASP A 1 385 ? -11.157 0.178 0.483 1.00 66.56 385 ASP A C 1
ATOM 2598 O O . ASP A 1 385 ? -10.545 1.085 1.059 1.00 66.56 385 ASP A O 1
ATOM 2602 N N . ASP A 1 386 ? -10.525 -0.859 -0.076 1.00 63.66 386 ASP A N 1
ATOM 2603 C CA . ASP A 1 386 ? -9.078 -1.085 -0.064 1.00 63.66 386 ASP A CA 1
ATOM 2604 C C . ASP A 1 386 ? -8.491 -1.093 -1.488 1.00 63.66 386 ASP A C 1
ATOM 2606 O O . ASP A 1 386 ? -9.021 -1.718 -2.408 1.00 63.66 386 ASP A O 1
ATOM 2610 N N . ASP A 1 387 ? -7.340 -0.434 -1.641 1.00 65.19 387 ASP A N 1
ATOM 2611 C CA . ASP A 1 387 ? -6.491 -0.513 -2.832 1.00 65.19 387 ASP A CA 1
ATOM 2612 C C . ASP A 1 387 ? -5.348 -1.504 -2.591 1.00 65.19 387 ASP A C 1
ATOM 2614 O O . ASP A 1 387 ? -4.599 -1.374 -1.617 1.00 65.19 387 ASP A O 1
ATOM 2618 N N . TYR A 1 388 ? -5.151 -2.447 -3.511 1.00 67.94 388 TYR A N 1
ATOM 2619 C CA . TYR A 1 388 ? -4.080 -3.442 -3.481 1.00 67.94 388 TYR A CA 1
ATOM 2620 C C . TYR A 1 388 ? -3.099 -3.205 -4.634 1.00 67.94 388 TYR A C 1
ATOM 2622 O O . TYR A 1 388 ? -3.498 -3.038 -5.786 1.00 67.94 388 TYR A O 1
ATOM 2630 N N . ILE A 1 389 ? -1.794 -3.174 -4.339 1.00 66.12 389 ILE A N 1
ATOM 2631 C CA . ILE A 1 389 ? -0.776 -2.799 -5.332 1.00 66.12 389 ILE A CA 1
ATOM 2632 C C . ILE A 1 389 ? -0.111 -4.027 -5.974 1.00 66.12 389 ILE A C 1
ATOM 2634 O O . ILE A 1 389 ? 0.512 -4.847 -5.291 1.00 66.12 389 ILE A O 1
ATOM 2638 N N . GLY A 1 390 ? -0.178 -4.091 -7.303 1.00 65.44 390 GLY A N 1
ATOM 2639 C CA . GLY A 1 390 ? 0.638 -4.928 -8.178 1.00 65.44 390 GLY A CA 1
ATOM 2640 C C . GLY A 1 390 ? 1.888 -4.208 -8.711 1.00 65.44 390 GLY A C 1
ATOM 2641 O O . GLY A 1 390 ? 2.153 -3.041 -8.438 1.00 65.44 390 GLY A O 1
ATOM 2642 N N . GLY A 1 391 ? 2.714 -4.923 -9.464 1.00 64.31 391 GLY A N 1
ATOM 2643 C CA . GLY A 1 391 ? 3.950 -4.416 -10.044 1.00 64.31 391 GLY A CA 1
ATOM 2644 C C . GLY A 1 391 ? 3.801 -3.706 -11.387 1.00 64.31 391 GLY A C 1
ATOM 2645 O O . GLY A 1 391 ? 2.860 -3.920 -12.156 1.00 64.31 391 GLY A O 1
ATOM 2646 N N . LEU A 1 392 ? 4.834 -2.924 -11.702 1.00 69.31 392 LEU A N 1
ATOM 2647 C CA . LEU A 1 392 ? 5.132 -2.526 -13.073 1.00 69.31 392 LEU A CA 1
ATOM 2648 C C . LEU A 1 392 ? 5.663 -3.729 -13.858 1.00 69.31 392 LEU A C 1
ATOM 2650 O O . LEU A 1 392 ? 6.371 -4.571 -13.298 1.00 69.31 392 LEU A O 1
ATOM 2654 N N . GLY A 1 393 ? 5.309 -3.819 -15.135 1.00 69.69 393 GLY A N 1
ATOM 2655 C CA . GLY A 1 393 ? 5.835 -4.805 -16.068 1.00 69.69 393 GLY A CA 1
ATOM 2656 C C . GLY A 1 393 ? 7.311 -4.569 -16.375 1.00 69.69 393 GLY A C 1
ATOM 2657 O O . GLY A 1 393 ? 7.821 -3.450 -16.282 1.00 69.69 393 GLY A O 1
ATOM 2658 N N . GLY A 1 394 ? 8.003 -5.643 -16.735 1.00 69.88 394 GLY A N 1
ATOM 2659 C CA . GLY A 1 394 ? 9.413 -5.610 -17.083 1.00 69.88 394 GLY A CA 1
ATOM 2660 C C . GLY A 1 394 ? 9.686 -4.794 -18.346 1.00 69.88 394 GLY A C 1
ATOM 2661 O O . GLY A 1 394 ? 8.951 -4.882 -19.335 1.00 69.88 394 GLY A O 1
ATOM 2662 N N . LEU A 1 395 ? 10.757 -3.997 -18.325 1.00 77.31 395 LEU A N 1
ATOM 2663 C CA . LEU A 1 395 ? 11.155 -3.163 -19.461 1.00 77.31 395 LEU A CA 1
ATOM 2664 C C . LEU A 1 395 ? 11.579 -4.016 -20.667 1.00 77.31 395 LEU A C 1
ATOM 2666 O O . LEU A 1 395 ? 12.184 -5.077 -20.516 1.00 77.31 395 LEU A O 1
ATOM 2670 N N . TYR A 1 396 ? 11.276 -3.536 -21.873 1.00 78.62 396 TYR A N 1
ATOM 2671 C CA . TYR A 1 396 ? 11.729 -4.165 -23.113 1.00 78.62 396 TYR A CA 1
ATOM 2672 C C . TYR A 1 396 ? 13.249 -4.032 -23.275 1.00 78.62 396 TYR A C 1
ATOM 2674 O O . TYR A 1 396 ? 13.788 -2.940 -23.109 1.00 78.62 396 TYR A O 1
ATOM 2682 N N . GLY A 1 397 ? 13.928 -5.120 -23.648 1.00 67.88 397 GLY A N 1
ATOM 2683 C CA . GLY A 1 397 ? 15.388 -5.135 -23.749 1.00 67.88 397 GLY A CA 1
ATOM 2684 C C . GLY A 1 397 ? 15.973 -4.411 -24.968 1.00 67.88 397 GLY A C 1
ATOM 2685 O O . GLY A 1 397 ? 17.128 -4.013 -24.943 1.00 67.88 397 GLY A O 1
ATOM 2686 N N . GLY A 1 398 ? 15.226 -4.224 -26.058 1.00 59.50 398 GLY A N 1
ATOM 2687 C CA . GLY A 1 398 ? 15.795 -3.777 -27.342 1.00 59.50 398 GLY A CA 1
ATOM 2688 C C . GLY A 1 398 ? 16.009 -2.271 -27.519 1.00 59.50 398 GLY A C 1
ATOM 2689 O O . GLY A 1 398 ? 15.820 -1.782 -28.632 1.00 59.50 398 GLY A O 1
ATOM 2690 N N . ASP A 1 399 ? 16.375 -1.538 -26.468 1.00 54.50 399 ASP A N 1
ATOM 2691 C CA . ASP A 1 399 ? 16.805 -0.142 -26.600 1.00 54.50 399 ASP A CA 1
ATOM 2692 C C . ASP A 1 399 ? 18.256 -0.096 -27.119 1.00 54.50 399 ASP A C 1
ATOM 2694 O O . ASP A 1 399 ? 19.158 -0.686 -26.524 1.00 54.50 399 ASP A O 1
ATOM 2698 N N . ILE A 1 400 ? 18.505 0.575 -28.250 1.00 48.72 400 ILE A N 1
ATOM 2699 C CA . ILE A 1 400 ? 19.764 0.421 -29.015 1.00 48.72 400 ILE A CA 1
ATOM 2700 C C . ILE A 1 400 ? 21.007 0.982 -28.302 1.00 48.72 400 ILE A C 1
ATOM 2702 O O . ILE A 1 400 ? 22.126 0.792 -28.773 1.00 48.72 400 ILE A O 1
ATOM 2706 N N . ASN A 1 401 ? 20.800 1.700 -27.196 1.00 43.84 401 ASN A N 1
ATOM 2707 C CA . ASN A 1 401 ? 21.844 2.289 -26.362 1.00 43.84 401 ASN A CA 1
ATOM 2708 C C . ASN A 1 401 ? 22.140 1.469 -25.090 1.00 43.84 401 ASN A C 1
ATOM 2710 O O . ASN A 1 401 ? 23.002 1.870 -24.307 1.00 43.84 401 ASN A O 1
ATOM 2714 N N . LEU A 1 402 ? 21.449 0.344 -24.859 1.00 51.72 402 LEU A N 1
ATOM 2715 C CA . LEU A 1 402 ? 21.760 -0.565 -23.755 1.00 51.72 402 LEU A CA 1
ATOM 2716 C C . LEU A 1 402 ? 22.934 -1.482 -24.124 1.00 51.72 402 LEU A C 1
ATOM 2718 O O . LEU A 1 402 ? 22.936 -2.137 -25.163 1.00 51.72 402 LEU A O 1
ATOM 2722 N N . THR A 1 403 ? 23.918 -1.577 -23.229 1.00 53.12 403 THR A N 1
ATOM 2723 C CA . THR A 1 403 ? 25.069 -2.485 -23.364 1.00 53.12 403 THR A CA 1
ATOM 2724 C C . THR A 1 403 ? 24.699 -3.967 -23.278 1.00 53.12 403 THR A C 1
ATOM 2726 O O . THR A 1 403 ? 25.494 -4.806 -23.701 1.00 53.12 403 THR A O 1
ATOM 2729 N N . ASP A 1 404 ? 23.506 -4.303 -22.776 1.00 61.56 404 ASP A N 1
ATOM 2730 C CA . ASP A 1 404 ? 22.954 -5.655 -22.836 1.00 61.56 404 ASP A CA 1
ATOM 2731 C C . ASP A 1 404 ? 21.421 -5.633 -23.027 1.00 61.56 404 ASP A C 1
ATOM 2733 O O . ASP A 1 404 ? 20.709 -5.234 -22.105 1.00 61.56 404 ASP A O 1
ATOM 2737 N N . PRO A 1 405 ? 20.883 -6.041 -24.195 1.00 67.31 405 PRO A N 1
ATOM 2738 C CA . PRO A 1 405 ? 19.459 -5.896 -24.492 1.00 67.31 405 PRO A CA 1
ATOM 2739 C C . PRO A 1 405 ? 18.583 -7.046 -23.949 1.00 67.31 405 PRO A C 1
ATOM 2741 O O . PRO A 1 405 ? 17.753 -7.606 -24.667 1.00 67.31 405 PRO A O 1
ATOM 2744 N N . VAL A 1 406 ? 18.776 -7.434 -22.685 1.00 79.62 406 VAL A N 1
ATOM 2745 C CA . VAL A 1 406 ? 17.954 -8.437 -21.973 1.00 79.62 406 VAL A CA 1
ATOM 2746 C C . VAL A 1 406 ? 16.648 -7.797 -21.485 1.00 79.62 406 VAL A C 1
ATOM 2748 O O . VAL A 1 406 ? 16.627 -6.628 -21.105 1.00 79.62 406 VAL A O 1
ATOM 2751 N N . GLY A 1 407 ? 15.543 -8.545 -21.513 1.00 77.81 407 GLY A N 1
ATOM 2752 C CA . GLY A 1 407 ? 14.263 -8.077 -20.977 1.00 77.81 407 GLY A CA 1
ATOM 2753 C C . GLY A 1 407 ? 14.300 -7.946 -19.451 1.00 77.81 407 GLY A C 1
ATOM 2754 O O . GLY A 1 407 ? 14.803 -8.830 -18.764 1.00 77.81 407 GLY A O 1
ATOM 2755 N N . GLY A 1 408 ? 13.762 -6.853 -18.908 1.00 75.06 408 GLY A N 1
ATOM 2756 C CA . GLY A 1 408 ? 13.702 -6.639 -17.460 1.00 75.06 408 GLY A CA 1
ATOM 2757 C C . GLY A 1 408 ? 12.677 -7.543 -16.770 1.00 75.06 408 GLY A C 1
ATOM 2758 O O . GLY A 1 408 ? 11.663 -7.905 -17.366 1.00 75.06 408 GLY A O 1
ATOM 2759 N N . ASP A 1 409 ? 12.907 -7.876 -15.502 1.00 78.81 409 ASP A N 1
ATOM 2760 C CA . ASP A 1 409 ? 11.957 -8.645 -14.686 1.00 78.81 409 ASP A CA 1
ATOM 2761 C C . ASP A 1 409 ? 10.708 -7.824 -14.315 1.00 78.81 409 ASP A C 1
ATOM 2763 O O . ASP A 1 409 ? 10.766 -6.602 -14.149 1.00 78.81 409 ASP A O 1
ATOM 2767 N N . GLY A 1 410 ? 9.570 -8.504 -14.159 1.00 64.62 410 GLY A N 1
ATOM 2768 C CA . GLY A 1 410 ? 8.321 -7.911 -13.680 1.00 64.62 410 GLY A CA 1
ATOM 2769 C C . GLY A 1 410 ? 8.258 -7.761 -12.152 1.00 64.62 410 GLY A C 1
ATOM 2770 O O . GLY A 1 410 ? 8.657 -8.652 -11.400 1.00 64.62 410 GLY A O 1
ATOM 2771 N N . GLY A 1 411 ? 7.697 -6.644 -11.674 1.00 69.75 411 GLY A N 1
ATOM 2772 C CA . GLY A 1 411 ? 7.239 -6.495 -10.286 1.00 69.75 411 GLY A CA 1
ATOM 2773 C C . GLY A 1 411 ? 6.019 -7.379 -9.949 1.00 69.75 411 GLY A C 1
ATOM 2774 O O . GLY A 1 411 ? 5.539 -8.120 -10.793 1.00 69.75 411 GLY A O 1
ATOM 2775 N N . PRO A 1 412 ? 5.454 -7.319 -8.729 1.00 77.75 412 PRO A N 1
ATOM 2776 C CA . PRO A 1 412 ? 4.465 -8.295 -8.248 1.00 77.75 412 PRO A CA 1
ATOM 2777 C C . PRO A 1 412 ? 3.287 -8.595 -9.198 1.00 77.75 412 PRO A C 1
ATOM 2779 O O . PRO A 1 412 ? 2.506 -7.711 -9.539 1.00 77.75 412 PRO A O 1
ATOM 2782 N N . GLY A 1 413 ? 3.158 -9.850 -9.632 1.00 79.69 413 GLY A N 1
ATOM 2783 C CA . GLY A 1 413 ? 2.144 -10.331 -10.579 1.00 79.69 413 GLY A CA 1
ATOM 2784 C C . GLY A 1 413 ? 2.168 -9.708 -11.982 1.00 79.69 413 GLY A C 1
ATOM 2785 O O . GLY A 1 413 ? 1.267 -9.982 -12.767 1.00 79.69 413 GLY A O 1
ATOM 2786 N N . SER A 1 414 ? 3.147 -8.869 -12.324 1.00 80.56 414 SER A N 1
ATOM 2787 C CA . SER A 1 414 ? 3.254 -8.224 -13.638 1.00 80.56 414 SER A CA 1
ATOM 2788 C C . SER A 1 414 ? 4.026 -9.095 -14.639 1.00 80.56 414 SER A C 1
ATOM 2790 O O . SER A 1 414 ? 4.686 -10.067 -14.267 1.00 80.56 414 SER A O 1
ATOM 2792 N N . GLY A 1 415 ? 3.940 -8.781 -15.928 1.00 86.62 415 GLY A N 1
ATOM 2793 C CA . GLY A 1 415 ? 4.669 -9.514 -16.960 1.00 86.62 415 GLY A CA 1
ATOM 2794 C C . GLY A 1 415 ? 6.167 -9.202 -16.996 1.00 86.62 415 GLY A C 1
ATOM 2795 O O . GLY A 1 415 ? 6.574 -8.069 -16.749 1.00 86.62 415 GLY A O 1
ATOM 2796 N N . GLY A 1 416 ? 6.991 -10.182 -17.368 1.00 83.75 416 GLY A N 1
ATOM 2797 C CA . GLY A 1 416 ? 8.403 -9.967 -17.704 1.00 83.75 416 GLY A CA 1
ATOM 2798 C C . GLY A 1 416 ? 8.566 -9.276 -19.062 1.00 83.75 416 GLY A C 1
ATOM 2799 O O . GLY A 1 416 ? 7.746 -9.463 -19.963 1.00 83.75 416 GLY A O 1
ATOM 2800 N N . GLY A 1 417 ? 9.612 -8.470 -19.225 1.00 86.00 417 GLY A N 1
ATOM 2801 C CA . GLY A 1 417 ? 9.891 -7.736 -20.460 1.00 86.00 417 GLY A CA 1
ATOM 2802 C C . GLY A 1 417 ? 10.385 -8.638 -21.589 1.00 86.00 417 GLY A C 1
ATOM 2803 O O . GLY A 1 417 ? 11.087 -9.619 -21.344 1.00 86.00 417 GLY A O 1
ATOM 2804 N N . GLY A 1 418 ? 10.039 -8.317 -22.836 1.00 89.44 418 GLY A N 1
ATOM 2805 C CA . GLY A 1 418 ? 10.530 -9.054 -23.998 1.00 89.44 418 GLY A CA 1
ATOM 2806 C C . GLY A 1 418 ? 12.038 -8.880 -24.205 1.00 89.44 418 GLY A C 1
ATOM 2807 O O . GLY A 1 418 ? 12.576 -7.781 -24.033 1.00 89.44 418 GLY A O 1
ATOM 2808 N N . GLY A 1 419 ? 12.723 -9.962 -24.581 1.00 88.31 419 GLY A N 1
ATOM 2809 C CA . GLY A 1 419 ? 14.155 -9.932 -24.880 1.00 88.31 419 GLY A CA 1
ATOM 2810 C C . GLY A 1 419 ? 14.453 -9.178 -26.176 1.00 88.31 419 GLY A C 1
ATOM 2811 O O . GLY A 1 419 ? 13.730 -9.308 -27.163 1.00 88.31 419 GLY A O 1
ATOM 2812 N N . GLY A 1 420 ? 15.516 -8.378 -26.198 1.00 85.50 420 GLY A N 1
ATOM 2813 C CA . GLY A 1 420 ? 15.966 -7.678 -27.399 1.00 85.50 420 GLY A CA 1
ATOM 2814 C C . GLY A 1 420 ? 16.773 -8.565 -28.353 1.00 85.50 420 GLY A C 1
ATOM 2815 O O . GLY A 1 420 ? 16.865 -9.786 -28.209 1.00 85.50 420 GLY A O 1
ATOM 2816 N N . SER A 1 421 ? 17.389 -7.933 -29.349 1.00 79.44 421 SER A N 1
ATOM 2817 C CA . SER A 1 421 ? 18.180 -8.603 -30.382 1.00 79.44 421 SER A CA 1
ATOM 2818 C C . SER A 1 421 ? 19.461 -7.820 -30.646 1.00 79.44 421 SER A C 1
ATOM 2820 O O . SER A 1 421 ? 19.411 -6.605 -30.828 1.00 79.44 421 SER A O 1
ATOM 2822 N N . ILE A 1 422 ? 20.600 -8.513 -30.688 1.00 73.81 422 ILE A N 1
ATOM 2823 C CA . ILE A 1 422 ? 21.792 -8.031 -31.395 1.00 73.81 422 ILE A CA 1
ATOM 2824 C C . ILE A 1 422 ? 21.896 -8.815 -32.703 1.00 73.81 422 ILE A C 1
ATOM 2826 O O . ILE A 1 422 ? 21.384 -9.933 -32.782 1.00 73.81 422 ILE A O 1
ATOM 2830 N N . PHE A 1 423 ? 22.563 -8.272 -33.726 1.00 70.94 423 PHE A N 1
ATOM 2831 C CA . PHE A 1 423 ? 22.712 -8.968 -35.009 1.00 70.94 423 PHE A CA 1
ATOM 2832 C C . PHE A 1 423 ? 23.179 -10.421 -34.808 1.00 70.94 423 PHE A C 1
ATOM 2834 O O . PHE A 1 423 ? 24.267 -10.669 -34.291 1.00 70.94 423 PHE A O 1
ATOM 2841 N N . PHE A 1 424 ? 22.332 -11.366 -35.226 1.00 73.06 424 PHE A N 1
ATOM 2842 C CA . PHE A 1 424 ? 22.533 -12.817 -35.140 1.00 73.06 424 PHE A CA 1
ATOM 2843 C C . PHE A 1 424 ? 22.455 -13.455 -33.737 1.00 73.06 424 PHE A C 1
ATOM 2845 O O . PHE A 1 424 ? 22.691 -14.656 -33.622 1.00 73.06 424 PHE A O 1
ATOM 2852 N N . SER A 1 425 ? 22.062 -12.724 -32.685 1.00 79.62 425 SER A N 1
ATOM 2853 C CA . SER A 1 425 ? 21.858 -13.291 -31.342 1.00 79.62 425 SER A CA 1
ATOM 2854 C C . SER A 1 425 ? 20.701 -12.629 -30.584 1.00 79.62 425 SER A C 1
ATOM 2856 O O . SER A 1 425 ? 20.745 -11.453 -30.216 1.00 79.62 425 SER A O 1
ATOM 2858 N N . GLY A 1 426 ? 19.652 -13.414 -30.331 1.00 84.12 426 GLY A N 1
ATOM 2859 C CA . GLY A 1 426 ? 18.502 -13.007 -29.526 1.00 84.12 426 GLY A CA 1
ATOM 2860 C C . GLY A 1 426 ? 18.774 -13.113 -28.026 1.00 84.12 426 GLY A C 1
ATOM 2861 O O . GLY A 1 426 ? 19.297 -14.129 -27.552 1.00 84.12 426 GLY A O 1
ATOM 2862 N N . LYS A 1 427 ? 18.412 -12.074 -27.269 1.00 89.00 427 LYS A N 1
ATOM 2863 C CA . LYS A 1 427 ? 18.573 -12.031 -25.810 1.00 89.00 427 LYS A CA 1
ATOM 2864 C C . LYS A 1 427 ? 17.360 -12.597 -25.084 1.00 89.00 427 LYS A C 1
ATOM 2866 O O . LYS A 1 427 ? 16.273 -12.706 -25.645 1.00 89.00 427 LYS A O 1
ATOM 2871 N N . ASP A 1 428 ? 17.573 -12.990 -23.836 1.00 90.56 428 ASP A N 1
ATOM 2872 C CA . ASP A 1 428 ? 16.522 -13.537 -22.984 1.00 90.56 428 ASP A CA 1
ATOM 2873 C C . ASP A 1 428 ? 15.487 -12.473 -22.600 1.00 90.56 428 ASP A C 1
ATOM 2875 O O . ASP A 1 428 ? 15.804 -11.285 -22.491 1.00 90.56 428 ASP A O 1
ATOM 2879 N N . GLY A 1 429 ? 14.234 -12.902 -22.445 1.00 90.31 429 GLY A N 1
ATOM 2880 C CA . GLY A 1 429 ? 13.186 -12.098 -21.820 1.00 90.31 429 GLY A CA 1
ATOM 2881 C C . GLY A 1 429 ? 13.292 -12.147 -20.295 1.00 90.31 429 GLY A C 1
ATOM 2882 O O . GLY A 1 429 ? 13.907 -13.054 -19.740 1.00 90.31 429 GLY A O 1
ATOM 2883 N N . GLY A 1 430 ? 12.671 -11.195 -19.605 1.00 87.06 430 GLY A N 1
ATOM 2884 C CA . GLY A 1 430 ? 12.673 -11.149 -18.142 1.00 87.06 430 GLY A CA 1
ATOM 2885 C C . GLY A 1 430 ? 11.748 -12.185 -17.501 1.00 87.06 430 GLY A C 1
ATOM 2886 O O . GLY A 1 430 ? 10.806 -12.689 -18.127 1.00 87.06 430 GLY A O 1
ATOM 2887 N N . LYS A 1 431 ? 11.979 -12.475 -16.219 1.00 90.38 431 LYS A N 1
ATOM 2888 C CA . LYS A 1 431 ? 11.069 -13.252 -15.372 1.00 90.38 431 LYS A CA 1
ATOM 2889 C C . LYS A 1 431 ? 9.754 -12.484 -15.180 1.00 90.38 431 LYS A C 1
ATOM 2891 O O . LYS A 1 431 ? 9.739 -11.261 -15.038 1.00 90.38 431 LYS A O 1
ATOM 2896 N N . GLY A 1 432 ? 8.641 -13.208 -15.135 1.00 86.62 432 GLY A N 1
ATOM 2897 C CA . GLY A 1 432 ? 7.368 -12.681 -14.660 1.00 86.62 432 GLY A CA 1
ATOM 2898 C C . GLY A 1 432 ? 7.382 -12.406 -13.155 1.00 86.62 432 GLY A C 1
ATOM 2899 O O . GLY A 1 432 ? 8.149 -12.994 -12.389 1.00 86.62 432 GLY A O 1
ATOM 2900 N N . GLY A 1 433 ? 6.491 -11.525 -12.727 1.00 83.31 433 GLY A N 1
ATOM 2901 C CA . GLY A 1 433 ? 6.326 -11.113 -11.345 1.00 83.31 433 GLY A CA 1
ATOM 2902 C C . GLY A 1 433 ? 5.670 -12.155 -10.451 1.00 83.31 433 GLY A C 1
ATOM 2903 O O . GLY A 1 433 ? 4.633 -12.720 -10.799 1.00 83.31 433 GLY A O 1
ATOM 2904 N N . ASP A 1 434 ? 6.224 -12.356 -9.256 1.00 86.94 434 ASP A N 1
ATOM 2905 C CA . ASP A 1 434 ? 5.621 -13.193 -8.213 1.00 86.94 434 ASP A CA 1
ATOM 2906 C C . ASP A 1 434 ? 4.294 -12.604 -7.714 1.00 86.94 434 ASP A C 1
ATOM 2908 O O . ASP A 1 434 ? 4.190 -11.397 -7.493 1.00 86.94 434 ASP A O 1
ATOM 2912 N N . GLY A 1 435 ? 3.288 -13.455 -7.512 1.00 85.62 435 GLY A N 1
ATOM 2913 C CA . GLY A 1 435 ? 1.954 -13.063 -7.070 1.00 85.62 435 GLY A CA 1
ATOM 2914 C C . GLY A 1 435 ? 1.902 -12.490 -5.648 1.00 85.62 435 GLY A C 1
ATOM 2915 O O . GLY A 1 435 ? 2.911 -12.319 -4.945 1.00 85.62 435 GLY A O 1
ATOM 2916 N N . ARG A 1 436 ? 0.680 -12.182 -5.211 1.00 85.12 436 ARG A N 1
ATOM 2917 C CA . ARG A 1 436 ? 0.371 -11.676 -3.866 1.00 85.12 436 ARG A CA 1
ATOM 2918 C C . ARG A 1 436 ? -0.945 -12.256 -3.374 1.00 85.12 436 ARG A C 1
ATOM 2920 O O . ARG A 1 436 ? -1.862 -12.445 -4.164 1.00 85.12 436 ARG A O 1
ATOM 2927 N N . LEU A 1 437 ? -1.054 -12.459 -2.067 1.00 86.06 437 LEU A N 1
ATOM 2928 C CA . LEU A 1 437 ? -2.341 -12.577 -1.388 1.00 86.06 437 LEU A CA 1
ATOM 2929 C C . LEU A 1 437 ? -2.412 -11.526 -0.288 1.00 86.06 437 LEU A C 1
ATOM 2931 O O . LEU A 1 437 ? -1.454 -11.359 0.471 1.00 86.06 437 LEU A O 1
ATOM 2935 N N . PHE A 1 438 ? -3.559 -10.873 -0.190 1.00 86.25 438 PHE A N 1
ATOM 2936 C CA . PHE A 1 438 ? -3.927 -9.967 0.881 1.00 86.25 438 PHE A CA 1
ATOM 2937 C C . PHE A 1 438 ? -5.125 -10.556 1.632 1.00 86.25 438 PHE A C 1
ATOM 2939 O O . PHE A 1 438 ? -6.045 -11.102 1.021 1.00 86.25 438 PHE A O 1
ATOM 2946 N N . ILE A 1 439 ? -5.097 -10.457 2.958 1.00 85.50 439 ILE A N 1
ATOM 2947 C CA . ILE A 1 439 ? -6.203 -10.819 3.846 1.00 85.50 439 ILE A CA 1
ATOM 2948 C C . ILE A 1 439 ? -6.608 -9.559 4.598 1.00 85.50 439 ILE A C 1
ATOM 2950 O O . ILE A 1 439 ? -5.749 -8.926 5.209 1.00 85.50 439 ILE A O 1
ATOM 2954 N N . HIS A 1 440 ? -7.895 -9.223 4.596 1.00 86.38 440 HIS A N 1
ATOM 2955 C CA . HIS A 1 440 ? -8.466 -8.209 5.484 1.00 86.38 440 HIS A CA 1
ATOM 2956 C C . HIS A 1 440 ? -9.592 -8.826 6.305 1.00 86.38 440 HIS A C 1
ATOM 2958 O O . HIS A 1 440 ? -10.610 -9.224 5.752 1.00 86.38 440 HIS A O 1
ATOM 2964 N N . ALA A 1 441 ? -9.421 -8.920 7.619 1.00 86.31 441 ALA A N 1
ATOM 2965 C CA . ALA A 1 441 ? -10.470 -9.366 8.527 1.00 86.31 441 ALA A CA 1
ATOM 2966 C C . ALA A 1 441 ? -10.980 -8.188 9.356 1.00 86.31 441 ALA A C 1
ATOM 2968 O O . ALA A 1 441 ? -10.186 -7.341 9.768 1.00 86.31 441 ALA A O 1
ATOM 2969 N N . TYR A 1 442 ? -12.285 -8.124 9.608 1.00 86.56 442 TYR A N 1
ATOM 2970 C CA . TYR A 1 442 ? -12.894 -7.026 10.356 1.00 86.56 442 TYR A CA 1
ATOM 2971 C C . TYR A 1 442 ? -14.182 -7.433 11.067 1.00 86.56 442 TYR A C 1
ATOM 2973 O O . TYR A 1 442 ? -14.918 -8.312 10.607 1.00 86.56 442 TYR A O 1
ATOM 2981 N N . GLN A 1 443 ? -14.439 -6.761 12.187 1.00 87.25 443 GLN A N 1
ATOM 2982 C CA . GLN A 1 443 ? -15.717 -6.838 12.890 1.00 87.25 443 GLN A CA 1
ATOM 2983 C C . GLN A 1 443 ? -16.780 -6.022 12.154 1.00 87.25 443 GLN A C 1
ATOM 2985 O O . GLN A 1 443 ? -16.484 -4.941 11.638 1.00 87.25 443 GLN A O 1
ATOM 2990 N N . VAL A 1 444 ? -18.008 -6.543 12.117 1.00 85.62 444 VAL A N 1
ATOM 2991 C CA . VAL A 1 444 ? -19.187 -5.869 11.533 1.00 85.62 444 VAL A CA 1
ATOM 2992 C C . VAL A 1 444 ? -19.885 -5.008 12.584 1.00 85.62 444 VAL A C 1
ATOM 2994 O O . VAL A 1 444 ? -19.903 -5.392 13.774 1.00 85.62 444 VAL A O 1
#

Organism: NCBI:txid1927124

Foldseek 3Di:
DFDDPDNDGDFDDDVNHTDQFDDDQQETPPDPDDPFDKDKPDWHDFYFDDPLFQWKKKKKWAAWAWWAFWAEAELDAWDKTFWTFWTAFWFIACDFQHIFTDGPVLFARTKTWDWHFHQAWTWIDGDFWIWITAAIHHQRYHDIDTTSDDPDDPDPPCDDRADDRGFKTWWTAWMWTQHRVSDIDTDAIGGIEAGPADPDDDPDDDDDQPPPPDDLDDPAGGRWHGHGRTIWGTAYGHYPPDPHTRHTGTTHIMIIMMTGGSKDKGKDKDFFFKDKDWDDQPDDFFWKKKKKKFWWWWWWAWAALAFWTFWTEFWFIDMDMDTDPPQADRRGMWIDGFWFWADKHQGWIGWGDTPSRGDITGTTRDTPDGHQWWWAWPAWDDDDPGIHDWWHTWGQQADPPDPASETGETAERIIWHIWHHDNRDIHITYTIHTMMMMMMIMGD